Protein AF-0000000079022012 (afdb_homodimer)

Sequence (624 aa):
MDTISSLKLVSAQNIANILDYSSLIAAIEKSLANFSHRTDSGVNQPVRSVVIVPNSDGFLGCMPVYSREDDVLATKIVSFFPRNKDVPTHHAVVLVLCAQTGVPRALLDGDVITARRTAATSVVATKHLVNGEPKILAILGSGVQARSHYIALSEVFHFKQICIWNHRPEGAHKLADEIGNNCVACSKVSEAVEDADVIVTVTSAKDPILKAAWVKPGVHINAVGACRPDWSELEPELVNSAVVYVDSREGALKESGDIILAKAEIYAEIGEVINGTCEAKREQITIFKSLGMAIEDAVAAKLVLDKLTVNDMDTISSLKLVSAQNIANILDYSSLIAAIEKSLANFSHRTDSGVNQPVRSVVIVPNSDGFLGCMPVYSREDDVLATKIVSFFPRNKDVPTHHAVVLVLCAQTGVPRALLDGDVITARRTAATSVVATKHLVNGEPKILAILGSGVQARSHYIALSEVFHFKQICIWNHRPEGAHKLADEIGNNCVACSKVSEAVEDADVIVTVTSAKDPILKAAWVKPGVHINAVGACRPDWSELEPELVNSAVVYVDSREGALKESGDIILAKAEIYAEIGEVINGTCEAKREQITIFKSLGMAIEDAVAAKLVLDKLTVND

Structure (mmCIF, N/CA/C/O backbone):
data_AF-0000000079022012-model_v1
#
loop_
_entity.id
_entity.type
_entity.pdbx_description
1 polymer 'Ketimine reductase mu-crystallin'
#
loop_
_atom_site.group_PDB
_atom_site.id
_atom_site.type_symbol
_atom_site.label_atom_id
_atom_site.label_alt_id
_atom_site.label_comp_id
_atom_site.label_asym_id
_atom_site.label_entity_id
_atom_site.label_seq_id
_atom_site.pdbx_PDB_ins_code
_atom_site.Cartn_x
_atom_site.Cartn_y
_atom_site.Cartn_z
_atom_site.occupancy
_atom_site.B_iso_or_equiv
_atom_site.auth_seq_id
_atom_site.auth_comp_id
_atom_site.auth_asym_id
_atom_site.auth_atom_id
_atom_site.pdbx_PDB_model_num
ATOM 1 N N . MET A 1 1 ? -12.047 -3.543 -20.562 1 52.62 1 MET A N 1
ATOM 2 C CA . MET A 1 1 ? -11.383 -2.246 -20.656 1 52.62 1 MET A CA 1
ATOM 3 C C . MET A 1 1 ? -10.055 -2.268 -19.891 1 52.62 1 MET A C 1
ATOM 5 O O . MET A 1 1 ? -9.945 -2.91 -18.844 1 52.62 1 MET A O 1
ATOM 9 N N . ASP A 1 2 ? -8.875 -1.9 -20.453 1 79.56 2 ASP A N 1
ATOM 10 C CA . ASP A 1 2 ? -7.52 -1.812 -19.938 1 79.56 2 ASP A CA 1
ATOM 11 C C . ASP A 1 2 ? -7.445 -0.822 -18.766 1 79.56 2 ASP A C 1
ATOM 13 O O . ASP A 1 2 ? -7.781 0.353 -18.922 1 79.56 2 ASP A O 1
ATOM 17 N N . THR A 1 3 ? -7.195 -1.349 -17.562 1 83.31 3 THR A N 1
ATOM 18 C CA . THR A 1 3 ? -7.164 -0.56 -16.328 1 83.31 3 THR A CA 1
ATOM 19 C C . THR A 1 3 ? -6.316 0.695 -16.516 1 83.31 3 THR A C 1
ATOM 21 O O . THR A 1 3 ? -6.75 1.799 -16.172 1 83.31 3 THR A O 1
ATOM 24 N N . ILE A 1 4 ? -5.211 0.585 -17.203 1 88.94 4 ILE A N 1
ATOM 25 C CA . ILE A 1 4 ? -4.273 1.692 -17.375 1 88.94 4 ILE A CA 1
ATOM 26 C C . ILE A 1 4 ? -4.852 2.721 -18.344 1 88.94 4 ILE A C 1
ATOM 28 O O . ILE A 1 4 ? -4.766 3.926 -18.094 1 88.94 4 ILE A O 1
ATOM 32 N N . SER A 1 5 ? -5.5 2.232 -19.406 1 85.62 5 SER A N 1
ATOM 33 C CA . SER A 1 5 ? -6 3.135 -20.438 1 85.62 5 SER A CA 1
ATOM 34 C C . SER A 1 5 ? -7.203 3.93 -19.938 1 85.62 5 SER A C 1
ATOM 36 O O . SER A 1 5 ? -7.477 5.023 -20.438 1 85.62 5 SER A O 1
ATOM 38 N N . SER A 1 6 ? -7.906 3.449 -19.031 1 90.06 6 SER A N 1
ATOM 39 C CA . SER A 1 6 ? -9.125 4.105 -18.562 1 90.06 6 SER A CA 1
ATOM 40 C C . SER A 1 6 ? -8.852 4.949 -17.328 1 90.06 6 SER A C 1
ATOM 42 O O . SER A 1 6 ? -9.734 5.676 -16.859 1 90.06 6 SER A O 1
ATOM 44 N N . LEU A 1 7 ? -7.688 4.926 -16.828 1 94.44 7 LEU A N 1
ATOM 45 C CA . LEU A 1 7 ? -7.324 5.613 -15.594 1 94.44 7 LEU A CA 1
ATOM 46 C C . LEU A 1 7 ? -7.211 7.117 -15.82 1 94.44 7 LEU A C 1
ATOM 48 O O . LEU A 1 7 ? -6.461 7.562 -16.688 1 94.44 7 LEU A O 1
ATOM 52 N N . LYS A 1 8 ? -8.016 7.953 -15.156 1 95.81 8 LYS A N 1
ATOM 53 C CA . LYS A 1 8 ? -7.895 9.406 -15.219 1 95.81 8 LYS A CA 1
ATOM 54 C C . LYS A 1 8 ? -6.648 9.891 -14.484 1 95.81 8 LYS A C 1
ATOM 56 O O . LYS A 1 8 ? -6.473 9.609 -13.297 1 95.81 8 LYS A O 1
ATOM 61 N N . LEU A 1 9 ? -5.773 10.57 -15.133 1 96.56 9 LEU A N 1
ATOM 62 C CA . LEU A 1 9 ? -4.574 11.148 -14.531 1 96.56 9 LEU A CA 1
ATOM 63 C C . LEU A 1 9 ? -4.797 12.609 -14.164 1 96.56 9 LEU A C 1
ATOM 65 O O . LEU A 1 9 ? -5.254 13.398 -15 1 96.56 9 LEU A O 1
ATOM 69 N N . VAL A 1 10 ? -4.578 12.977 -12.961 1 97.19 10 VAL A N 1
ATOM 70 C CA . VAL A 1 10 ? -4.758 14.359 -12.516 1 97.19 10 VAL A CA 1
ATOM 71 C C . VAL A 1 10 ? -3.416 14.938 -12.078 1 97.19 10 VAL A C 1
ATOM 73 O O . VAL A 1 10 ? -2.834 14.5 -11.086 1 97.19 10 VAL A O 1
ATOM 76 N N . SER A 1 11 ? -2.963 15.93 -12.758 1 96.38 11 SER A N 1
ATOM 77 C CA . SER A 1 11 ? -1.633 16.5 -12.562 1 96.38 11 SER A CA 1
ATOM 78 C C . SER A 1 11 ? -1.594 17.406 -11.344 1 96.38 11 SER A C 1
ATOM 80 O O . SER A 1 11 ? -2.639 17.828 -10.836 1 96.38 11 SER A O 1
ATOM 82 N N . ALA A 1 12 ? -0.368 17.703 -10.93 1 96 12 ALA A N 1
ATOM 83 C CA . ALA A 1 12 ? -0.147 18.625 -9.82 1 96 12 ALA A CA 1
ATOM 84 C C . ALA A 1 12 ? -0.782 19.984 -10.102 1 96 12 ALA A C 1
ATOM 86 O O . ALA A 1 12 ? -1.411 20.578 -9.219 1 96 12 ALA A O 1
ATOM 87 N N . GLN A 1 13 ? -0.648 20.484 -11.273 1 95.31 13 GLN A N 1
ATOM 88 C CA . GLN A 1 13 ? -1.174 21.797 -11.648 1 95.31 13 GLN A CA 1
ATOM 89 C C . GLN A 1 13 ? -2.697 21.812 -11.578 1 95.31 13 GLN A C 1
ATOM 91 O O . GLN A 1 13 ? -3.289 22.781 -11.094 1 95.31 13 GLN A O 1
ATOM 96 N N . ASN A 1 14 ? -3.324 20.719 -12.141 1 95.06 14 ASN A N 1
ATOM 97 C CA . ASN A 1 14 ? -4.777 20.641 -12.07 1 95.06 14 ASN A CA 1
ATOM 98 C C . ASN A 1 14 ? -5.273 20.641 -10.625 1 95.06 14 ASN A C 1
ATOM 100 O O . ASN A 1 14 ? -6.25 21.312 -10.305 1 95.06 14 ASN A O 1
ATOM 104 N N . ILE A 1 15 ? -4.582 19.922 -9.781 1 96.88 15 ILE A N 1
ATOM 105 C CA . ILE A 1 15 ? -4.977 19.812 -8.383 1 96.88 15 ILE A CA 1
ATOM 106 C C . ILE A 1 15 ? -4.809 21.172 -7.703 1 96.88 15 ILE A C 1
ATOM 108 O O . ILE A 1 15 ? -5.691 21.609 -6.957 1 96.88 15 ILE A O 1
ATOM 112 N N . ALA A 1 16 ? -3.674 21.812 -7.949 1 95.12 16 ALA A N 1
ATOM 113 C CA . ALA A 1 16 ? -3.396 23.125 -7.344 1 95.12 16 ALA A CA 1
ATOM 114 C C . ALA A 1 16 ? -4.469 24.141 -7.719 1 95.12 16 ALA A C 1
ATOM 116 O O . ALA A 1 16 ? -4.824 25 -6.914 1 95.12 16 ALA A O 1
ATOM 117 N N . ASN A 1 17 ? -5.035 24.047 -8.875 1 95.19 17 ASN A N 1
ATOM 118 C CA . ASN A 1 17 ? -6.051 24.969 -9.367 1 95.19 17 ASN A CA 1
ATOM 119 C C . ASN A 1 17 ? -7.414 24.703 -8.734 1 95.19 17 ASN A C 1
ATOM 121 O O . ASN A 1 17 ? -8.25 25.594 -8.641 1 95.19 17 ASN A O 1
ATOM 125 N N . ILE A 1 18 ? -7.578 23.5 -8.305 1 95.69 18 ILE A N 1
ATOM 126 C CA . ILE A 1 18 ? -8.922 23.062 -7.934 1 95.69 18 ILE A CA 1
ATOM 127 C C . ILE A 1 18 ? -9.039 23 -6.41 1 95.69 18 ILE A C 1
ATOM 129 O O . ILE A 1 18 ? -10.07 23.375 -5.844 1 95.69 18 ILE A O 1
ATOM 133 N N . LEU A 1 19 ? -8.047 22.547 -5.738 1 97.06 19 LEU A N 1
ATOM 134 C CA . LEU A 1 19 ? -8.102 22.219 -4.316 1 97.06 19 LEU A CA 1
ATOM 135 C C . LEU A 1 19 ? -7.855 23.469 -3.463 1 97.06 19 LEU A C 1
ATOM 137 O O . LEU A 1 19 ? -6.707 23.828 -3.195 1 97.06 19 LEU A O 1
ATOM 141 N N . ASP A 1 20 ? -8.898 24.031 -3 1 96.31 20 ASP A N 1
ATOM 142 C CA . ASP A 1 20 ? -8.789 25.219 -2.158 1 96.31 20 ASP A CA 1
ATOM 143 C C . ASP A 1 20 ? -8.773 24.844 -0.677 1 96.31 20 ASP A C 1
ATOM 145 O O . ASP A 1 20 ? -9.352 23.828 -0.283 1 96.31 20 ASP A O 1
ATOM 149 N N . TYR A 1 21 ? -8.219 25.688 0.181 1 97.06 21 TYR A N 1
ATOM 150 C CA . TYR A 1 21 ? -8.023 25.375 1.589 1 97.06 21 TYR A CA 1
ATOM 151 C C . TYR A 1 21 ? -9.352 25.391 2.34 1 97.06 21 TYR A C 1
ATOM 153 O O . TYR A 1 21 ? -9.562 24.594 3.26 1 97.06 21 TYR A O 1
ATOM 161 N N . SER A 1 22 ? -10.219 26.281 1.973 1 97.19 22 SER A N 1
ATOM 162 C CA . SER A 1 22 ? -11.477 26.391 2.707 1 97.19 22 SER A CA 1
ATOM 163 C C . SER A 1 22 ? -12.234 25.062 2.689 1 97.19 22 SER A C 1
ATOM 165 O O . SER A 1 22 ? -12.562 24.516 3.742 1 97.19 22 SER A O 1
ATOM 167 N N . SER A 1 23 ? -12.477 24.516 1.477 1 97.69 23 SER A N 1
ATOM 168 C CA . SER A 1 23 ? -13.172 23.234 1.354 1 97.69 23 SER A CA 1
ATOM 169 C C . SER A 1 23 ? -12.344 22.094 1.939 1 97.69 23 SER A C 1
ATOM 171 O O . SER A 1 23 ? -12.898 21.172 2.537 1 97.69 23 SER A O 1
ATOM 173 N N . LEU A 1 24 ? -11.078 22.188 1.765 1 98.62 24 LEU A N 1
ATOM 174 C CA . LEU A 1 24 ? -10.188 21.125 2.248 1 98.62 24 LEU A CA 1
ATOM 175 C C . LEU A 1 24 ? -10.188 21.078 3.771 1 98.62 24 LEU A C 1
ATOM 177 O O . LEU A 1 24 ? -10.273 20 4.363 1 98.62 24 LEU A O 1
ATOM 181 N N . ILE A 1 25 ? -10.109 22.25 4.438 1 98.75 25 ILE A N 1
ATOM 182 C CA . ILE A 1 25 ? -10.086 22.328 5.895 1 98.75 25 ILE A CA 1
ATOM 183 C C . ILE A 1 25 ? -11.375 21.734 6.461 1 98.75 25 ILE A C 1
ATOM 185 O O . ILE A 1 25 ? -11.344 20.953 7.414 1 98.75 25 ILE A O 1
ATOM 189 N N . ALA A 1 26 ? -12.461 22.078 5.844 1 98.62 26 ALA A N 1
ATOM 190 C CA . ALA A 1 26 ? -13.75 21.562 6.289 1 98.62 26 ALA A CA 1
ATOM 191 C C . ALA A 1 26 ? -13.805 20.047 6.148 1 98.62 26 ALA A C 1
ATOM 193 O O . ALA A 1 26 ? -14.289 19.344 7.047 1 98.62 26 ALA A O 1
ATOM 194 N N . ALA A 1 27 ? -13.352 19.516 5.043 1 98.44 27 ALA A N 1
ATOM 195 C CA . ALA A 1 27 ? -13.359 18.078 4.785 1 98.44 27 ALA A CA 1
ATOM 196 C C . ALA A 1 27 ? -12.445 17.344 5.758 1 98.44 27 ALA A C 1
ATOM 198 O O . ALA A 1 27 ? -12.797 16.281 6.262 1 98.44 27 ALA A O 1
ATOM 199 N N . ILE A 1 28 ? -11.297 17.906 6 1 98.81 28 ILE A N 1
ATOM 200 C CA . ILE A 1 28 ? -10.328 17.312 6.91 1 98.81 28 ILE A CA 1
ATOM 201 C C . ILE A 1 28 ? -10.898 17.266 8.32 1 98.81 28 ILE A C 1
ATOM 203 O O . ILE A 1 28 ? -10.812 16.25 9.008 1 98.81 28 ILE A O 1
ATOM 207 N N . GLU A 1 29 ? -11.477 18.375 8.742 1 98.81 29 GLU A N 1
ATOM 208 C CA . GLU A 1 29 ? -12.062 18.453 10.078 1 98.81 29 GLU A CA 1
ATOM 209 C C . GLU A 1 29 ? -13.133 17.375 10.273 1 98.81 29 GLU A C 1
ATOM 211 O O . GLU A 1 29 ? -13.141 16.688 11.297 1 98.81 29 GLU A O 1
ATOM 216 N N . LYS A 1 30 ? -13.961 17.234 9.297 1 98.44 30 LYS A N 1
ATOM 217 C CA . LYS A 1 30 ? -15.016 16.234 9.352 1 98.44 30 LYS A CA 1
ATOM 218 C C . LYS A 1 30 ? -14.422 14.82 9.414 1 98.44 30 LYS A C 1
ATOM 220 O O . LYS A 1 30 ? -14.906 13.977 10.164 1 98.44 30 LYS A O 1
ATOM 225 N N . SER A 1 31 ? -13.438 14.578 8.641 1 98.06 31 SER A N 1
ATOM 226 C CA . SER A 1 31 ? -12.844 13.242 8.57 1 98.06 31 SER A CA 1
ATOM 227 C C . SER A 1 31 ? -12.141 12.891 9.875 1 98.06 31 SER A C 1
ATOM 229 O O . SER A 1 31 ? -12.188 11.742 10.32 1 98.06 31 SER A O 1
ATOM 231 N N . LEU A 1 32 ? -11.43 13.859 10.484 1 98.5 32 LEU A N 1
ATOM 232 C CA . LEU A 1 32 ? -10.773 13.633 11.766 1 98.5 32 LEU A CA 1
ATOM 233 C C . LEU A 1 32 ? -11.797 13.328 12.852 1 98.5 32 LEU A C 1
ATOM 235 O O . LEU A 1 32 ? -11.602 12.406 13.656 1 98.5 32 LEU A O 1
ATOM 239 N N . ALA A 1 33 ? -12.875 14.062 12.852 1 98.56 33 ALA A N 1
ATOM 240 C CA . ALA A 1 33 ? -13.961 13.82 13.797 1 98.56 33 ALA A CA 1
ATOM 241 C C . ALA A 1 33 ? -14.516 12.406 13.641 1 98.56 33 ALA A C 1
ATOM 243 O O . ALA A 1 33 ? -14.664 11.68 14.625 1 98.56 33 ALA A O 1
ATOM 244 N N . ASN A 1 34 ? -14.789 12.039 12.406 1 98.12 34 ASN A N 1
ATOM 245 C CA . ASN A 1 34 ? -15.367 10.727 12.117 1 98.12 34 ASN A CA 1
ATOM 246 C C . ASN A 1 34 ? -14.414 9.602 12.508 1 98.12 34 ASN A C 1
ATOM 248 O O . ASN A 1 34 ? -14.836 8.602 13.094 1 98.12 34 ASN A O 1
ATOM 252 N N . PHE A 1 35 ? -13.172 9.766 12.219 1 97.88 35 PHE A N 1
ATOM 253 C CA . PHE A 1 35 ? -12.172 8.742 12.5 1 97.88 35 PHE A CA 1
ATOM 254 C C . PHE A 1 35 ? -12.141 8.406 13.984 1 97.88 35 PHE A C 1
ATOM 256 O O . PHE A 1 35 ? -12.008 7.238 14.367 1 97.88 35 PHE A O 1
ATOM 263 N N . SER A 1 36 ? -12.266 9.375 14.781 1 97.94 36 SER A N 1
ATOM 264 C CA . SER A 1 36 ? -12.117 9.203 16.219 1 97.94 36 SER A CA 1
ATOM 265 C C . SER A 1 36 ? -13.352 8.562 16.844 1 97.94 36 SER A C 1
ATOM 267 O O . SER A 1 36 ? -13.375 8.258 18.031 1 97.94 36 SER A O 1
ATOM 269 N N . HIS A 1 37 ? -14.383 8.281 16 1 96.44 37 HIS A N 1
ATOM 270 C CA . HIS A 1 37 ? -15.492 7.453 16.453 1 96.44 37 HIS A CA 1
ATOM 271 C C . HIS A 1 37 ? -15.133 5.969 16.406 1 96.44 37 HIS A C 1
ATOM 273 O O . HIS A 1 37 ? -15.938 5.117 16.797 1 96.44 37 HIS A O 1
ATOM 279 N N . ARG A 1 38 ? -14.016 5.688 15.883 1 90.44 38 ARG A N 1
ATOM 280 C CA . ARG A 1 38 ? -13.414 4.359 15.906 1 90.44 38 ARG A CA 1
ATOM 281 C C . ARG A 1 38 ? -14.273 3.352 15.148 1 90.44 38 ARG A C 1
ATOM 283 O O . ARG A 1 38 ? -14.609 3.57 13.984 1 90.44 38 ARG A O 1
ATOM 290 N N . THR A 1 39 ? -14.711 2.271 15.797 1 85.38 39 THR A N 1
ATOM 291 C CA . THR A 1 39 ? -15.422 1.196 15.117 1 85.38 39 THR A CA 1
ATOM 292 C C . THR A 1 39 ? -16.688 1.725 14.445 1 85.38 39 THR A C 1
ATOM 294 O O . THR A 1 39 ? -17.109 1.2 13.414 1 85.38 39 THR A O 1
ATOM 297 N N . ASP A 1 40 ? -17.172 2.797 14.914 1 90.44 40 ASP A N 1
ATOM 298 C CA . ASP A 1 40 ? -18.422 3.338 14.391 1 90.44 40 ASP A CA 1
ATOM 299 C C . ASP A 1 40 ? -18.156 4.324 13.25 1 90.44 40 ASP A C 1
ATOM 301 O O . ASP A 1 40 ? -19.094 4.797 12.602 1 90.44 40 ASP A O 1
ATOM 305 N N . SER A 1 41 ? -16.906 4.559 12.992 1 93.06 41 SER A N 1
ATOM 306 C CA . SER A 1 41 ? -16.562 5.598 12.031 1 93.06 41 SER A CA 1
ATOM 307 C C . SER A 1 41 ? -16.812 5.137 10.602 1 93.06 41 SER A C 1
ATOM 309 O O . SER A 1 41 ? -16.984 5.957 9.695 1 93.06 41 SER A O 1
ATOM 311 N N . GLY A 1 42 ? -16.781 3.779 10.406 1 94.56 42 GLY A N 1
ATOM 312 C CA . GLY A 1 42 ? -16.844 3.246 9.055 1 94.56 42 GLY A CA 1
ATOM 313 C C . GLY A 1 42 ? -15.547 3.445 8.281 1 94.56 42 GLY A C 1
ATOM 314 O O . GLY A 1 42 ? -15.516 3.252 7.066 1 94.56 42 GLY A O 1
ATOM 315 N N . VAL A 1 43 ? -14.562 3.928 8.984 1 96.69 43 VAL A N 1
ATOM 316 C CA . VAL A 1 43 ? -13.25 4.113 8.367 1 96.69 43 VAL A CA 1
ATOM 317 C C . VAL A 1 43 ? -12.367 2.898 8.648 1 96.69 43 VAL A C 1
ATOM 319 O O . VAL A 1 43 ? -12.195 2.504 9.805 1 96.69 43 VAL A O 1
ATOM 322 N N . ASN A 1 44 ? -11.953 2.221 7.625 1 96.88 44 ASN A N 1
ATOM 323 C CA . ASN A 1 44 ? -10.945 1.17 7.695 1 96.88 44 ASN A CA 1
ATOM 324 C C . ASN A 1 44 ? -9.602 1.643 7.137 1 96.88 44 ASN A C 1
ATOM 326 O O . ASN A 1 44 ? -9.445 1.792 5.922 1 96.88 44 ASN A O 1
ATOM 330 N N . GLN A 1 45 ? -8.727 1.908 7.965 1 96.69 45 GLN A N 1
ATOM 331 C CA . GLN A 1 45 ? -7.406 2.418 7.625 1 96.69 45 GLN A CA 1
ATOM 332 C C . GLN A 1 45 ? -6.34 1.867 8.57 1 96.69 45 GLN A C 1
ATOM 334 O O . GLN A 1 45 ? -6.262 2.277 9.734 1 96.69 45 GLN A O 1
ATOM 339 N N . PRO A 1 46 ? -5.555 0.941 8.109 1 96.19 46 PRO A N 1
ATOM 340 C CA . PRO A 1 46 ? -4.449 0.484 8.961 1 96.19 46 PRO A CA 1
ATOM 341 C C . PRO A 1 46 ? -3.338 1.523 9.086 1 96.19 46 PRO A C 1
ATOM 343 O O . PRO A 1 46 ? -3.305 2.496 8.328 1 96.19 46 PRO A O 1
ATOM 346 N N . VAL A 1 47 ? -2.504 1.355 10.18 1 95.38 47 VAL A N 1
ATOM 347 C CA . VAL A 1 47 ? -1.244 2.092 10.172 1 95.38 47 VAL A CA 1
ATOM 348 C C . VAL A 1 47 ? -0.478 1.795 8.883 1 95.38 47 VAL A C 1
ATOM 350 O O . VAL A 1 47 ? -0.496 0.665 8.391 1 95.38 47 VAL A O 1
ATOM 353 N N . ARG A 1 48 ? 0.14 2.754 8.352 1 95.38 48 ARG A N 1
ATOM 354 C CA . ARG A 1 48 ? 0.798 2.625 7.055 1 95.38 48 ARG A CA 1
ATOM 355 C C . ARG A 1 48 ? 1.814 1.488 7.066 1 95.38 48 ARG A C 1
ATOM 357 O O . ARG A 1 48 ? 2.426 1.206 8.102 1 95.38 48 ARG A O 1
ATOM 364 N N . SER A 1 49 ? 1.924 0.767 5.934 1 96.12 49 SER A N 1
ATOM 365 C CA . SER A 1 49 ? 3.006 -0.183 5.691 1 96.12 49 SER A CA 1
ATOM 366 C C . SER A 1 49 ? 4.25 0.521 5.164 1 96.12 49 SER A C 1
ATOM 368 O O . SER A 1 49 ? 4.16 1.383 4.289 1 96.12 49 SER A O 1
ATOM 370 N N . VAL A 1 50 ? 5.418 0.16 5.73 1 95.88 50 VAL A N 1
ATOM 371 C CA . VAL A 1 50 ? 6.652 0.849 5.359 1 95.88 50 VAL A CA 1
ATOM 372 C C . VAL A 1 50 ? 7.703 -0.17 4.922 1 95.88 50 VAL A C 1
ATOM 374 O O . VAL A 1 50 ? 7.887 -1.199 5.578 1 95.88 50 VAL A O 1
ATOM 377 N N . VAL A 1 51 ? 8.25 0.088 3.844 1 97.31 51 VAL A N 1
ATOM 378 C CA . VAL A 1 51 ? 9.398 -0.664 3.348 1 97.31 51 VAL A CA 1
ATOM 379 C C . VAL A 1 51 ? 10.641 0.224 3.359 1 97.31 51 VAL A C 1
ATOM 381 O O . VAL A 1 51 ? 10.711 1.211 2.625 1 97.31 51 VAL A O 1
ATOM 384 N N . ILE A 1 52 ? 11.609 -0.148 4.145 1 95.44 52 ILE A N 1
ATOM 385 C CA . ILE A 1 52 ? 12.836 0.633 4.25 1 95.44 52 ILE A CA 1
ATOM 386 C C . ILE A 1 52 ? 13.766 0.306 3.08 1 95.44 52 ILE A C 1
ATOM 388 O O . ILE A 1 52 ? 13.812 -0.837 2.619 1 95.44 52 ILE A O 1
ATOM 392 N N . VAL A 1 53 ? 14.422 1.248 2.592 1 96.19 53 VAL A N 1
ATOM 393 C CA . VAL A 1 53 ? 15.469 1.143 1.584 1 96.19 53 VAL A CA 1
ATOM 394 C C . VAL A 1 53 ? 16.812 1.562 2.188 1 96.19 53 VAL A C 1
ATOM 396 O O . VAL A 1 53 ? 17.188 2.734 2.133 1 96.19 53 VAL A O 1
ATOM 399 N N . PRO A 1 54 ? 17.531 0.688 2.783 1 90.75 54 PRO A N 1
ATOM 400 C CA . PRO A 1 54 ? 18.641 0.988 3.688 1 90.75 54 PRO A CA 1
ATOM 401 C C . PRO A 1 54 ? 19.703 1.884 3.047 1 90.75 54 PRO A C 1
ATOM 403 O O . PRO A 1 54 ? 20.125 2.875 3.646 1 90.75 54 PRO A O 1
ATOM 406 N N . ASN A 1 55 ? 20.25 1.686 1.841 1 87.25 55 ASN A N 1
ATOM 407 C CA . ASN A 1 55 ? 21.375 2.416 1.256 1 87.25 55 ASN A CA 1
ATOM 408 C C . ASN A 1 55 ? 21.031 3.893 1.062 1 87.25 55 ASN A C 1
ATOM 410 O O . ASN A 1 55 ? 21.922 4.742 1.073 1 87.25 55 ASN A O 1
ATOM 414 N N . SER A 1 56 ? 19.844 4.238 1.006 1 88.56 56 SER A N 1
ATOM 415 C CA . SER A 1 56 ? 19.422 5.609 0.738 1 88.56 56 SER A CA 1
ATOM 416 C C . SER A 1 56 ? 18.781 6.238 1.968 1 88.56 56 SER A C 1
ATOM 418 O O . SER A 1 56 ? 18.375 7.402 1.936 1 88.56 56 SER A O 1
ATOM 420 N N . ASP A 1 57 ? 18.656 5.531 3.059 1 87.81 57 ASP A N 1
ATOM 421 C CA . ASP A 1 57 ? 17.859 5.949 4.215 1 87.81 57 ASP A CA 1
ATOM 422 C C . ASP A 1 57 ? 16.438 6.301 3.805 1 87.81 57 ASP A C 1
ATOM 424 O O . ASP A 1 57 ? 15.82 7.199 4.387 1 87.81 57 ASP A O 1
ATOM 428 N N . GLY A 1 58 ? 16.078 5.715 2.734 1 93.62 58 GLY A N 1
ATOM 429 C CA . GLY A 1 58 ? 14.758 5.988 2.199 1 93.62 58 GLY A CA 1
ATOM 430 C C . GLY A 1 58 ? 13.727 4.945 2.594 1 93.62 58 GLY A C 1
ATOM 431 O O . GLY A 1 58 ? 14.062 3.947 3.232 1 93.62 58 GLY A O 1
ATOM 432 N N . PHE A 1 59 ? 12.5 5.301 2.297 1 96.38 59 PHE A N 1
ATOM 433 C CA . PHE A 1 59 ? 11.461 4.297 2.508 1 96.38 59 PHE A CA 1
ATOM 434 C C . PHE A 1 59 ? 10.289 4.531 1.569 1 96.38 59 PHE A C 1
ATOM 436 O O . PHE A 1 59 ? 10.188 5.586 0.94 1 96.38 59 PHE A O 1
ATOM 443 N N . LEU A 1 60 ? 9.562 3.521 1.41 1 98.12 60 LE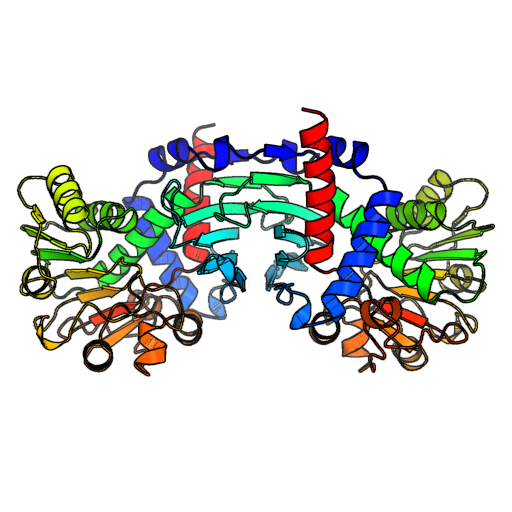U A N 1
ATOM 444 C CA . LEU A 1 60 ? 8.281 3.52 0.701 1 98.12 60 LEU A CA 1
ATOM 445 C C . LEU A 1 60 ? 7.129 3.236 1.656 1 98.12 60 LEU A C 1
ATOM 447 O O . LEU A 1 60 ? 7.184 2.285 2.438 1 98.12 60 LEU A O 1
ATOM 451 N N . GLY A 1 61 ? 6.16 4.125 1.639 1 97.81 61 GLY A N 1
ATOM 452 C CA . GLY A 1 61 ? 4.984 3.936 2.475 1 97.81 61 GLY A CA 1
ATOM 453 C C . GLY A 1 61 ? 3.715 3.717 1.675 1 97.81 61 GLY A C 1
ATOM 454 O O . GLY A 1 61 ? 3.525 4.328 0.62 1 97.81 61 GLY A O 1
ATOM 455 N N . CYS A 1 62 ? 2.861 2.797 2.105 1 98.5 62 CYS A N 1
ATOM 456 C CA . CYS A 1 62 ? 1.535 2.551 1.552 1 98.5 62 CYS A CA 1
ATOM 457 C C . CYS A 1 62 ? 0.451 2.848 2.58 1 98.5 62 CYS A C 1
ATOM 459 O O . CYS A 1 62 ? 0.488 2.328 3.697 1 98.5 62 CYS A O 1
ATOM 461 N N . MET A 1 63 ? -0.449 3.635 2.188 1 98.56 63 MET A N 1
ATOM 462 C CA . MET A 1 63 ? -1.492 4.109 3.092 1 98.56 63 MET A CA 1
ATOM 463 C C . MET A 1 63 ? -2.875 3.9 2.486 1 98.56 63 MET A C 1
ATOM 465 O O . MET A 1 63 ? -3.479 4.84 1.965 1 98.56 63 MET A O 1
ATOM 469 N N . PRO A 1 64 ? -3.449 2.707 2.588 1 98.81 64 PRO A N 1
ATOM 470 C CA . PRO A 1 64 ? -4.797 2.457 2.066 1 98.81 64 PRO A CA 1
ATOM 471 C C . PRO A 1 64 ? -5.895 2.871 3.043 1 98.81 64 PRO A C 1
ATOM 473 O O . PRO A 1 64 ? -5.66 2.924 4.254 1 98.81 64 PRO A O 1
ATOM 476 N N . VAL A 1 65 ? -7.109 3.137 2.479 1 98.75 65 VAL A N 1
ATOM 477 C CA . VAL A 1 65 ? -8.219 3.504 3.348 1 98.75 65 VAL A CA 1
ATOM 478 C C . VAL A 1 65 ? -9.539 3.275 2.621 1 98.75 65 VAL A C 1
ATOM 480 O O . VAL A 1 65 ? -9.633 3.461 1.404 1 98.75 65 VAL A O 1
ATOM 483 N N . TYR A 1 66 ? -10.516 2.816 3.324 1 98.56 66 TYR A N 1
ATOM 484 C CA . TYR A 1 66 ? -11.93 2.844 2.959 1 98.56 66 TYR A CA 1
ATOM 485 C C . TYR A 1 66 ? -12.742 3.652 3.965 1 98.56 66 TYR A C 1
ATOM 487 O O . TYR A 1 66 ? -12.555 3.51 5.176 1 98.56 66 TYR A O 1
ATOM 495 N N . SER A 1 67 ? -13.492 4.559 3.488 1 97.75 67 SER A N 1
ATOM 496 C CA . SER A 1 67 ? -14.43 5.297 4.324 1 97.75 67 SER A CA 1
ATOM 497 C C . SER A 1 67 ? -15.859 5.141 3.82 1 97.75 67 SER A C 1
ATOM 499 O O . SER A 1 67 ? -16.188 5.602 2.725 1 97.75 67 SER A O 1
ATOM 501 N N . ARG A 1 68 ? -16.672 4.551 4.609 1 96.06 68 ARG A N 1
ATOM 502 C CA . ARG A 1 68 ? -18.078 4.379 4.262 1 96.06 68 ARG A CA 1
ATOM 503 C C . ARG A 1 68 ? -18.781 5.723 4.152 1 96.06 68 ARG A C 1
ATOM 505 O O . ARG A 1 68 ? -19.484 5.984 3.176 1 96.06 68 ARG A O 1
ATOM 512 N N . GLU A 1 69 ? -18.562 6.574 5.129 1 94.62 69 GLU A N 1
ATOM 513 C CA . GLU A 1 69 ? -19.219 7.875 5.199 1 94.62 69 GLU A CA 1
ATOM 514 C C . GLU A 1 69 ? -18.875 8.734 3.99 1 94.62 69 GLU A C 1
ATOM 516 O O . GLU A 1 69 ? -19.734 9.438 3.451 1 94.62 69 GLU A O 1
ATOM 521 N N . ASP A 1 70 ? -17.656 8.656 3.588 1 95.5 70 ASP A N 1
ATOM 522 C CA . ASP A 1 70 ? -17.219 9.5 2.482 1 95.5 70 ASP A CA 1
ATOM 523 C C . ASP A 1 70 ? -17.344 8.773 1.147 1 95.5 70 ASP A C 1
ATOM 525 O O . ASP A 1 70 ? -17.234 9.383 0.085 1 95.5 70 ASP A O 1
ATOM 529 N N . ASP A 1 71 ? -17.594 7.492 1.189 1 95.25 71 ASP A N 1
ATOM 530 C CA . ASP A 1 71 ? -17.688 6.652 -0.002 1 95.25 71 ASP A CA 1
ATOM 531 C C . ASP A 1 71 ? -16.422 6.766 -0.849 1 95.25 71 ASP A C 1
ATOM 533 O O . ASP A 1 71 ? -16.484 7.098 -2.033 1 95.25 71 ASP A O 1
ATOM 537 N N . VAL A 1 72 ? -15.32 6.48 -0.209 1 97.5 72 VAL A N 1
ATOM 538 C CA . VAL A 1 72 ? -14.047 6.598 -0.913 1 97.5 72 VAL A CA 1
ATOM 539 C C . VAL A 1 72 ? -13.18 5.383 -0.605 1 97.5 72 VAL A C 1
ATOM 541 O O . VAL A 1 72 ? -13.164 4.891 0.526 1 97.5 72 VAL A O 1
ATOM 544 N N . LEU A 1 73 ? -12.633 4.777 -1.56 1 98.62 73 LEU A N 1
ATOM 545 C CA . LEU A 1 73 ? -11.586 3.76 -1.521 1 98.62 73 LEU A CA 1
ATOM 546 C C . LEU A 1 73 ? -10.32 4.25 -2.229 1 98.62 73 LEU A C 1
ATOM 548 O O . LEU A 1 73 ? -10.359 4.57 -3.418 1 98.62 73 LEU A O 1
ATOM 552 N N . ALA A 1 74 ? -9.227 4.402 -1.429 1 98.88 74 ALA A N 1
ATOM 553 C CA . ALA A 1 74 ? -8.023 4.988 -2.008 1 98.88 74 ALA A CA 1
ATOM 554 C C . ALA A 1 74 ? -6.77 4.508 -1.277 1 98.88 74 ALA A C 1
ATOM 556 O O . ALA A 1 74 ? -6.863 3.914 -0.202 1 98.88 74 ALA A O 1
ATOM 557 N N . THR A 1 75 ? -5.668 4.699 -1.87 1 98.88 75 THR A N 1
ATOM 558 C CA . THR A 1 75 ? -4.387 4.496 -1.202 1 98.88 75 THR A CA 1
ATOM 559 C C . THR A 1 75 ? -3.367 5.535 -1.666 1 98.88 75 THR A C 1
ATOM 561 O O . THR A 1 75 ? -3.311 5.867 -2.852 1 98.88 75 THR A O 1
ATOM 564 N N . LYS A 1 76 ? -2.695 6.055 -0.764 1 98.81 76 LYS A N 1
ATOM 565 C CA . LYS A 1 76 ? -1.522 6.859 -1.092 1 98.81 76 LYS A CA 1
ATOM 566 C C . LYS A 1 76 ? -0.252 6.016 -1.064 1 98.81 76 LYS A C 1
ATOM 568 O O . LYS A 1 76 ? -0.073 5.184 -0.172 1 98.81 76 LYS A O 1
ATOM 573 N N . ILE A 1 77 ? 0.52 6.164 -2.082 1 98.75 77 ILE A N 1
ATOM 574 C CA . ILE A 1 77 ? 1.886 5.656 -2.113 1 98.75 77 ILE A CA 1
ATOM 575 C C . ILE A 1 77 ? 2.873 6.816 -2 1 98.75 77 ILE A C 1
ATOM 577 O O . ILE A 1 77 ? 2.826 7.758 -2.795 1 98.75 77 ILE A O 1
ATOM 581 N N . VAL A 1 78 ? 3.75 6.711 -0.99 1 97.94 78 VAL A N 1
ATOM 582 C CA . VAL A 1 78 ? 4.66 7.828 -0.757 1 97.94 78 VAL A CA 1
ATOM 583 C C . VAL A 1 78 ? 6.074 7.305 -0.526 1 97.94 78 VAL A C 1
ATOM 585 O O . VAL A 1 78 ? 6.262 6.277 0.125 1 97.94 78 VAL A O 1
ATOM 588 N N . SER A 1 79 ? 6.996 7.902 -1.161 1 97.19 79 SER A N 1
ATOM 589 C CA . SER A 1 79 ? 8.406 7.637 -0.885 1 97.19 79 SER A CA 1
ATOM 590 C C . SER A 1 79 ? 9.07 8.836 -0.216 1 97.19 79 SER A C 1
ATOM 592 O O . SER A 1 79 ? 8.695 9.977 -0.46 1 97.19 79 SER A O 1
ATOM 594 N N . PHE A 1 80 ? 9.969 8.594 0.64 1 94.88 80 PHE A N 1
ATOM 595 C CA . PHE A 1 80 ? 10.758 9.617 1.316 1 94.88 80 PHE A CA 1
ATOM 596 C C . PHE A 1 80 ? 12.234 9.266 1.281 1 94.88 80 PHE A C 1
ATOM 598 O O . PHE A 1 80 ? 12.648 8.242 1.827 1 94.88 80 PHE A O 1
ATOM 605 N N . PHE A 1 81 ? 12.984 10.055 0.629 1 94.38 81 PHE A N 1
ATOM 606 C CA . PHE A 1 81 ? 14.43 9.906 0.473 1 94.38 81 PHE A CA 1
ATOM 607 C C . PHE A 1 81 ? 15.156 11.18 0.898 1 94.38 81 PHE A C 1
ATOM 609 O O . PHE A 1 81 ? 15.453 12.031 0.065 1 94.38 81 PHE A O 1
ATOM 616 N N . PRO A 1 82 ? 15.555 11.227 2.182 1 88.88 82 PRO A N 1
ATOM 617 C CA . PRO A 1 82 ? 16.062 12.469 2.77 1 88.88 82 PRO A CA 1
ATOM 618 C C . PRO A 1 82 ? 17.391 12.906 2.18 1 88.88 82 PRO A C 1
ATOM 620 O O . PRO A 1 82 ? 17.781 14.07 2.314 1 88.88 82 PRO A O 1
ATOM 623 N N . ARG A 1 83 ? 18.125 12.062 1.449 1 90.38 83 ARG A N 1
ATOM 624 C CA . ARG A 1 83 ? 19.453 12.375 0.938 1 90.38 83 ARG A CA 1
ATOM 625 C C . ARG A 1 83 ? 19.391 12.883 -0.498 1 90.38 83 ARG A C 1
ATOM 627 O O . ARG A 1 83 ? 20.406 13.281 -1.073 1 90.38 83 ARG A O 1
ATOM 634 N N . ASN A 1 84 ? 18.141 12.859 -0.966 1 92.81 84 ASN A N 1
ATOM 635 C CA . ASN A 1 84 ? 18 13.398 -2.312 1 92.81 84 ASN A CA 1
ATOM 636 C C . ASN A 1 84 ? 18.484 14.844 -2.387 1 92.81 84 ASN A C 1
ATOM 638 O O . ASN A 1 84 ? 18.234 15.633 -1.474 1 92.81 84 ASN A O 1
ATOM 642 N N . LYS A 1 85 ? 19.234 15.273 -3.453 1 86.81 85 LYS A N 1
ATOM 643 C CA . LYS A 1 85 ? 19.703 16.641 -3.639 1 86.81 85 LYS A CA 1
ATOM 644 C C . LYS A 1 85 ? 19.172 17.234 -4.934 1 86.81 85 LYS A C 1
ATOM 646 O O . LYS A 1 85 ? 18.797 18.422 -4.969 1 86.81 85 LYS A O 1
ATOM 651 N N . ASP A 1 86 ? 18.969 16.469 -5.969 1 91.12 86 ASP A N 1
ATOM 652 C CA . ASP A 1 86 ? 18.641 16.969 -7.301 1 91.12 86 ASP A CA 1
ATOM 653 C C . ASP A 1 86 ? 17.141 16.797 -7.582 1 91.12 86 ASP A C 1
ATOM 655 O O . ASP A 1 86 ? 16.625 17.359 -8.555 1 91.12 86 ASP A O 1
ATOM 659 N N . VAL A 1 87 ? 16.516 15.961 -6.801 1 91.81 87 VAL A N 1
ATOM 660 C CA . VAL A 1 87 ? 15.078 15.758 -6.883 1 91.81 87 VAL A CA 1
ATOM 661 C C . VAL A 1 87 ? 14.453 15.906 -5.5 1 91.81 87 VAL A C 1
ATOM 663 O O . VAL A 1 87 ? 15.148 15.828 -4.484 1 91.81 87 VAL A O 1
ATOM 666 N N . PRO A 1 88 ? 13.188 16.172 -5.441 1 89.88 88 PRO A N 1
ATOM 667 C CA . PRO A 1 88 ? 12.539 16.297 -4.129 1 89.88 88 PRO A CA 1
ATOM 668 C C . PRO A 1 88 ? 12.734 15.055 -3.262 1 89.88 88 PRO A C 1
ATOM 670 O O . PRO A 1 88 ? 12.93 13.961 -3.785 1 89.88 88 PRO A O 1
ATOM 673 N N . THR A 1 89 ? 12.641 15.242 -1.982 1 91.31 89 THR A N 1
ATOM 674 C CA . THR A 1 89 ? 12.836 14.148 -1.036 1 91.31 89 THR A CA 1
ATOM 675 C C . THR A 1 89 ? 11.562 13.312 -0.907 1 91.31 89 THR A C 1
ATOM 677 O O . THR A 1 89 ? 11.609 12.172 -0.441 1 91.31 89 THR A O 1
ATOM 680 N N . HIS A 1 90 ? 10.43 13.938 -1.234 1 93.19 90 HIS A N 1
ATOM 681 C CA . HIS A 1 90 ? 9.148 13.258 -1.116 1 93.19 90 HIS A CA 1
ATOM 682 C C . HIS A 1 90 ? 8.469 13.125 -2.475 1 93.19 90 HIS A C 1
ATOM 684 O O . HIS A 1 90 ? 8.477 14.062 -3.273 1 93.19 90 HIS A O 1
ATOM 690 N N . HIS A 1 91 ? 8.008 12 -2.777 1 95.81 91 HIS A N 1
ATOM 691 C CA . HIS A 1 91 ? 7.133 11.75 -3.918 1 95.81 91 HIS A CA 1
ATOM 692 C C . HIS A 1 91 ? 5.898 10.961 -3.504 1 95.81 91 HIS A C 1
ATOM 694 O O . HIS A 1 91 ? 5.984 10.07 -2.656 1 95.81 91 HIS A O 1
ATOM 700 N N . ALA A 1 92 ? 4.797 11.344 -4.062 1 97.44 92 ALA A N 1
ATOM 701 C CA . ALA A 1 92 ? 3.58 10.625 -3.691 1 97.44 92 ALA A CA 1
ATOM 702 C C . ALA A 1 92 ? 2.594 10.578 -4.855 1 97.44 92 ALA A C 1
ATOM 704 O O . ALA A 1 92 ? 2.574 11.477 -5.695 1 97.44 92 ALA A O 1
ATOM 705 N N . VAL A 1 93 ? 1.822 9.531 -4.91 1 98.44 93 VAL A N 1
ATOM 706 C CA . VAL A 1 93 ? 0.633 9.43 -5.75 1 98.44 93 VAL A CA 1
ATOM 707 C C . VAL A 1 93 ? -0.542 8.906 -4.922 1 98.44 93 VAL A C 1
ATOM 709 O O . VAL A 1 93 ? -0.345 8.25 -3.896 1 98.44 93 VAL A O 1
ATOM 712 N N . VAL A 1 94 ? -1.709 9.266 -5.324 1 98.75 94 VAL A N 1
ATOM 713 C CA . VAL A 1 94 ? -2.926 8.75 -4.707 1 98.75 94 VAL A CA 1
ATOM 714 C C . VAL A 1 94 ? -3.77 8.023 -5.75 1 98.75 94 VAL A C 1
ATOM 716 O O . VAL A 1 94 ? -4.195 8.625 -6.742 1 98.75 94 VAL A O 1
ATOM 719 N N . LEU A 1 95 ? -3.959 6.781 -5.551 1 98.81 95 LEU A N 1
ATOM 720 C CA . LEU A 1 95 ? -4.84 5.992 -6.402 1 98.81 95 LEU A CA 1
ATOM 721 C C . LEU A 1 9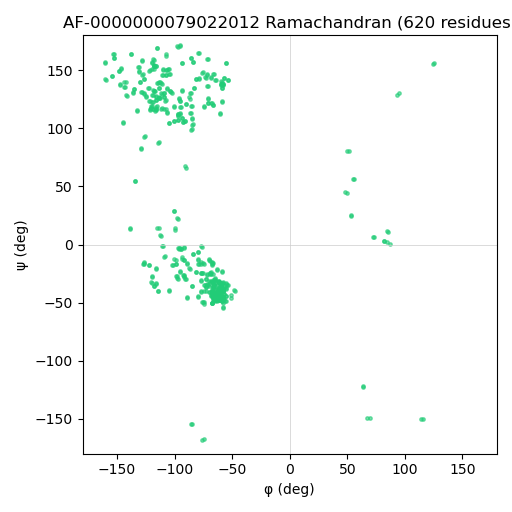5 ? -6.238 5.895 -5.801 1 98.81 95 LEU A C 1
ATOM 723 O O . LEU A 1 95 ? -6.391 5.488 -4.645 1 98.81 95 LEU A O 1
ATOM 727 N N . VAL A 1 96 ? -7.199 6.324 -6.582 1 98.81 96 VAL A N 1
ATOM 728 C CA . VAL A 1 96 ? -8.594 6.246 -6.156 1 98.81 96 VAL A CA 1
ATOM 729 C C . VAL A 1 96 ? -9.305 5.133 -6.926 1 98.81 96 VAL A C 1
ATOM 731 O O . VAL A 1 96 ? -9.156 5.023 -8.148 1 98.81 96 VAL A O 1
ATOM 734 N N . LEU A 1 97 ? -10.062 4.32 -6.215 1 98.56 97 LEU A N 1
ATOM 735 C CA . LEU A 1 97 ? -10.82 3.223 -6.797 1 98.56 97 LEU A CA 1
ATOM 736 C C . LEU A 1 97 ? -12.312 3.4 -6.535 1 98.56 97 LEU A C 1
ATOM 738 O O . LEU A 1 97 ? -12.711 4.102 -5.602 1 98.56 97 LEU A O 1
ATOM 742 N N . CYS A 1 98 ? -13.102 2.781 -7.379 1 96.94 98 CYS A N 1
ATOM 743 C CA . CYS A 1 98 ? -14.531 2.697 -7.105 1 96.94 98 CYS A CA 1
ATOM 744 C C . CYS A 1 98 ? -14.805 1.833 -5.883 1 96.94 98 CYS A C 1
ATOM 746 O O . CYS A 1 98 ? -14.461 0.648 -5.867 1 96.94 98 CYS A O 1
ATOM 748 N N . ALA A 1 99 ? -15.422 2.375 -4.852 1 96 99 ALA A N 1
ATOM 749 C CA . ALA A 1 99 ? -15.648 1.665 -3.594 1 96 99 ALA A CA 1
ATOM 750 C C . ALA A 1 99 ? -16.625 0.512 -3.779 1 96 99 ALA A C 1
ATOM 752 O O . ALA A 1 99 ? -16.672 -0.414 -2.965 1 96 99 ALA A O 1
ATOM 753 N N . GLN A 1 100 ? -17.375 0.509 -4.848 1 95.31 100 GLN A N 1
ATOM 754 C CA . GLN A 1 100 ? -18.391 -0.513 -5.078 1 95.31 100 GLN A CA 1
ATOM 755 C C . GLN A 1 100 ? -17.812 -1.698 -5.848 1 95.31 100 GLN A C 1
ATOM 757 O O . GLN A 1 100 ? -18.266 -2.834 -5.672 1 95.31 100 GLN A O 1
ATOM 762 N N . THR A 1 101 ? -16.797 -1.42 -6.691 1 96.06 101 THR A N 1
ATOM 763 C CA . THR A 1 101 ? -16.375 -2.477 -7.605 1 96.06 101 THR A CA 1
ATOM 764 C C . THR A 1 101 ? -14.883 -2.725 -7.492 1 96.06 101 THR A C 1
ATOM 766 O O . THR A 1 101 ? -14.375 -3.732 -7.992 1 96.06 101 THR A O 1
ATOM 769 N N . GLY A 1 102 ? -14.172 -1.778 -6.898 1 97.06 102 GLY A N 1
ATOM 770 C CA . GLY A 1 102 ? -12.734 -1.915 -6.773 1 97.06 102 GLY A CA 1
ATOM 771 C C . GLY A 1 102 ? -11.984 -1.502 -8.031 1 97.06 102 GLY A C 1
ATOM 772 O O . GLY A 1 102 ? -10.758 -1.59 -8.078 1 97.06 102 GLY A O 1
ATOM 773 N N . VAL A 1 103 ? -12.695 -0.994 -9.086 1 97.12 103 VAL A N 1
ATOM 774 C CA . VAL A 1 103 ? -12.07 -0.577 -10.336 1 97.12 103 VAL A CA 1
ATOM 775 C C . VAL A 1 103 ? -11.266 0.702 -10.102 1 97.12 103 VAL A C 1
ATOM 777 O O . VAL A 1 103 ? -11.781 1.68 -9.562 1 97.12 103 VAL A O 1
ATOM 780 N N . PRO A 1 104 ? -9.961 0.72 -10.453 1 97.94 104 PRO A N 1
ATOM 781 C CA . PRO A 1 104 ? -9.219 1.979 -10.375 1 97.94 104 PRO A CA 1
ATOM 782 C C . PRO A 1 104 ? -9.82 3.078 -11.242 1 97.94 104 PRO A C 1
ATOM 784 O O . PRO A 1 104 ? -10.133 2.846 -12.414 1 97.94 104 PRO A O 1
ATOM 787 N N . ARG A 1 105 ? -9.93 4.27 -10.688 1 97.25 105 ARG A N 1
ATOM 788 C CA . ARG A 1 105 ? -10.633 5.34 -11.383 1 97.25 105 ARG A CA 1
ATOM 789 C C . ARG A 1 105 ? -9.68 6.477 -11.75 1 97.25 105 ARG A C 1
ATOM 791 O O . ARG A 1 105 ? -9.805 7.082 -12.812 1 97.25 105 ARG A O 1
ATOM 798 N N . ALA A 1 106 ? -8.812 6.77 -10.859 1 98.06 106 ALA A N 1
ATOM 799 C CA . ALA A 1 106 ? -7.98 7.953 -11.062 1 98.06 106 ALA A CA 1
ATOM 800 C C . ALA A 1 106 ? -6.656 7.832 -10.312 1 98.06 106 ALA A C 1
ATOM 802 O O . ALA A 1 106 ? -6.586 7.184 -9.266 1 98.06 106 ALA A O 1
ATOM 803 N N . LEU A 1 107 ? -5.664 8.344 -10.898 1 98.25 107 LEU A N 1
ATOM 804 C CA . LEU A 1 107 ? -4.363 8.547 -10.266 1 98.25 107 LEU A CA 1
ATOM 805 C C . LEU A 1 107 ? -4.031 10.031 -10.164 1 98.25 107 LEU A C 1
ATOM 807 O O . LEU A 1 107 ? -3.953 10.727 -11.188 1 98.25 107 LEU A O 1
ATOM 811 N N . LEU A 1 108 ? -3.867 10.492 -8.922 1 98.19 108 LEU A N 1
ATOM 812 C CA . LEU A 1 108 ? -3.633 11.906 -8.688 1 98.19 108 LEU A CA 1
ATOM 813 C C . LEU A 1 108 ? -2.203 12.148 -8.219 1 98.19 108 LEU A C 1
ATOM 815 O O . LEU A 1 108 ? -1.618 11.305 -7.531 1 98.19 108 LEU A O 1
ATOM 819 N N . ASP A 1 109 ? -1.708 13.344 -8.562 1 97.31 109 ASP A N 1
ATOM 820 C CA . ASP A 1 109 ? -0.469 13.789 -7.934 1 97.31 109 ASP A CA 1
ATOM 821 C C . ASP A 1 109 ? -0.619 13.859 -6.414 1 97.31 109 ASP A C 1
ATOM 823 O O . ASP A 1 109 ? -1.508 14.547 -5.906 1 97.31 109 ASP A O 1
ATOM 827 N N . GLY A 1 110 ? 0.241 13.141 -5.734 1 97.38 110 GLY A N 1
ATOM 828 C CA . GLY A 1 110 ? 0.114 13.07 -4.289 1 97.38 110 GLY A CA 1
ATOM 829 C C . GLY A 1 110 ? 0.928 14.125 -3.564 1 97.38 110 GLY A C 1
ATOM 830 O O . GLY A 1 110 ? 0.729 14.359 -2.369 1 97.38 110 GLY A O 1
ATOM 831 N N . ASP A 1 111 ? 1.849 14.766 -4.312 1 96.19 111 ASP A N 1
ATOM 832 C CA . ASP A 1 111 ? 2.709 15.75 -3.658 1 96.19 111 ASP A CA 1
ATOM 833 C C . ASP A 1 111 ? 1.91 16.969 -3.207 1 96.19 111 ASP A C 1
ATOM 835 O O . ASP A 1 111 ? 2.01 17.391 -2.053 1 96.19 111 ASP A O 1
ATOM 839 N N . VAL A 1 112 ? 1.139 17.5 -4.121 1 96.19 112 VAL A N 1
ATOM 840 C CA . VAL A 1 112 ? 0.323 18.672 -3.812 1 96.19 112 VAL A CA 1
ATOM 841 C C . VAL A 1 112 ? -0.738 18.297 -2.777 1 96.19 112 VAL A C 1
ATOM 843 O O . VAL A 1 112 ? -0.986 19.062 -1.838 1 96.19 112 VAL A O 1
ATOM 846 N N . ILE A 1 113 ? -1.316 17.156 -2.918 1 97.81 113 ILE A N 1
ATOM 847 C CA . ILE A 1 113 ? -2.326 16.688 -1.976 1 97.81 113 ILE A CA 1
ATOM 848 C C . ILE A 1 113 ? -1.717 16.578 -0.58 1 97.81 113 ILE A C 1
ATOM 850 O O . ILE A 1 113 ? -2.295 17.062 0.397 1 97.81 113 ILE A O 1
ATOM 854 N N . THR A 1 114 ? -0.548 15.969 -0.508 1 97.31 114 THR A N 1
ATOM 855 C CA . THR A 1 114 ? 0.113 15.781 0.779 1 97.31 114 THR A CA 1
ATOM 856 C C . THR A 1 114 ? 0.413 17.141 1.427 1 97.31 114 THR A C 1
ATOM 858 O O . THR A 1 114 ? 0.126 17.344 2.609 1 97.31 114 THR A O 1
ATOM 861 N N . ALA A 1 115 ? 0.97 18 0.637 1 96.88 115 ALA A N 1
ATOM 862 C CA . ALA A 1 115 ? 1.347 19.312 1.158 1 96.88 115 ALA A CA 1
ATOM 863 C C . ALA A 1 115 ? 0.131 20.047 1.71 1 96.88 115 ALA A C 1
ATOM 865 O O . ALA A 1 115 ? 0.164 20.562 2.834 1 96.88 115 ALA A O 1
ATOM 866 N N . ARG A 1 116 ? -0.927 20.031 1.001 1 98.38 116 ARG A N 1
ATOM 867 C CA . ARG A 1 116 ? -2.078 20.859 1.361 1 98.38 116 ARG A CA 1
ATOM 868 C C . ARG A 1 116 ? -2.887 20.203 2.479 1 98.38 116 ARG A C 1
ATOM 870 O O . ARG A 1 116 ? -3.305 20.875 3.422 1 98.38 116 ARG A O 1
ATOM 877 N N . ARG A 1 117 ? -3.129 18.891 2.357 1 98.75 117 ARG A N 1
ATOM 878 C CA . ARG A 1 117 ? -3.951 18.266 3.393 1 98.75 117 ARG A CA 1
ATOM 879 C C . ARG A 1 117 ? -3.219 18.234 4.73 1 98.75 117 ARG A C 1
ATOM 881 O O . ARG A 1 117 ? -3.844 18.328 5.789 1 98.75 117 ARG A O 1
ATOM 888 N N . THR A 1 118 ? -1.858 18.125 4.719 1 98.56 118 THR A N 1
ATOM 889 C CA . THR A 1 118 ? -1.075 18.172 5.945 1 98.56 118 THR A CA 1
ATOM 890 C C . THR A 1 118 ? -1.218 19.531 6.625 1 98.56 118 THR A C 1
ATOM 892 O O . THR A 1 118 ? -1.458 19.609 7.832 1 98.56 118 THR A O 1
ATOM 895 N N . ALA A 1 119 ? -1.086 20.562 5.844 1 98.81 119 ALA A N 1
ATOM 896 C CA . ALA A 1 119 ? -1.241 21.922 6.367 1 98.81 119 ALA A CA 1
ATOM 897 C C . ALA A 1 119 ? -2.668 22.156 6.859 1 98.81 119 ALA A C 1
ATOM 899 O O . ALA A 1 119 ? -2.875 22.75 7.914 1 98.81 119 ALA A O 1
ATOM 900 N N . ALA A 1 120 ? -3.629 21.703 6.078 1 98.88 120 ALA A N 1
ATOM 901 C CA . ALA A 1 120 ? -5.031 21.828 6.469 1 98.88 120 ALA A CA 1
ATOM 902 C C . ALA A 1 120 ? -5.293 21.141 7.805 1 98.88 120 ALA A C 1
ATOM 904 O O . ALA A 1 120 ? -6.07 21.641 8.625 1 98.88 120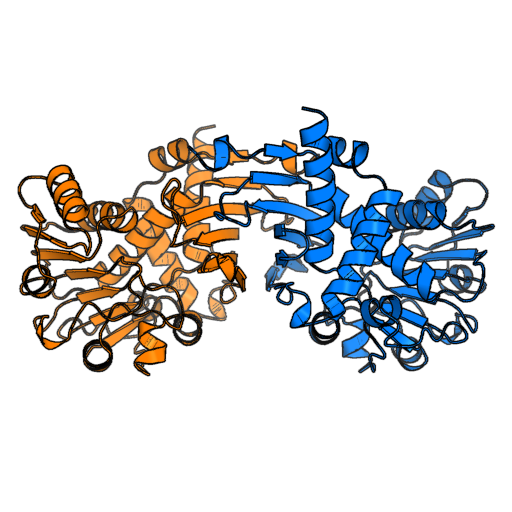 ALA A O 1
ATOM 905 N N . THR A 1 121 ? -4.68 20.016 8.016 1 98.88 121 THR A N 1
ATOM 906 C CA . THR A 1 121 ? -4.824 19.297 9.273 1 98.88 121 THR A CA 1
ATOM 907 C C . THR A 1 121 ? -4.293 20.125 10.438 1 98.88 121 THR A C 1
ATOM 909 O O . THR A 1 121 ? -4.918 20.172 11.5 1 98.88 121 THR A O 1
ATOM 912 N N . SER A 1 122 ? -3.164 20.719 10.242 1 98.94 122 SER A N 1
ATOM 913 C CA . SER A 1 122 ? -2.605 21.609 11.266 1 98.94 122 SER A CA 1
ATOM 914 C C . SER A 1 122 ? -3.529 22.781 11.539 1 98.94 122 SER A C 1
ATOM 916 O O . SER A 1 122 ? -3.629 23.25 12.68 1 98.94 122 SER A O 1
ATOM 918 N N . VAL A 1 123 ? -4.176 23.312 10.492 1 98.94 123 VAL A N 1
ATOM 919 C CA . VAL A 1 123 ? -5.129 24.391 10.672 1 98.94 123 VAL A CA 1
ATOM 920 C C . VAL A 1 123 ? -6.281 23.938 11.555 1 98.94 123 VAL A C 1
ATOM 922 O O . VAL A 1 123 ? -6.684 24.641 12.484 1 98.94 123 VAL A O 1
ATOM 925 N N . VAL A 1 124 ? -6.82 22.75 11.273 1 98.94 124 VAL A N 1
ATOM 926 C CA . VAL A 1 124 ? -7.91 22.203 12.078 1 98.94 124 VAL A CA 1
ATOM 927 C C . VAL A 1 124 ? -7.477 22.094 13.539 1 98.94 124 VAL A C 1
ATOM 929 O O . VAL A 1 124 ? -8.203 22.531 14.438 1 98.94 124 VAL A O 1
ATOM 932 N N . ALA A 1 125 ? -6.293 21.531 13.75 1 98.94 125 ALA A N 1
ATOM 933 C CA . ALA A 1 125 ? -5.789 21.406 15.117 1 98.94 125 ALA A CA 1
ATOM 934 C C . ALA A 1 125 ? -5.66 22.781 15.781 1 98.94 125 ALA A C 1
ATOM 936 O O . ALA A 1 125 ? -6.062 22.953 16.938 1 98.94 125 ALA A O 1
ATOM 937 N N . THR A 1 126 ? -5.125 23.734 15.086 1 98.94 126 THR A N 1
ATOM 938 C CA . THR A 1 126 ? -4.91 25.078 15.617 1 98.94 126 THR A CA 1
ATOM 939 C C . THR A 1 126 ? -6.238 25.734 15.977 1 98.94 126 THR A C 1
ATOM 941 O O . THR A 1 126 ? -6.359 26.375 17.031 1 98.94 126 THR A O 1
ATOM 944 N N . LYS A 1 127 ? -7.246 25.609 15.125 1 98.75 127 LYS A N 1
ATOM 945 C CA . LYS A 1 127 ? -8.578 26.156 15.383 1 98.75 127 LYS A CA 1
ATOM 946 C C . LYS A 1 127 ? -9.117 25.688 16.719 1 98.75 127 LYS A C 1
ATOM 948 O O . LYS A 1 127 ? -9.789 26.438 17.422 1 98.75 127 LYS A O 1
ATOM 953 N N . HIS A 1 128 ? -8.812 24.5 17.094 1 98.81 128 HIS A N 1
ATOM 954 C CA . HIS A 1 128 ? -9.438 23.891 18.266 1 98.81 128 HIS A CA 1
ATOM 955 C C . HIS A 1 128 ? -8.523 24 19.484 1 98.81 128 HIS A C 1
ATOM 957 O O . HIS A 1 128 ? -8.984 23.875 20.625 1 98.81 128 HIS A O 1
ATOM 963 N N . LEU A 1 129 ? -7.211 24.281 19.234 1 98.88 129 LEU A N 1
ATOM 964 C CA . LEU A 1 129 ? -6.305 24.078 20.359 1 98.88 129 LEU A CA 1
ATOM 965 C C . LEU A 1 129 ? -5.566 25.375 20.688 1 98.88 129 LEU A C 1
ATOM 967 O O . LEU A 1 129 ? -4.957 25.484 21.766 1 98.88 129 LEU A O 1
ATOM 971 N N . VAL A 1 130 ? -5.547 26.312 19.781 1 98.75 130 VAL A N 1
ATOM 972 C CA . VAL A 1 130 ? -4.777 27.531 20.016 1 98.75 130 VAL A CA 1
ATOM 973 C C . VAL A 1 130 ? -5.398 28.312 21.172 1 98.75 130 VAL A C 1
ATOM 975 O O . VAL A 1 130 ? -6.617 28.297 21.359 1 98.75 130 VAL A O 1
ATOM 978 N N . ASN A 1 131 ? -4.562 28.984 21.922 1 98.12 131 ASN A N 1
ATOM 979 C CA . ASN A 1 131 ? -4.984 29.844 23.031 1 98.12 131 ASN A CA 1
ATOM 980 C C . ASN A 1 131 ? -5.359 31.234 22.547 1 98.12 131 ASN A C 1
ATOM 982 O O . ASN A 1 131 ? -4.484 32.031 22.219 1 98.12 131 ASN A O 1
ATOM 986 N N . GLY A 1 132 ? -6.656 31.562 22.438 1 97.12 132 GLY A N 1
ATOM 987 C CA . GLY A 1 132 ? -7.094 32.875 22 1 97.12 132 GLY A CA 1
ATOM 988 C C . GLY A 1 132 ? -6.809 33.156 20.531 1 97.12 132 GLY A C 1
ATOM 989 O O . GLY A 1 132 ? -6.922 32.25 19.703 1 97.12 132 GLY A O 1
ATOM 990 N N . GLU A 1 133 ? -6.582 34.406 20.188 1 97.69 133 GLU A N 1
ATOM 991 C CA . GLU A 1 133 ? -6.254 34.812 18.812 1 97.69 133 GLU A CA 1
ATOM 992 C C . GLU A 1 133 ? -4.746 34.906 18.609 1 97.69 133 GLU A C 1
ATOM 994 O O . GLU A 1 133 ? -4.094 35.812 19.109 1 97.69 133 GLU A O 1
ATOM 999 N N . PRO A 1 134 ? -4.277 34.031 17.828 1 98.5 134 PRO A N 1
ATOM 1000 C CA . PRO A 1 134 ? -2.82 34.031 17.672 1 98.5 134 PRO A CA 1
ATOM 1001 C C . PRO A 1 134 ? -2.332 35.219 16.828 1 98.5 134 PRO A C 1
ATOM 1003 O O . PRO A 1 134 ? -2.977 35.594 15.836 1 98.5 134 PRO A O 1
ATOM 1006 N N . LYS A 1 135 ? -1.158 35.781 17.188 1 98.38 135 LYS A N 1
ATOM 1007 C CA . LYS A 1 135 ? -0.606 36.938 16.5 1 98.38 135 LYS A CA 1
ATOM 1008 C C . LYS A 1 135 ? 0.764 36.625 15.898 1 98.38 135 LYS A C 1
ATOM 1010 O O . LYS A 1 135 ? 1.188 37.25 14.93 1 98.38 135 LYS A O 1
ATOM 1015 N N . ILE A 1 136 ? 1.45 35.719 16.5 1 98.81 136 ILE A N 1
ATOM 1016 C CA . ILE A 1 136 ? 2.812 35.406 16.062 1 98.81 136 ILE A CA 1
ATOM 1017 C C . ILE A 1 136 ? 2.932 33.938 15.695 1 98.81 136 ILE A C 1
ATOM 1019 O O . ILE A 1 136 ? 2.613 33.062 16.5 1 98.81 136 ILE A O 1
ATOM 1023 N N . LEU A 1 137 ? 3.357 33.688 14.484 1 98.88 137 LEU A N 1
ATOM 1024 C CA . LEU A 1 137 ? 3.58 32.344 13.953 1 98.88 137 LEU A CA 1
ATOM 1025 C C . LEU A 1 137 ? 5.07 32.062 13.781 1 98.88 137 LEU A C 1
ATOM 1027 O O . LEU A 1 137 ? 5.789 32.875 13.188 1 98.88 137 LEU A O 1
ATOM 1031 N N . ALA A 1 138 ? 5.531 30.984 14.328 1 98.94 138 ALA A N 1
ATOM 1032 C CA . ALA A 1 138 ? 6.883 30.5 14.055 1 98.94 138 ALA A CA 1
ATOM 1033 C C . ALA A 1 138 ? 6.855 29.203 13.25 1 98.94 138 ALA A C 1
ATOM 1035 O O . ALA A 1 138 ? 6.105 28.281 13.578 1 98.94 138 ALA A O 1
ATOM 1036 N N . ILE A 1 139 ? 7.598 29.141 12.18 1 98.88 139 ILE A N 1
ATOM 1037 C CA . ILE A 1 139 ? 7.746 27.922 11.383 1 98.88 139 ILE A CA 1
ATOM 1038 C C . ILE A 1 139 ? 9.211 27.484 11.375 1 98.88 139 ILE A C 1
ATOM 1040 O O . ILE A 1 139 ? 10.094 28.25 10.953 1 98.88 139 ILE A O 1
ATOM 1044 N N . LEU A 1 140 ? 9.438 26.359 11.922 1 98.81 140 LEU A N 1
ATOM 1045 C CA . LEU A 1 140 ? 10.758 25.734 11.859 1 98.81 140 LEU A CA 1
ATOM 1046 C C . LEU A 1 140 ? 10.852 24.797 10.664 1 98.81 140 LEU A C 1
ATOM 1048 O O . LEU A 1 140 ? 10.367 23.656 10.727 1 98.81 140 LEU A O 1
ATOM 1052 N N . GLY A 1 141 ? 11.531 25.172 9.656 1 97.75 141 GLY A N 1
ATOM 1053 C CA . GLY A 1 141 ? 11.578 24.578 8.328 1 97.75 141 GLY A CA 1
ATOM 1054 C C . GLY A 1 141 ? 11.266 25.578 7.227 1 97.75 141 GLY A C 1
ATOM 1055 O O . GLY A 1 141 ? 10.609 26.594 7.469 1 97.75 141 GLY A O 1
ATOM 1056 N N . SER A 1 142 ? 11.742 25.297 6.055 1 96.94 142 SER A N 1
ATOM 1057 C CA . SER A 1 142 ? 11.508 26.234 4.965 1 96.94 142 SER A CA 1
ATOM 1058 C C . SER A 1 142 ? 11.172 25.516 3.666 1 96.94 142 SER A C 1
ATOM 1060 O O . SER A 1 142 ? 11.242 26.094 2.584 1 96.94 142 SER A O 1
ATOM 1062 N N . GLY A 1 143 ? 10.859 24.203 3.719 1 93.69 143 GLY A N 1
ATOM 1063 C CA . GLY A 1 143 ? 10.539 23.406 2.539 1 93.69 143 GLY A CA 1
ATOM 1064 C C . GLY A 1 143 ? 9.086 23.516 2.131 1 93.69 143 GLY A C 1
ATOM 1065 O O . GLY A 1 143 ? 8.43 24.516 2.406 1 93.69 143 GLY A O 1
ATOM 1066 N N . VAL A 1 144 ? 8.609 22.516 1.467 1 93.56 144 VAL A N 1
ATOM 1067 C CA . VAL A 1 144 ? 7.27 22.484 0.884 1 93.56 144 VAL A CA 1
ATOM 1068 C C . VAL A 1 144 ? 6.223 22.609 1.986 1 93.56 144 VAL A C 1
ATOM 1070 O O . VAL A 1 144 ? 5.281 23.406 1.862 1 93.56 144 VAL A O 1
ATOM 1073 N N . GLN A 1 145 ? 6.402 21.922 3.053 1 96.56 145 GLN A N 1
ATOM 1074 C CA . GLN A 1 145 ? 5.422 21.953 4.133 1 96.56 145 GLN A CA 1
ATOM 1075 C C . GLN A 1 145 ? 5.43 23.297 4.852 1 96.56 145 GLN A C 1
ATOM 1077 O O . GLN A 1 145 ? 4.383 23.781 5.301 1 96.56 145 GLN A O 1
ATOM 1082 N N . ALA A 1 146 ? 6.578 23.906 4.984 1 98.06 146 ALA A N 1
ATOM 1083 C CA . ALA A 1 146 ? 6.633 25.234 5.582 1 98.06 146 ALA A CA 1
ATOM 1084 C C . ALA A 1 146 ? 5.77 26.219 4.797 1 98.06 146 ALA A C 1
ATOM 1086 O O . ALA A 1 146 ? 4.984 26.969 5.383 1 98.06 146 ALA A O 1
ATOM 1087 N N . ARG A 1 147 ? 5.891 26.234 3.492 1 97.25 147 ARG A N 1
ATOM 1088 C CA . ARG A 1 147 ? 5.133 27.109 2.615 1 97.25 147 ARG A CA 1
ATOM 1089 C C . ARG A 1 147 ? 3.639 26.828 2.697 1 97.25 147 ARG A C 1
ATOM 1091 O O . ARG A 1 147 ? 2.832 27.75 2.854 1 97.25 147 ARG A O 1
ATOM 1098 N N . SER A 1 148 ? 3.285 25.531 2.609 1 97.62 148 SER A N 1
ATOM 1099 C CA . SER A 1 148 ? 1.876 25.156 2.65 1 97.62 148 SER A CA 1
ATOM 1100 C C . SER A 1 148 ? 1.246 25.516 3.992 1 97.62 148 SER A C 1
ATOM 1102 O O . SER A 1 148 ? 0.091 25.938 4.051 1 97.62 148 SER A O 1
ATOM 1104 N N . HIS A 1 149 ? 1.996 25.328 5.039 1 98.69 149 HIS A N 1
ATOM 1105 C CA . HIS A 1 149 ? 1.476 25.656 6.363 1 98.69 149 HIS A CA 1
ATOM 1106 C C . HIS A 1 149 ? 1.275 27.156 6.527 1 98.69 149 HIS A C 1
ATOM 1108 O O . HIS A 1 149 ? 0.269 27.594 7.086 1 98.69 149 HIS A O 1
ATOM 1114 N N . TYR A 1 150 ? 2.219 27.953 5.996 1 98.44 150 TYR A N 1
ATOM 1115 C CA . TYR A 1 150 ? 2.033 29.391 6.043 1 98.44 150 TYR A CA 1
ATOM 1116 C C . TYR A 1 150 ? 0.749 29.812 5.328 1 98.44 150 TYR A C 1
ATOM 1118 O O . TYR A 1 150 ? -0.075 30.531 5.891 1 98.44 150 TYR A O 1
ATOM 1126 N N . ILE A 1 151 ? 0.58 29.281 4.176 1 98 151 ILE A N 1
ATOM 1127 C CA . ILE A 1 151 ? -0.565 29.672 3.354 1 98 151 ILE A CA 1
ATOM 1128 C C . ILE A 1 151 ? -1.857 29.219 4.031 1 98 151 ILE A C 1
ATOM 1130 O O . ILE A 1 151 ? -2.791 30.016 4.188 1 98 151 ILE A O 1
ATOM 1134 N N . ALA A 1 152 ? -1.925 28.016 4.492 1 98.62 152 ALA A N 1
ATOM 1135 C CA . ALA A 1 152 ? -3.141 27.438 5.07 1 98.62 152 ALA A CA 1
ATOM 1136 C C . ALA A 1 152 ? -3.527 28.156 6.355 1 98.62 152 ALA A C 1
ATOM 1138 O O . ALA A 1 152 ? -4.691 28.516 6.551 1 98.62 152 ALA A O 1
ATOM 1139 N N . LEU A 1 153 ? -2.551 28.375 7.246 1 98.75 153 LEU A N 1
ATOM 1140 C CA . LEU A 1 153 ? -2.832 29.047 8.516 1 98.75 153 LEU A CA 1
ATOM 1141 C C . LEU A 1 153 ? -3.252 30.484 8.281 1 98.75 153 LEU A C 1
ATOM 1143 O O . LEU A 1 153 ? -4.133 31 8.977 1 98.75 153 LEU A O 1
ATOM 1147 N N . SER A 1 154 ? -2.686 31.109 7.281 1 97.56 154 SER A N 1
ATOM 1148 C CA . SER A 1 154 ? -2.969 32.531 7 1 97.56 154 SER A CA 1
ATOM 1149 C C . SER A 1 154 ? -4.348 32.688 6.363 1 97.56 154 SER A C 1
ATOM 1151 O O . SER A 1 154 ? -4.879 33.781 6.309 1 97.56 154 SER A O 1
ATOM 1153 N N . GLU A 1 155 ? -4.887 31.594 5.875 1 96.25 155 GLU A N 1
ATOM 1154 C CA . GLU A 1 155 ? -6.25 31.625 5.363 1 96.25 155 GLU A CA 1
ATOM 1155 C C . GLU A 1 155 ? -7.258 31.812 6.496 1 96.25 155 GLU A C 1
ATOM 1157 O O . GLU A 1 155 ? -8.367 32.312 6.277 1 96.25 155 GLU A O 1
ATOM 1162 N N . VAL A 1 156 ? -6.898 31.438 7.629 1 97.88 156 VAL A N 1
ATOM 1163 C CA . VAL A 1 156 ? -7.859 31.359 8.727 1 97.88 156 VAL A CA 1
ATOM 1164 C C . VAL A 1 156 ? -7.48 32.344 9.82 1 97.88 156 VAL A C 1
ATOM 1166 O O . VAL A 1 156 ? -8.352 32.906 10.492 1 97.88 156 VAL A O 1
ATOM 1169 N N . PHE A 1 157 ? -6.184 32.562 10 1 98.25 157 PHE A N 1
ATOM 1170 C CA . PHE A 1 157 ? -5.695 33.438 11.07 1 98.25 157 PHE A CA 1
ATOM 1171 C C . PHE A 1 157 ? -4.941 34.625 10.5 1 98.25 157 PHE A C 1
ATOM 1173 O O . PHE A 1 157 ? -4.379 34.531 9.406 1 98.25 157 PHE A O 1
ATOM 1180 N N . HIS A 1 158 ? -4.949 35.688 11.273 1 97.31 158 HIS A N 1
ATOM 1181 C CA . HIS A 1 158 ? -4.172 36.875 10.93 1 97.31 158 HIS A CA 1
ATOM 1182 C C . HIS A 1 158 ? -2.957 37 11.836 1 97.31 158 HIS A C 1
ATOM 1184 O O . HIS A 1 158 ? -3.098 37.312 13.023 1 97.31 158 HIS A O 1
ATOM 1190 N N . PHE A 1 159 ? -1.824 36.875 11.242 1 98.06 159 PHE A N 1
ATOM 1191 C C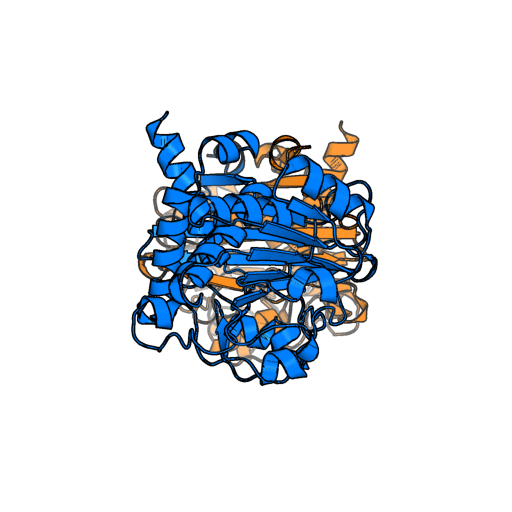A . PHE A 1 159 ? -0.59 36.969 12.016 1 98.06 159 PHE A CA 1
ATOM 1192 C C . PHE A 1 159 ? 0.075 38.312 11.805 1 98.06 159 PHE A C 1
ATOM 1194 O O . PHE A 1 159 ? 0.265 38.75 10.672 1 98.06 159 PHE A O 1
ATOM 1201 N N . LYS A 1 160 ? 0.437 38.938 12.852 1 97.88 160 LYS A N 1
ATOM 1202 C CA . LYS A 1 160 ? 1.167 40.188 12.797 1 97.88 160 LYS A CA 1
ATOM 1203 C C . LYS A 1 160 ? 2.639 39.969 12.469 1 97.88 160 LYS A C 1
ATOM 1205 O O . LYS A 1 160 ? 3.293 40.844 11.883 1 97.88 160 LYS A O 1
ATOM 1210 N N . GLN A 1 161 ? 3.102 38.844 12.891 1 98.38 161 GLN A N 1
ATOM 1211 C CA . GLN A 1 161 ? 4.504 38.5 12.688 1 98.38 161 GLN A CA 1
ATOM 1212 C C . GLN A 1 161 ? 4.672 37 12.406 1 98.38 161 GLN A C 1
ATOM 1214 O O . GLN A 1 161 ? 4.012 36.156 13.031 1 98.38 161 GLN A O 1
ATOM 1219 N N . ILE A 1 162 ? 5.555 36.75 11.477 1 98.75 162 ILE A N 1
ATOM 1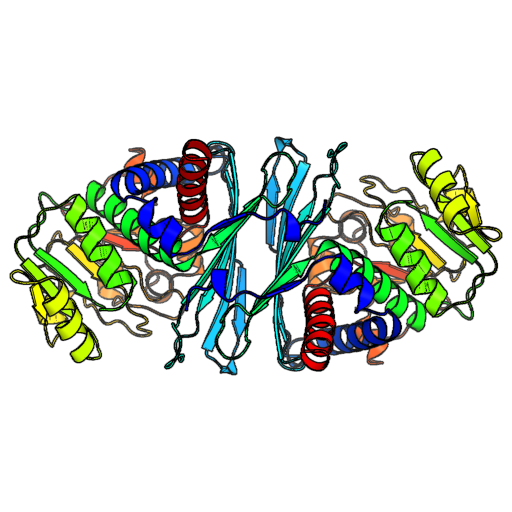220 C CA . ILE A 1 162 ? 5.926 35.375 11.125 1 98.75 162 ILE A CA 1
ATOM 1221 C C . ILE A 1 162 ? 7.438 35.219 11.242 1 98.75 162 ILE A C 1
ATOM 1223 O O . ILE A 1 162 ? 8.203 36 10.695 1 98.75 162 ILE A O 1
ATOM 1227 N N . CYS A 1 163 ? 7.883 34.219 11.969 1 98.88 163 CYS A N 1
ATOM 1228 C CA . CYS A 1 163 ? 9.297 33.906 12.148 1 98.88 163 CYS A CA 1
ATOM 1229 C C . CYS A 1 163 ? 9.656 32.562 11.508 1 98.88 163 CYS A C 1
ATOM 1231 O O . CYS A 1 163 ? 9.016 31.562 11.789 1 98.88 163 CYS A O 1
ATOM 1233 N N . ILE A 1 164 ? 10.672 32.594 10.633 1 98.81 164 ILE A N 1
ATOM 1234 C CA . ILE A 1 164 ? 11.102 31.359 9.953 1 98.81 164 ILE A CA 1
ATOM 1235 C C . ILE A 1 164 ? 12.508 30.984 10.406 1 98.81 164 ILE A C 1
ATOM 1237 O O . ILE A 1 164 ? 13.391 31.844 10.516 1 98.81 164 ILE A O 1
ATOM 1241 N N . TRP A 1 165 ? 12.68 29.75 10.695 1 98.75 165 TRP A N 1
ATOM 1242 C CA . TRP A 1 165 ? 14.008 29.203 10.938 1 98.75 165 TRP A CA 1
ATOM 1243 C C . TRP A 1 165 ? 14.25 27.969 10.07 1 98.75 165 TRP A C 1
ATOM 1245 O O . TRP A 1 165 ? 13.328 27.203 9.797 1 98.75 165 TRP A O 1
ATOM 1255 N N . ASN A 1 166 ? 15.414 27.781 9.68 1 97.75 166 ASN A N 1
ATOM 1256 C CA . ASN A 1 166 ? 15.898 26.578 9.008 1 97.75 166 ASN A CA 1
ATOM 1257 C C . ASN A 1 166 ? 17.344 26.281 9.367 1 97.75 166 ASN A C 1
ATOM 1259 O O . ASN A 1 166 ? 18.125 27.203 9.664 1 97.75 166 ASN A O 1
ATOM 1263 N N . HIS A 1 167 ? 17.75 24.984 9.336 1 95.19 167 HIS A N 1
ATOM 1264 C CA . HIS A 1 167 ? 19.125 24.625 9.641 1 95.19 167 HIS A CA 1
ATOM 1265 C C . HIS A 1 167 ? 20.078 25.188 8.586 1 95.19 167 HIS A C 1
ATOM 1267 O O . HIS A 1 167 ? 21.25 25.438 8.883 1 95.19 167 HIS A O 1
ATOM 1273 N N . ARG A 1 168 ? 19.609 25.312 7.352 1 92.75 168 ARG A N 1
ATOM 1274 C CA . ARG A 1 168 ? 20.312 26.078 6.336 1 92.75 168 ARG A CA 1
ATOM 1275 C C . ARG A 1 168 ? 19.75 27.484 6.219 1 92.75 168 ARG A C 1
ATOM 1277 O O . ARG A 1 168 ? 18.688 27.688 5.613 1 92.75 168 ARG A O 1
ATOM 1284 N N . PRO A 1 169 ? 20.391 28.453 6.656 1 96.25 169 PRO A N 1
ATOM 1285 C CA . PRO A 1 169 ? 19.844 29.797 6.758 1 96.25 169 PRO A CA 1
ATOM 1286 C C . PRO A 1 169 ? 19.297 30.312 5.43 1 96.25 169 PRO A C 1
ATOM 1288 O O . PRO A 1 169 ? 18.344 31.094 5.414 1 96.25 169 PRO A O 1
ATOM 1291 N N . GLU A 1 170 ? 19.875 29.953 4.363 1 97 170 GLU A N 1
ATOM 1292 C CA . GLU A 1 170 ? 19.453 30.406 3.045 1 97 170 GLU A CA 1
ATOM 1293 C C . GLU A 1 170 ? 17.984 30.047 2.793 1 97 170 GLU A C 1
ATOM 1295 O O . GLU A 1 170 ? 17.25 30.812 2.158 1 97 170 GLU A O 1
ATOM 1300 N N . GLY A 1 171 ? 17.609 28.922 3.275 1 96.56 171 GLY A N 1
ATOM 1301 C CA . GLY A 1 171 ? 16.219 28.516 3.127 1 96.56 171 GLY A CA 1
ATOM 1302 C C . GLY A 1 171 ? 15.25 29.406 3.883 1 96.56 171 GLY A C 1
ATOM 1303 O O . GLY A 1 171 ? 14.195 29.766 3.361 1 96.56 171 GLY A O 1
ATOM 1304 N N . ALA A 1 172 ? 15.633 29.734 5.066 1 98.06 172 ALA A N 1
ATOM 1305 C CA . ALA A 1 172 ? 14.797 30.609 5.883 1 98.06 172 ALA A CA 1
ATOM 1306 C C . ALA A 1 172 ? 14.656 31.984 5.242 1 98.06 172 ALA A C 1
ATOM 1308 O O . ALA A 1 172 ? 13.562 32.531 5.191 1 98.06 172 ALA A O 1
ATOM 1309 N N . HIS A 1 173 ? 15.758 32.5 4.73 1 98.19 173 HIS A N 1
ATOM 1310 C CA . HIS A 1 173 ? 15.75 33.812 4.098 1 98.19 173 HIS A CA 1
ATOM 1311 C C . HIS A 1 173 ? 14.898 33.812 2.832 1 98.19 173 HIS A C 1
ATOM 1313 O O . HIS A 1 173 ? 14.125 34.75 2.594 1 98.19 173 HIS A O 1
ATOM 1319 N N . LYS A 1 174 ? 15.062 32.781 2.057 1 97.94 174 LYS A N 1
ATOM 1320 C CA . LYS A 1 174 ? 14.289 32.688 0.825 1 97.94 174 LYS A CA 1
ATOM 1321 C C . LYS A 1 174 ? 12.789 32.656 1.118 1 97.94 174 LYS A C 1
ATOM 1323 O O . LYS A 1 174 ? 12.023 33.375 0.475 1 97.94 174 LYS A O 1
ATOM 1328 N N . LEU A 1 175 ? 12.383 31.844 2.049 1 98 175 LEU A N 1
ATOM 1329 C CA . LEU A 1 175 ? 10.961 31.75 2.389 1 98 175 LEU A CA 1
ATOM 1330 C C . LEU A 1 175 ? 10.461 33.062 2.988 1 98 175 LEU A C 1
ATOM 1332 O O . LEU A 1 175 ? 9.352 33.5 2.682 1 98 175 LEU A O 1
ATOM 1336 N N . ALA A 1 176 ? 11.242 33.656 3.84 1 98.44 176 ALA A N 1
ATOM 1337 C CA . ALA A 1 176 ? 10.852 34.938 4.426 1 98.44 176 ALA A CA 1
ATOM 1338 C C . ALA A 1 176 ? 10.633 36 3.342 1 98.44 176 ALA A C 1
ATOM 1340 O O . ALA A 1 176 ? 9.672 36.75 3.404 1 98.44 176 ALA A O 1
ATOM 1341 N N . ASP A 1 177 ? 11.461 36 2.346 1 97.81 177 ASP A N 1
ATOM 1342 C CA . ASP A 1 177 ? 11.344 36.938 1.227 1 97.81 177 ASP A CA 1
ATOM 1343 C C . ASP A 1 177 ? 10.07 36.656 0.424 1 97.81 177 ASP A C 1
ATOM 1345 O O . ASP A 1 177 ? 9.414 37.594 -0.034 1 97.81 177 ASP A O 1
ATOM 1349 N N . GLU A 1 178 ? 9.797 35.375 0.224 1 97.56 178 GLU A N 1
ATOM 1350 C CA . GLU A 1 178 ? 8.594 35 -0.499 1 97.56 178 GLU A CA 1
ATOM 1351 C C . GLU A 1 178 ? 7.332 35.469 0.228 1 97.56 178 GLU A C 1
ATOM 1353 O O . GLU A 1 178 ? 6.359 35.875 -0.407 1 97.56 178 GLU A O 1
ATOM 1358 N N . ILE A 1 179 ? 7.344 35.375 1.524 1 97.06 179 ILE A N 1
ATOM 1359 C CA . ILE A 1 179 ? 6.18 35.719 2.338 1 97.06 179 ILE A CA 1
ATOM 1360 C C . ILE A 1 179 ? 6.02 37.219 2.396 1 97.06 179 ILE A C 1
ATOM 1362 O O . ILE A 1 179 ? 4.922 37.75 2.199 1 97.06 179 ILE A O 1
ATOM 1366 N N . GLY A 1 180 ? 7.18 37.969 2.738 1 94.69 180 GLY A N 1
ATOM 1367 C CA . GLY A 1 180 ? 7.133 39.406 2.643 1 94.69 180 GLY A CA 1
ATOM 1368 C C . GLY A 1 180 ? 7.246 40.094 3.988 1 94.69 180 GLY A C 1
ATOM 1369 O O . GLY A 1 180 ? 7.922 39.625 4.891 1 94.69 180 GLY A O 1
ATOM 1370 N N . ASN A 1 181 ? 6.648 41.312 4.211 1 88.62 181 ASN A N 1
ATOM 1371 C CA . ASN A 1 181 ? 7.008 42.344 5.176 1 88.62 181 ASN A CA 1
ATOM 1372 C C . ASN A 1 181 ? 6.828 41.844 6.609 1 88.62 181 ASN A C 1
ATOM 1374 O O . ASN A 1 181 ? 7.555 42.281 7.512 1 88.62 181 ASN A O 1
ATOM 1378 N N . ASN A 1 182 ? 5.918 41.031 6.906 1 95.19 182 ASN A N 1
ATOM 1379 C CA . ASN A 1 182 ? 5.742 40.656 8.305 1 95.19 182 ASN A CA 1
ATOM 1380 C C . ASN A 1 182 ? 6.422 39.344 8.625 1 95.19 182 ASN A C 1
ATOM 1382 O O . ASN A 1 182 ? 6.074 38.688 9.609 1 95.19 182 ASN A O 1
ATOM 1386 N N . CYS A 1 183 ? 7.387 39.031 7.805 1 98.12 183 CYS A N 1
ATOM 1387 C CA . CYS A 1 183 ? 8.086 37.75 8.016 1 98.12 183 CYS A CA 1
ATOM 1388 C C . CYS A 1 183 ? 9.586 38 8.188 1 98.12 183 CYS A C 1
ATOM 1390 O O . CYS A 1 183 ? 10.18 38.781 7.469 1 98.12 183 CYS A O 1
ATOM 1392 N N . VAL A 1 184 ? 10.195 37.375 9.148 1 97.94 184 VAL A N 1
ATOM 1393 C CA . VAL A 1 184 ? 11.625 37.5 9.398 1 97.94 184 VAL A CA 1
ATOM 1394 C C . VAL A 1 184 ? 12.273 36.125 9.453 1 97.94 184 VAL A C 1
ATOM 1396 O O . VAL A 1 184 ? 11.688 35.188 9.969 1 97.94 184 VAL A O 1
ATOM 1399 N N . ALA A 1 185 ? 13.453 36.031 8.93 1 98.44 185 ALA A N 1
ATOM 1400 C CA . ALA A 1 185 ? 14.297 34.875 9.086 1 98.44 185 ALA A CA 1
ATOM 1401 C C . ALA A 1 185 ? 15.133 34.938 10.359 1 98.44 185 ALA A C 1
ATOM 1403 O O . ALA A 1 185 ? 15.766 35.969 10.625 1 98.44 185 ALA A O 1
ATOM 1404 N N . CYS A 1 186 ? 15.031 33.938 11.148 1 98.31 186 CYS A N 1
ATOM 1405 C CA . CYS A 1 186 ? 15.773 33.906 12.406 1 98.31 186 CYS A CA 1
ATOM 1406 C C . CYS A 1 186 ? 16.953 32.938 12.312 1 98.31 186 CYS A C 1
ATOM 1408 O O . CYS A 1 186 ? 16.875 31.906 11.656 1 98.31 186 CYS A O 1
ATOM 1410 N N . SER A 1 187 ? 17.984 33.156 13.016 1 97 187 SER A N 1
ATOM 1411 C CA . SER A 1 187 ? 19.203 32.344 12.977 1 97 187 SER A CA 1
ATOM 1412 C C . SER A 1 187 ? 19.156 31.25 14.016 1 97 187 SER A C 1
ATOM 1414 O O . SER A 1 187 ? 19.859 30.234 13.875 1 97 187 SER A O 1
ATOM 1416 N N . LYS A 1 188 ? 18.453 31.516 14.984 1 97.94 188 LYS A N 1
ATOM 1417 C CA . LYS A 1 188 ? 18.344 30.516 16.047 1 97.94 188 LYS A CA 1
ATOM 1418 C C . LYS A 1 188 ? 16.875 30.125 16.266 1 97.94 188 LYS A C 1
ATOM 1420 O O . LYS A 1 188 ? 15.977 30.953 16.125 1 97.94 188 LYS A O 1
ATOM 1425 N N . VAL A 1 189 ? 16.719 28.844 16.688 1 98.75 189 VAL A N 1
ATOM 1426 C CA . VAL A 1 189 ? 15.383 28.344 16.984 1 98.75 189 VAL A CA 1
ATOM 1427 C C . VAL A 1 189 ? 14.781 29.141 18.141 1 98.75 189 VAL A C 1
ATOM 1429 O O . VAL A 1 189 ? 13.617 29.547 18.094 1 98.75 189 VAL A O 1
ATOM 1432 N N . SER A 1 190 ? 15.594 29.391 19.188 1 98.69 190 SER A N 1
ATOM 1433 C CA . SER A 1 190 ? 15.125 30.078 20.391 1 98.69 190 SER A CA 1
ATOM 1434 C C . SER A 1 190 ? 14.586 31.469 20.047 1 98.69 190 SER A C 1
ATOM 1436 O O . SER A 1 190 ? 13.594 31.906 20.625 1 98.69 190 SER A O 1
ATOM 1438 N N . GLU A 1 191 ? 15.18 32.156 19.125 1 98.25 191 GLU A N 1
ATOM 1439 C CA . GLU A 1 191 ? 14.75 33.469 18.688 1 98.25 191 GLU A CA 1
ATOM 1440 C C . GLU A 1 191 ? 13.43 33.375 17.906 1 98.25 191 GLU A C 1
ATOM 1442 O O . GLU A 1 191 ? 12.562 34.25 18.062 1 98.25 191 GLU A O 1
ATOM 1447 N N . ALA A 1 192 ? 13.289 32.406 17.078 1 98.75 192 ALA A N 1
ATOM 1448 C CA . ALA A 1 192 ? 12.109 32.25 16.234 1 98.75 192 ALA A CA 1
ATOM 1449 C C . ALA A 1 192 ? 10.859 31.953 17.062 1 98.75 192 ALA A C 1
ATOM 1451 O O . ALA A 1 192 ? 9.766 32.406 16.734 1 98.75 192 ALA A O 1
ATOM 1452 N N . VAL A 1 193 ? 11.062 31.266 18.234 1 98.81 193 VAL A N 1
ATOM 1453 C CA . VAL A 1 193 ? 9.875 30.703 18.875 1 98.81 193 VAL A CA 1
ATOM 1454 C C . VAL A 1 193 ? 9.562 31.469 20.156 1 98.81 193 VAL A C 1
ATOM 1456 O O . VAL A 1 193 ? 8.523 31.25 20.781 1 98.81 193 VAL A O 1
ATOM 1459 N N . GLU A 1 194 ? 10.398 32.312 20.641 1 97.31 194 GLU A N 1
ATOM 1460 C CA . GLU A 1 194 ? 10.352 32.938 21.953 1 97.31 194 GLU A CA 1
ATOM 1461 C C . GLU A 1 194 ? 8.977 33.562 22.234 1 97.31 194 GLU A C 1
ATOM 1463 O O . GLU A 1 194 ? 8.414 33.344 23.312 1 97.31 194 GLU A O 1
ATOM 1468 N N . ASP A 1 195 ? 8.305 34.281 21.312 1 97.56 195 ASP A N 1
ATOM 1469 C CA . ASP A 1 195 ? 7.035 34.969 21.531 1 97.56 195 ASP A CA 1
ATOM 1470 C C . ASP A 1 195 ? 5.93 34.344 20.672 1 97.56 195 ASP A C 1
ATOM 1472 O O . ASP A 1 195 ? 4.852 34.938 20.531 1 97.56 195 ASP A O 1
ATOM 1476 N N . ALA A 1 196 ? 6.176 33.188 20.141 1 98.88 196 ALA A N 1
ATOM 1477 C CA . ALA A 1 196 ? 5.25 32.594 19.188 1 98.88 196 ALA A CA 1
ATOM 1478 C C . ALA A 1 196 ? 3.979 32.125 19.891 1 98.88 196 ALA A C 1
ATOM 1480 O O . ALA A 1 196 ? 4.039 31.562 21 1 98.88 196 ALA A O 1
ATOM 1481 N N . ASP A 1 197 ? 2.822 32.406 19.281 1 98.88 197 ASP A N 1
ATOM 1482 C CA . ASP A 1 197 ? 1.545 31.844 19.734 1 98.88 197 ASP A CA 1
ATOM 1483 C C . ASP A 1 197 ? 1.307 30.453 19.141 1 98.88 197 ASP A C 1
ATOM 1485 O O . ASP A 1 197 ? 0.654 29.625 19.766 1 98.88 197 ASP A O 1
ATOM 1489 N N . VAL A 1 198 ? 1.745 30.297 17.922 1 98.94 198 VAL A N 1
ATOM 1490 C CA . VAL A 1 198 ? 1.677 29.031 17.203 1 98.94 198 VAL A CA 1
ATOM 1491 C C . VAL A 1 198 ? 3.051 28.688 16.641 1 98.94 198 VAL A C 1
ATOM 1493 O O . VAL A 1 198 ? 3.721 29.547 16.047 1 98.94 198 VAL A O 1
ATOM 1496 N N . ILE A 1 199 ? 3.494 27.469 16.859 1 98.94 199 ILE A N 1
ATOM 1497 C CA . ILE A 1 199 ? 4.75 26.953 16.312 1 98.94 199 ILE A CA 1
ATOM 1498 C C . ILE A 1 199 ? 4.469 25.766 15.398 1 98.94 199 ILE A C 1
ATOM 1500 O O . ILE A 1 199 ? 3.676 24.891 15.742 1 98.94 199 ILE A O 1
ATOM 1504 N N . VAL A 1 200 ? 5.062 25.781 14.234 1 98.94 200 VAL A N 1
ATOM 1505 C CA . VAL A 1 200 ? 5.016 24.641 13.312 1 98.94 200 VAL A CA 1
ATOM 1506 C C . VAL A 1 200 ? 6.422 24.078 13.109 1 98.94 200 VAL A C 1
ATOM 1508 O O . VAL A 1 200 ? 7.34 24.812 12.742 1 98.94 200 VAL A O 1
ATOM 1511 N N . THR A 1 201 ? 6.578 22.812 13.367 1 98.75 201 THR A N 1
ATOM 1512 C CA . THR A 1 201 ? 7.848 22.156 13.07 1 98.75 201 THR A CA 1
ATOM 1513 C C . THR A 1 201 ? 7.699 21.203 11.883 1 98.75 201 THR A C 1
ATOM 1515 O O . THR A 1 201 ? 6.969 20.219 11.953 1 98.75 201 THR A O 1
ATOM 1518 N N . VAL A 1 202 ? 8.383 21.484 10.828 1 97.25 202 VAL A N 1
ATOM 1519 C CA . VAL A 1 202 ? 8.281 20.719 9.586 1 97.25 202 VAL A CA 1
ATOM 1520 C C . VAL A 1 202 ? 9.672 20.422 9.039 1 97.25 202 VAL A C 1
ATOM 1522 O O . VAL A 1 202 ? 9.961 20.688 7.871 1 97.25 202 VAL A O 1
ATOM 1525 N N . THR A 1 203 ? 10.469 19.844 9.836 1 94.56 203 THR A N 1
ATOM 1526 C CA . THR A 1 203 ? 11.844 19.5 9.477 1 94.56 203 THR A CA 1
ATOM 1527 C C . THR A 1 203 ? 12.039 18 9.469 1 94.56 203 THR A C 1
ATOM 1529 O O . THR A 1 203 ? 11.172 17.25 9.922 1 94.56 203 THR A O 1
ATOM 1532 N N . SER A 1 204 ? 13.172 17.531 8.938 1 89.44 204 SER A N 1
ATOM 1533 C CA . SER A 1 204 ? 13.547 16.125 8.969 1 89.44 204 SER A CA 1
ATOM 1534 C C . SER A 1 204 ? 14.562 15.852 10.078 1 89.44 204 SER A C 1
ATOM 1536 O O . SER A 1 204 ? 15.422 14.984 9.938 1 89.44 204 SER A O 1
ATOM 1538 N N . ALA A 1 205 ? 14.438 16.703 11.117 1 92.69 205 ALA A N 1
ATOM 1539 C CA . ALA A 1 205 ? 15.391 16.547 12.211 1 92.69 205 ALA A CA 1
ATOM 1540 C C . ALA A 1 205 ? 15.305 15.148 12.828 1 92.69 205 ALA A C 1
ATOM 1542 O O . ALA A 1 205 ? 14.203 14.617 13.023 1 92.69 205 ALA A O 1
ATOM 1543 N N . LYS A 1 206 ? 16.469 14.531 13.125 1 92.12 206 LYS A N 1
ATOM 1544 C CA . LYS A 1 206 ? 16.547 13.242 13.812 1 92.12 206 LYS A CA 1
ATOM 1545 C C . LYS A 1 206 ? 16.656 13.43 15.32 1 92.12 206 LYS A C 1
ATOM 1547 O O . LYS A 1 206 ? 16.25 12.555 16.094 1 92.12 206 LYS A O 1
ATOM 1552 N N . ASP A 1 207 ? 17.234 14.656 15.57 1 96.31 207 ASP A N 1
ATOM 1553 C CA . ASP A 1 207 ? 17.375 15.055 16.969 1 96.31 207 ASP A CA 1
ATOM 1554 C C . ASP A 1 207 ? 16.578 16.328 17.25 1 96.31 207 ASP A C 1
ATOM 1556 O O . ASP A 1 207 ? 16.422 17.188 16.391 1 96.31 207 ASP A O 1
ATOM 1560 N N . PRO A 1 208 ? 16.203 16.453 18.5 1 98 208 PRO A N 1
ATOM 1561 C CA . PRO A 1 208 ? 15.312 17.562 18.859 1 98 208 PRO A CA 1
ATOM 1562 C C . PRO A 1 208 ? 15.906 18.922 18.516 1 98 208 PRO A C 1
ATOM 1564 O O . PRO A 1 208 ? 17.094 19.172 18.781 1 98 208 PRO A O 1
ATOM 1567 N N . ILE A 1 209 ? 15.055 19.75 18 1 98.38 209 ILE A N 1
ATOM 1568 C CA . ILE A 1 209 ? 15.5 21.109 17.688 1 98.38 209 ILE A CA 1
ATOM 1569 C C . ILE A 1 209 ? 14.734 22.109 18.547 1 98.38 209 ILE A C 1
ATOM 1571 O O . ILE A 1 209 ? 15.148 23.266 18.688 1 98.38 209 ILE A O 1
ATOM 1575 N N . LEU A 1 210 ? 13.586 21.75 19.078 1 98.81 210 LEU A N 1
ATOM 1576 C CA . LEU A 1 210 ? 12.758 22.641 19.891 1 98.81 210 LEU A CA 1
ATOM 1577 C C . LEU A 1 210 ? 12.781 22.219 21.359 1 98.81 210 LEU A C 1
ATOM 1579 O O . LEU A 1 210 ? 12.516 21.062 21.672 1 98.81 210 LEU A O 1
ATOM 1583 N N . LYS A 1 211 ? 13.031 23.188 22.203 1 98.5 211 LYS A N 1
ATOM 1584 C CA . LYS A 1 211 ? 13.219 22.891 23.625 1 98.5 211 LYS A CA 1
ATOM 1585 C C . LYS A 1 211 ? 12.125 23.547 24.469 1 98.5 211 LYS A C 1
ATOM 1587 O O . LYS A 1 211 ? 11.633 24.625 24.109 1 98.5 211 LYS A O 1
ATOM 1592 N N . ALA A 1 212 ? 11.898 22.938 25.578 1 98.19 212 ALA A N 1
ATOM 1593 C CA . ALA A 1 212 ? 10.867 23.406 26.484 1 98.19 212 ALA A CA 1
ATOM 1594 C C . ALA A 1 212 ? 11.172 24.812 26.984 1 98.19 212 ALA A C 1
ATOM 1596 O O . ALA A 1 212 ? 10.273 25.641 27.125 1 98.19 212 ALA A O 1
ATOM 1597 N N . ALA A 1 213 ? 12.414 25.094 27.172 1 98 213 ALA A N 1
ATOM 1598 C CA . ALA A 1 213 ? 12.844 26.344 27.797 1 98 213 ALA A CA 1
ATOM 1599 C C . ALA A 1 213 ? 12.594 27.531 26.859 1 98 213 ALA A C 1
ATOM 1601 O O . ALA A 1 213 ? 12.625 28.688 27.281 1 98 213 ALA A O 1
ATOM 1602 N N . TRP A 1 214 ? 12.305 27.219 25.641 1 98.69 214 TRP A N 1
ATOM 1603 C CA . TRP A 1 214 ? 12.273 28.297 24.656 1 98.69 214 TRP A CA 1
ATOM 1604 C C . TRP A 1 214 ? 10.836 28.734 24.375 1 98.69 214 TRP A C 1
ATOM 1606 O O . TRP A 1 214 ? 10.609 29.781 23.766 1 98.69 214 TRP A O 1
ATOM 1616 N N . VAL A 1 215 ? 9.852 27.969 24.812 1 98.44 215 VAL A N 1
ATOM 1617 C CA . VAL A 1 215 ? 8.484 28.25 24.406 1 98.44 215 VAL A CA 1
ATOM 1618 C C . VAL A 1 215 ? 7.723 28.922 25.547 1 98.44 215 VAL A C 1
ATOM 1620 O O . VAL A 1 215 ? 7.984 28.625 26.719 1 98.44 215 VAL A O 1
ATOM 1623 N N . LYS A 1 216 ? 6.812 29.797 25.297 1 97.88 216 LYS A N 1
ATOM 1624 C CA . LYS A 1 216 ? 6.051 30.484 26.328 1 97.88 216 LYS A CA 1
ATOM 1625 C C . LYS A 1 216 ? 4.836 29.672 26.75 1 97.88 216 LYS A C 1
ATOM 1627 O O . LYS A 1 216 ? 4.383 28.797 26.016 1 97.88 216 LYS A O 1
ATOM 1632 N N . PRO A 1 217 ? 4.293 29.953 27.906 1 97.5 217 PRO A N 1
ATOM 1633 C CA . PRO A 1 217 ? 3.061 29.281 28.328 1 97.5 217 PRO A CA 1
ATOM 1634 C C . PRO A 1 217 ? 1.901 29.516 27.359 1 97.5 217 PRO A C 1
ATOM 1636 O O . PRO A 1 217 ? 1.753 30.609 26.812 1 97.5 217 PRO A O 1
ATOM 1639 N N . GLY A 1 218 ? 1.144 28.516 27.141 1 98.12 218 GLY A N 1
ATOM 1640 C CA . GLY A 1 218 ? -0.067 28.641 26.344 1 98.12 218 GLY A CA 1
ATOM 1641 C C . GLY A 1 218 ? 0.18 28.516 24.844 1 98.12 218 GLY A C 1
ATOM 1642 O O . GLY A 1 218 ? -0.76 28.562 24.047 1 98.12 218 GLY A O 1
ATOM 1643 N N . VAL A 1 219 ? 1.421 28.266 24.453 1 98.81 219 VAL A N 1
ATOM 1644 C CA . VAL A 1 219 ? 1.748 28.125 23.031 1 98.81 219 VAL A CA 1
ATOM 1645 C C . VAL A 1 219 ? 1.124 26.844 22.484 1 98.81 219 VAL A C 1
ATOM 1647 O O . VAL A 1 219 ? 1 25.844 23.188 1 98.81 219 VAL A O 1
ATOM 1650 N N . HIS A 1 220 ? 0.67 26.891 21.234 1 98.94 220 HIS A N 1
ATOM 1651 C CA . HIS A 1 220 ? 0.258 25.688 20.5 1 98.94 220 HIS A CA 1
ATOM 1652 C C . HIS A 1 220 ? 1.31 25.281 19.484 1 98.94 220 HIS A C 1
ATOM 1654 O O . HIS A 1 220 ? 1.774 26.109 18.688 1 98.94 220 HIS A O 1
ATOM 1660 N N . ILE A 1 221 ? 1.644 23.984 19.484 1 98.94 221 ILE A N 1
ATOM 1661 C CA . ILE A 1 221 ? 2.691 23.484 18.609 1 98.94 221 ILE A CA 1
ATOM 1662 C C . ILE A 1 221 ? 2.113 22.422 17.656 1 98.94 221 ILE A C 1
ATOM 1664 O O . ILE A 1 221 ? 1.541 21.438 18.109 1 98.94 221 ILE A O 1
ATOM 1668 N N . ASN A 1 222 ? 2.189 22.672 16.391 1 98.94 222 ASN A N 1
ATOM 1669 C CA . ASN A 1 222 ? 1.983 21.641 15.383 1 98.94 222 ASN A CA 1
ATOM 1670 C C . ASN A 1 222 ? 3.293 20.953 15.008 1 98.94 222 ASN A C 1
ATOM 1672 O O . ASN A 1 222 ? 4.105 21.516 14.273 1 98.94 222 ASN A O 1
ATOM 1676 N N . ALA A 1 223 ? 3.451 19.766 15.461 1 98.75 223 ALA A N 1
ATOM 1677 C CA . ALA A 1 223 ? 4.637 18.969 15.141 1 98.75 223 ALA A CA 1
ATOM 1678 C C . ALA A 1 223 ? 4.371 18.016 13.984 1 98.75 223 ALA A C 1
ATOM 1680 O O . ALA A 1 223 ? 3.643 17.031 14.133 1 98.75 223 ALA A O 1
ATOM 1681 N N . VAL A 1 224 ? 4.984 18.266 12.875 1 97.75 224 VAL A N 1
ATOM 1682 C CA . VAL A 1 224 ? 4.633 17.578 11.641 1 97.75 224 VAL A CA 1
ATOM 1683 C C . VAL A 1 224 ? 5.832 16.781 11.133 1 97.75 224 VAL A C 1
ATOM 1685 O O . VAL A 1 224 ? 5.672 15.68 10.602 1 97.75 224 VAL A O 1
ATOM 1688 N N . GLY A 1 225 ? 6.938 17.344 11.344 1 93.62 225 GLY A N 1
ATOM 1689 C CA . GLY A 1 225 ? 8.133 16.703 10.812 1 93.62 225 GLY A CA 1
ATOM 1690 C C . GLY A 1 225 ? 8.555 15.469 11.586 1 93.62 225 GLY A C 1
ATOM 1691 O O . GLY A 1 225 ? 7.727 14.836 12.242 1 93.62 225 GLY A O 1
ATOM 1692 N N . ALA A 1 226 ? 9.797 14.93 11.367 1 84.88 226 ALA A N 1
ATOM 1693 C CA . ALA A 1 226 ? 10.32 13.719 11.992 1 84.88 226 ALA A CA 1
ATOM 1694 C C . ALA A 1 226 ? 9.32 12.57 11.875 1 84.88 226 ALA A C 1
ATOM 1696 O O . ALA A 1 226 ? 8.805 12.086 12.891 1 84.88 226 ALA A O 1
ATOM 1697 N N . CYS A 1 227 ? 9.219 11.906 10.805 1 81.94 227 CYS A N 1
ATOM 1698 C CA . CYS A 1 227 ? 8.117 11.008 10.477 1 81.94 227 CYS A CA 1
ATOM 1699 C C . CYS A 1 227 ? 8.508 9.562 10.734 1 81.94 227 CYS A C 1
ATOM 1701 O O . CYS A 1 227 ? 7.887 8.641 10.188 1 81.94 227 CYS A O 1
ATOM 1703 N N . ARG A 1 228 ? 9.555 9.336 11.43 1 90.81 228 ARG A N 1
ATOM 1704 C CA . ARG A 1 228 ? 9.984 7.984 11.75 1 90.81 228 ARG A CA 1
ATOM 1705 C C . ARG A 1 228 ? 10 7.762 13.266 1 90.81 228 ARG A C 1
ATOM 1707 O O . ARG A 1 228 ? 10.117 8.719 14.031 1 90.81 228 ARG A O 1
ATOM 1714 N N . PRO A 1 229 ? 9.961 6.551 13.648 1 94.19 229 PRO A N 1
ATOM 1715 C CA . PRO A 1 229 ? 9.883 6.254 15.086 1 94.19 229 PRO A CA 1
ATOM 1716 C C . PRO A 1 229 ? 11.156 6.648 15.836 1 94.19 229 PRO A C 1
ATOM 1718 O O . PRO A 1 229 ? 11.133 6.785 17.062 1 94.19 229 PRO A O 1
ATOM 1721 N N . ASP A 1 230 ? 12.258 6.879 15.07 1 94.31 230 ASP A N 1
ATOM 1722 C CA . ASP A 1 230 ? 13.531 7.18 15.719 1 94.31 230 ASP A CA 1
ATOM 1723 C C . ASP A 1 230 ? 13.953 8.625 15.453 1 94.31 230 ASP A C 1
ATOM 1725 O O . ASP A 1 230 ? 15.102 9 15.719 1 94.31 230 ASP A O 1
ATOM 1729 N N . TRP A 1 231 ? 13.07 9.367 14.852 1 94.5 231 TRP A N 1
ATOM 1730 C CA . TRP A 1 231 ? 13.32 10.789 14.602 1 94.5 231 TRP A CA 1
ATOM 1731 C C . TRP A 1 231 ? 12.477 11.656 15.531 1 94.5 231 TRP A C 1
ATOM 1733 O O . TRP A 1 231 ? 11.359 11.281 15.898 1 94.5 231 TRP A O 1
ATOM 1743 N N . SER A 1 232 ? 13.023 12.789 15.945 1 97 232 SER A N 1
ATOM 1744 C CA . SER A 1 232 ? 12.25 13.695 16.797 1 97 232 SER A CA 1
ATOM 1745 C C . SER A 1 232 ? 12.617 15.148 16.531 1 97 232 SER A C 1
ATOM 1747 O O . SER A 1 232 ? 13.797 15.477 16.359 1 97 232 SER A O 1
ATOM 1749 N N . GLU A 1 233 ? 11.633 15.953 16.469 1 98.06 233 GLU A N 1
ATOM 1750 C CA . GLU A 1 233 ? 11.836 17.391 16.375 1 98.06 233 GLU A CA 1
ATOM 1751 C C . GLU A 1 233 ? 11.781 18.062 17.75 1 98.06 233 GLU A C 1
ATOM 1753 O O . GLU A 1 233 ? 12.375 19.109 17.953 1 98.06 233 GLU A O 1
ATOM 1758 N N . LEU A 1 234 ? 11.133 17.438 18.703 1 98.69 234 LEU A N 1
ATOM 1759 C CA . LEU A 1 234 ? 10.844 18.031 20 1 98.69 234 LEU A CA 1
ATOM 1760 C C . LEU A 1 234 ? 11.648 17.359 21.109 1 98.69 234 LEU A C 1
ATOM 1762 O O . LEU A 1 234 ? 11.742 16.125 21.141 1 98.69 234 LEU A O 1
ATOM 1766 N N . GLU A 1 235 ? 12.164 18.125 22 1 98.25 235 GLU A N 1
ATOM 1767 C CA . GLU A 1 235 ? 12.812 17.578 23.188 1 98.25 235 GLU A CA 1
ATOM 1768 C C . GLU A 1 235 ? 11.812 16.828 24.062 1 98.25 235 GLU A C 1
ATOM 1770 O O . GLU A 1 235 ? 10.688 17.281 24.266 1 98.25 235 GLU A O 1
ATOM 1775 N N . PRO A 1 236 ? 12.273 15.711 24.641 1 98.38 236 PRO A N 1
ATOM 1776 C CA . PRO A 1 236 ? 11.367 14.938 25.5 1 98.38 236 PRO A CA 1
ATOM 1777 C C . PRO A 1 236 ? 10.75 15.766 26.625 1 98.38 236 PRO A C 1
ATOM 1779 O O . PRO A 1 236 ? 9.578 15.602 26.938 1 98.38 236 PRO A O 1
ATOM 1782 N N . GLU A 1 237 ? 11.484 16.641 27.203 1 98.44 237 GLU A N 1
ATOM 1783 C CA . GLU A 1 237 ? 10.984 17.484 28.266 1 98.44 237 GLU A CA 1
ATOM 1784 C C . GLU A 1 237 ? 9.812 18.344 27.797 1 98.44 237 GLU A C 1
ATOM 1786 O O . GLU A 1 237 ? 8.844 18.547 28.547 1 98.44 237 GLU A O 1
ATOM 1791 N N . LEU A 1 238 ? 9.906 18.828 26.625 1 98.75 238 LEU A N 1
ATOM 1792 C CA . LEU A 1 238 ? 8.828 19.625 26.047 1 98.75 238 LEU A CA 1
ATOM 1793 C C . LEU A 1 238 ? 7.57 18.781 25.844 1 98.75 238 LEU A C 1
ATOM 1795 O O . LEU A 1 238 ? 6.477 19.188 26.234 1 98.75 238 LEU A O 1
ATOM 1799 N N . VAL A 1 239 ? 7.723 17.641 25.266 1 98.81 239 VAL A N 1
ATOM 1800 C CA . VAL A 1 239 ? 6.602 16.75 24.969 1 98.81 239 VAL A CA 1
ATOM 1801 C C . VAL A 1 239 ? 5.914 16.344 26.281 1 98.81 239 VAL A C 1
ATOM 1803 O O . VAL A 1 239 ? 4.684 16.359 26.359 1 98.81 239 VAL A O 1
ATOM 1806 N N . ASN A 1 240 ? 6.703 16.062 27.266 1 98.5 240 ASN A N 1
ATOM 1807 C CA . ASN A 1 240 ? 6.16 15.555 28.516 1 98.5 240 ASN A CA 1
ATOM 1808 C C . ASN A 1 240 ? 5.562 16.672 29.375 1 98.5 240 ASN A C 1
ATOM 1810 O O . ASN A 1 240 ? 4.793 16.406 30.297 1 98.5 240 ASN A O 1
ATOM 1814 N N . SER A 1 241 ? 5.91 17.922 29.078 1 98.31 241 SER A N 1
ATOM 1815 C CA . SER A 1 241 ? 5.359 19.031 29.828 1 98.31 241 SER A CA 1
ATOM 1816 C C . SER A 1 241 ? 4.129 19.609 29.141 1 98.31 241 SER A C 1
ATOM 1818 O O . SER A 1 241 ? 3.475 20.516 29.688 1 98.31 241 SER A O 1
ATOM 1820 N N . ALA A 1 242 ? 3.752 19.125 27.969 1 98.75 242 ALA A N 1
ATOM 1821 C CA . ALA A 1 242 ? 2.635 19.625 27.172 1 98.75 242 ALA A CA 1
ATOM 1822 C C . ALA A 1 242 ? 1.467 18.641 27.203 1 98.75 242 ALA A C 1
ATOM 1824 O O . ALA A 1 242 ? 1.604 17.516 27.672 1 98.75 242 ALA A O 1
ATOM 1825 N N . VAL A 1 243 ? 0.283 19.109 26.812 1 98.88 243 VAL A N 1
ATOM 1826 C CA . VAL A 1 243 ? -0.833 18.219 26.5 1 98.88 243 VAL A CA 1
ATOM 1827 C C . VAL A 1 243 ? -0.743 17.766 25.047 1 98.88 243 VAL A C 1
ATOM 1829 O O . VAL A 1 243 ? -0.808 18.594 24.125 1 98.88 243 VAL A O 1
ATOM 1832 N N . VAL A 1 244 ? -0.626 16.469 24.828 1 98.94 244 VAL A N 1
ATOM 1833 C CA . VAL A 1 244 ? -0.311 15.945 23.516 1 98.94 244 VAL A CA 1
ATOM 1834 C C . VAL A 1 244 ? -1.582 15.43 22.844 1 98.94 244 VAL A C 1
ATOM 1836 O O . VAL A 1 244 ? -2.258 14.547 23.375 1 98.94 244 VAL A O 1
ATOM 1839 N N . TYR A 1 245 ? -1.898 16.016 21.766 1 98.94 245 TYR A N 1
ATOM 1840 C CA . TYR A 1 245 ? -2.953 15.562 20.859 1 98.94 245 TYR A CA 1
ATOM 1841 C C . TYR A 1 245 ? -2.367 14.953 19.594 1 98.94 245 TYR A C 1
ATOM 1843 O O . TYR A 1 245 ? -1.294 15.359 19.141 1 98.94 245 TYR A O 1
ATOM 1851 N N . VAL A 1 246 ? -3.102 13.992 19 1 98.75 246 VAL A N 1
ATOM 1852 C CA . VAL A 1 246 ? -2.609 13.32 17.812 1 98.75 246 VAL A CA 1
ATOM 1853 C C . VAL A 1 246 ? -3.748 13.148 16.797 1 98.75 246 VAL A C 1
ATOM 1855 O O . VAL A 1 246 ? -4.914 13.367 17.141 1 98.75 246 VAL A O 1
ATOM 1858 N N . ASP A 1 247 ? -3.348 12.852 15.562 1 98.12 247 ASP A N 1
ATOM 1859 C CA . ASP A 1 247 ? -4.379 12.516 14.586 1 98.12 247 ASP A CA 1
ATOM 1860 C C . ASP A 1 247 ? -4.883 11.094 14.789 1 98.12 247 ASP A C 1
ATOM 1862 O O . ASP A 1 247 ? -6.074 10.82 14.625 1 98.12 247 ASP A O 1
ATOM 1866 N N . SER A 1 248 ? -3.988 10.203 15.078 1 97.44 248 SER A N 1
ATOM 1867 C CA . SER A 1 248 ? -4.316 8.812 15.367 1 97.44 248 SER A CA 1
ATOM 1868 C C . SER A 1 248 ? -3.434 8.258 16.484 1 97.44 248 SER A C 1
ATOM 1870 O O . SER A 1 248 ? -2.205 8.32 16.391 1 97.44 248 SER A O 1
ATOM 1872 N N . ARG A 1 249 ? -4.051 7.664 17.516 1 97.31 249 ARG A N 1
ATOM 1873 C CA . ARG A 1 249 ? -3.311 7.105 18.641 1 97.31 249 ARG A CA 1
ATOM 1874 C C . ARG A 1 249 ? -2.42 5.953 18.188 1 97.31 249 ARG A C 1
ATOM 1876 O O . ARG A 1 249 ? -1.239 5.902 18.547 1 97.31 249 ARG A O 1
ATOM 1883 N N . GLU A 1 250 ? -2.959 5.051 17.406 1 96.25 250 GLU A N 1
ATOM 1884 C CA . GLU A 1 250 ? -2.199 3.9 16.922 1 96.25 250 GLU A CA 1
ATOM 1885 C C . GLU A 1 250 ? -1.007 4.336 16.078 1 96.25 250 GLU A C 1
ATOM 1887 O O . GLU A 1 250 ? 0.097 3.811 16.234 1 96.25 250 GLU A O 1
ATOM 1892 N N . GLY A 1 251 ? -1.285 5.289 15.211 1 96.38 251 GLY A N 1
ATOM 1893 C CA . GLY A 1 251 ? -0.203 5.809 14.391 1 96.38 251 GLY A CA 1
ATOM 1894 C C . GLY A 1 251 ? 0.91 6.445 15.195 1 96.38 251 GLY A C 1
ATOM 1895 O O . GLY A 1 251 ? 2.09 6.191 14.953 1 96.38 251 GLY A O 1
ATOM 1896 N N . ALA A 1 252 ? 0.529 7.246 16.109 1 97.31 252 ALA A N 1
ATOM 1897 C CA . ALA A 1 252 ? 1.507 7.961 16.938 1 97.31 252 ALA A CA 1
ATOM 1898 C C . ALA A 1 252 ? 2.369 6.992 17.734 1 97.31 252 ALA A C 1
ATOM 1900 O O . ALA A 1 252 ? 3.588 7.156 17.812 1 97.31 252 ALA A O 1
ATOM 1901 N N . LEU A 1 253 ? 1.773 5.988 18.328 1 97.19 253 LEU A N 1
ATOM 1902 C CA . LEU A 1 253 ? 2.475 5.043 19.172 1 97.19 253 LEU A CA 1
ATOM 1903 C C . LEU A 1 253 ? 3.424 4.168 18.359 1 97.19 253 LEU A C 1
ATOM 1905 O O . LEU A 1 253 ? 4.449 3.717 18.875 1 97.19 253 LEU A O 1
ATOM 1909 N N . LYS A 1 254 ? 3.127 4.055 17.156 1 95.81 254 LYS A N 1
ATOM 1910 C CA . LYS A 1 254 ? 3.918 3.154 16.312 1 95.81 254 LYS A CA 1
ATOM 1911 C C . LYS A 1 254 ? 4.984 3.922 15.539 1 95.81 254 LYS A C 1
ATOM 1913 O O . LYS A 1 254 ? 6.07 3.396 15.281 1 95.81 254 LYS A O 1
ATOM 1918 N N . GLU A 1 255 ? 4.684 5.211 15.234 1 95.25 255 GLU A N 1
ATOM 1919 C CA . GLU A 1 255 ? 5.484 5.797 14.164 1 95.25 255 GLU A CA 1
ATOM 1920 C C . GLU A 1 255 ? 6.121 7.109 14.602 1 95.25 255 GLU A C 1
ATOM 1922 O O . GLU A 1 255 ? 7.027 7.621 13.945 1 95.25 255 GLU A O 1
ATOM 1927 N N . SER A 1 256 ? 5.695 7.699 15.648 1 96.44 256 SER A N 1
ATOM 1928 C CA . SER A 1 256 ? 6.164 9.039 15.992 1 96.44 256 SER A CA 1
ATOM 1929 C C . SER A 1 256 ? 7.348 8.984 16.953 1 96.44 256 SER A C 1
ATOM 1931 O O . SER A 1 256 ? 7.172 8.742 18.141 1 96.44 256 SER A O 1
ATOM 1933 N N . GLY A 1 257 ? 8.484 9.312 16.453 1 97.12 257 GLY A N 1
ATOM 1934 C CA . GLY A 1 257 ? 9.648 9.383 17.328 1 97.12 257 GLY A CA 1
ATOM 1935 C C . GLY A 1 257 ? 9.477 10.383 18.469 1 97.12 257 GLY A C 1
ATOM 1936 O O . GLY A 1 257 ? 9.961 10.148 19.578 1 97.12 257 GLY A O 1
ATOM 1937 N N . ASP A 1 258 ? 8.766 11.484 18.25 1 98 258 ASP A N 1
ATOM 1938 C CA . ASP A 1 258 ? 8.516 12.484 19.281 1 98 258 ASP A CA 1
ATOM 1939 C C . ASP A 1 258 ? 7.746 11.875 20.469 1 98 258 ASP A C 1
ATOM 1941 O O . ASP A 1 258 ? 7.945 12.281 21.609 1 98 258 ASP A O 1
ATOM 1945 N N . ILE A 1 259 ? 6.891 10.93 20.172 1 98.12 259 ILE A N 1
ATOM 1946 C CA . ILE A 1 259 ? 6.051 10.312 21.188 1 98.12 259 ILE A CA 1
ATOM 1947 C C . ILE A 1 259 ? 6.777 9.117 21.797 1 98.12 259 ILE A C 1
ATOM 1949 O O . ILE A 1 259 ? 6.84 8.977 23.031 1 98.12 259 ILE A O 1
ATOM 1953 N N . ILE A 1 260 ? 7.375 8.281 20.953 1 98.06 260 ILE A N 1
ATOM 1954 C CA . ILE A 1 260 ? 7.984 7.027 21.375 1 98.06 260 ILE A CA 1
ATOM 1955 C C . ILE A 1 260 ? 9.211 7.309 22.234 1 98.06 260 ILE A C 1
ATOM 1957 O O . ILE A 1 260 ? 9.328 6.785 23.344 1 98.06 260 ILE A O 1
ATOM 1961 N N . LEU A 1 261 ? 10.086 8.156 21.75 1 97.44 261 LEU A N 1
ATOM 1962 C CA . LEU A 1 261 ? 11.352 8.414 22.422 1 97.44 261 LEU A CA 1
ATOM 1963 C C . LEU A 1 261 ? 11.117 9.18 23.734 1 97.44 261 LEU A C 1
ATOM 1965 O O . LEU A 1 261 ? 11.859 9 24.703 1 97.44 261 LEU A O 1
ATOM 1969 N N . ALA A 1 262 ? 10.109 9.992 23.734 1 97.94 262 ALA A N 1
ATOM 1970 C CA . ALA A 1 262 ? 9.789 10.75 24.953 1 97.94 262 ALA A CA 1
ATOM 1971 C C . ALA A 1 262 ? 8.945 9.922 25.906 1 97.94 262 ALA A C 1
ATOM 1973 O O . ALA A 1 262 ? 8.719 10.32 27.047 1 97.94 262 ALA A O 1
ATOM 1974 N N . LYS A 1 263 ? 8.469 8.703 25.453 1 97.75 263 LYS A N 1
ATOM 1975 C CA . LYS A 1 263 ? 7.504 7.922 26.219 1 97.75 263 LYS A CA 1
ATOM 1976 C C . LYS A 1 263 ? 6.328 8.789 26.656 1 97.75 263 LYS A C 1
ATOM 1978 O O . LYS A 1 263 ? 5.945 8.766 27.828 1 97.75 263 LYS A O 1
ATOM 1983 N N . ALA A 1 264 ? 5.902 9.531 25.766 1 98 264 ALA A N 1
ATOM 1984 C CA . ALA A 1 264 ? 4.898 10.547 26.062 1 98 264 ALA A CA 1
ATOM 1985 C C . ALA A 1 264 ? 3.521 9.914 26.25 1 98 264 ALA A C 1
ATOM 1987 O O . ALA A 1 264 ? 3.193 8.914 25.609 1 98 264 ALA A O 1
ATOM 1988 N N . GLU A 1 265 ? 2.742 10.547 27.109 1 98.25 265 GLU A N 1
ATOM 1989 C CA . GLU A 1 265 ? 1.324 10.211 27.219 1 98.25 265 GLU A CA 1
ATOM 1990 C C . GLU A 1 265 ? 0.496 11 26.203 1 98.25 265 GLU A C 1
ATOM 1992 O O . GLU A 1 265 ? 0.642 12.219 26.094 1 98.25 265 GLU A O 1
ATOM 1997 N N . ILE A 1 266 ? -0.324 10.305 25.5 1 98.69 266 ILE A N 1
ATOM 1998 C CA . ILE A 1 266 ? -1.237 10.945 24.547 1 98.69 266 ILE A CA 1
ATOM 1999 C C . ILE A 1 266 ? -2.551 11.281 25.25 1 98.69 266 ILE A C 1
ATOM 2001 O O . ILE A 1 266 ? -3.234 10.391 25.766 1 98.69 266 ILE A O 1
ATOM 2005 N N . TYR A 1 267 ? -2.857 12.539 25.234 1 98.81 267 TYR A N 1
ATOM 2006 C CA . TYR A 1 267 ? -4.078 12.977 25.906 1 98.81 267 TYR A CA 1
ATOM 2007 C C . TYR A 1 267 ? -5.309 12.617 25.094 1 98.81 267 TYR A C 1
ATOM 2009 O O . TYR A 1 267 ? -6.254 12.008 25.609 1 98.81 267 TYR A O 1
ATOM 2017 N N . ALA A 1 268 ? -5.266 12.969 23.781 1 98.75 268 ALA A N 1
ATOM 2018 C CA . ALA A 1 268 ? -6.441 12.727 22.953 1 98.75 268 ALA A CA 1
ATOM 2019 C C . ALA A 1 268 ? -6.074 12.727 21.469 1 98.75 268 ALA A C 1
ATOM 2021 O O . ALA A 1 268 ? -5.039 13.273 21.078 1 98.75 268 ALA A O 1
ATOM 2022 N N . GLU A 1 269 ? -6.895 12.062 20.672 1 98.69 269 GLU A N 1
ATOM 2023 C CA . GLU A 1 269 ? -6.945 12.383 19.25 1 98.69 269 GLU A CA 1
ATOM 2024 C C . GLU A 1 269 ? -7.637 13.727 19 1 98.69 269 GLU A C 1
ATOM 2026 O O . GLU A 1 269 ? -8.586 14.07 19.703 1 98.69 269 GLU A O 1
ATOM 2031 N N . ILE A 1 270 ? -7.207 14.422 18.031 1 98.88 270 ILE A N 1
ATOM 2032 C CA . ILE A 1 270 ? -7.793 15.719 17.734 1 98.88 270 ILE A CA 1
ATOM 2033 C C . ILE A 1 270 ? -9.273 15.555 17.391 1 98.88 270 ILE A C 1
ATOM 2035 O O . ILE A 1 270 ? -10.094 16.422 17.688 1 98.88 270 ILE A O 1
ATOM 2039 N N . GLY A 1 271 ? -9.617 14.375 16.781 1 98.81 271 GLY A N 1
ATOM 2040 C CA . GLY A 1 271 ? -11.008 14.102 16.469 1 98.81 271 GLY A CA 1
ATOM 2041 C C . GLY A 1 271 ? -11.891 14.055 17.703 1 98.81 271 GLY A C 1
ATOM 2042 O O . GLY A 1 271 ? -13.07 14.406 17.641 1 98.81 271 GLY A O 1
ATOM 2043 N N . GLU A 1 272 ? -11.344 13.617 18.812 1 98.75 272 GLU A N 1
ATOM 2044 C CA . GLU A 1 272 ? -12.094 13.609 20.062 1 98.75 272 GLU A CA 1
ATOM 2045 C C . GLU A 1 272 ? -12.391 15.023 20.547 1 98.75 272 GLU A C 1
ATOM 2047 O O . GLU A 1 272 ? -13.445 15.281 21.125 1 98.75 272 GLU A O 1
ATOM 2052 N N . VAL A 1 273 ? -11.5 15.945 20.328 1 98.88 273 VAL A N 1
ATOM 2053 C CA . VAL A 1 273 ? -11.703 17.344 20.672 1 98.88 273 VAL A CA 1
ATOM 2054 C C . VAL A 1 273 ? -12.781 17.953 19.766 1 98.88 273 VAL A C 1
ATOM 2056 O O . VAL A 1 273 ? -13.672 18.656 20.25 1 98.88 273 VAL A O 1
ATOM 2059 N N . ILE A 1 274 ? -12.695 17.656 18.484 1 98.81 274 ILE A N 1
ATOM 2060 C CA . ILE A 1 274 ? -13.672 18.141 17.5 1 98.81 274 ILE A CA 1
ATOM 2061 C C . ILE A 1 274 ? -15.07 17.656 17.891 1 98.81 274 ILE A C 1
ATOM 2063 O O . ILE A 1 274 ? -16.047 18.406 17.797 1 98.81 274 ILE A O 1
ATOM 2067 N N . ASN A 1 275 ? -15.125 16.406 18.359 1 98.31 275 ASN A N 1
ATOM 2068 C CA . ASN A 1 275 ? -16.391 15.781 18.703 1 98.31 275 ASN A CA 1
ATOM 2069 C C . ASN A 1 275 ? -16.891 16.234 20.078 1 98.31 275 ASN A C 1
ATOM 2071 O O . ASN A 1 275 ? -18.016 15.922 20.469 1 98.31 275 ASN A O 1
ATOM 2075 N N . GLY A 1 276 ? -16.109 16.859 20.859 1 98.31 276 GLY A N 1
ATOM 2076 C CA . GLY A 1 276 ? -16.484 17.344 22.188 1 98.31 276 GLY A CA 1
ATOM 2077 C C . GLY A 1 276 ? -16.344 16.281 23.266 1 98.31 276 GLY A C 1
ATOM 2078 O O . GLY A 1 276 ? -16.844 16.469 24.375 1 98.31 276 GLY A O 1
ATOM 2079 N N . THR A 1 277 ? -15.695 15.188 22.938 1 97.88 277 THR A N 1
ATOM 2080 C CA . THR A 1 277 ? -15.562 14.109 23.906 1 97.88 277 THR A CA 1
ATOM 2081 C C . THR A 1 277 ? -14.312 14.281 24.75 1 97.88 277 THR A C 1
ATOM 2083 O O . THR A 1 277 ? -14.164 13.648 25.797 1 97.88 277 THR A O 1
ATOM 2086 N N . CYS A 1 278 ? -13.375 15.109 24.344 1 98.25 278 CYS A N 1
ATOM 2087 C CA . CYS A 1 278 ? -12.195 15.492 25.125 1 98.25 278 CYS A CA 1
ATOM 2088 C C . CYS A 1 278 ? -12.016 17 25.125 1 98.25 278 CYS A C 1
ATOM 2090 O O . CYS A 1 278 ? -12.359 17.688 24.156 1 98.25 278 CYS A O 1
ATOM 2092 N N . GLU A 1 279 ? -11.5 17.469 26.156 1 98.44 279 GLU A N 1
ATOM 2093 C CA . GLU A 1 279 ? -11.312 18.906 26.328 1 98.44 279 GLU A CA 1
ATOM 2094 C C . GLU A 1 279 ? -10.086 19.406 25.562 1 98.44 279 GLU A C 1
ATOM 2096 O O . GLU A 1 279 ? -9.094 18.688 25.438 1 98.44 279 GLU A O 1
ATOM 2101 N N . ALA A 1 280 ? -10.219 20.562 25.031 1 98.69 280 ALA A N 1
ATOM 2102 C CA . ALA A 1 280 ? -9.055 21.297 24.547 1 98.69 280 ALA A CA 1
ATOM 2103 C C . ALA A 1 280 ? -8.406 22.109 25.672 1 98.69 280 ALA A C 1
ATOM 2105 O O . ALA A 1 280 ? -8.969 23.109 26.125 1 98.69 280 ALA A O 1
ATOM 2106 N N . LYS A 1 281 ? -7.246 21.75 26.047 1 98.69 281 LYS A N 1
ATOM 2107 C CA . LYS A 1 281 ? -6.586 22.438 27.156 1 98.69 281 LYS A CA 1
ATOM 2108 C C . LYS A 1 281 ? -5.742 23.609 26.641 1 98.69 281 LYS A C 1
ATOM 2110 O O . LYS A 1 281 ? -4.535 23.656 26.891 1 98.69 281 LYS A O 1
ATOM 2115 N N . ARG A 1 282 ? -6.398 24.562 26.156 1 98.31 282 ARG A N 1
ATOM 2116 C CA . ARG A 1 282 ? -5.812 25.641 25.359 1 98.31 282 ARG A CA 1
ATOM 2117 C C . ARG A 1 282 ? -4.914 26.516 26.234 1 98.31 282 ARG A C 1
ATOM 2119 O O . ARG A 1 282 ? -4.051 27.234 25.703 1 98.31 282 ARG A O 1
ATOM 2126 N N . GLU A 1 283 ? -5.137 26.578 27.5 1 98.19 283 GLU A N 1
ATOM 2127 C CA . GLU A 1 283 ? -4.367 27.438 28.375 1 98.19 283 GLU A CA 1
ATOM 2128 C C . GLU A 1 283 ? -2.992 26.844 28.672 1 98.19 283 GLU A C 1
ATOM 2130 O O . GLU A 1 283 ? -2.107 27.547 29.188 1 98.19 283 GLU A O 1
ATOM 2135 N N . GLN A 1 284 ? -2.807 25.578 28.391 1 98.62 284 GLN A N 1
ATOM 2136 C CA . GLN A 1 284 ? -1.523 24.906 28.547 1 98.62 284 GLN A CA 1
ATOM 2137 C C . GLN A 1 284 ? -0.753 24.875 27.234 1 98.62 284 GLN A C 1
ATOM 2139 O O . GLN A 1 284 ? -1.274 25.266 26.188 1 98.62 284 GLN A O 1
ATOM 2144 N N . ILE A 1 285 ? 0.499 24.422 27.375 1 98.75 285 ILE A N 1
ATOM 2145 C CA . ILE A 1 285 ? 1.212 24.109 26.141 1 98.75 285 ILE A CA 1
ATOM 2146 C C . ILE A 1 285 ? 0.579 22.891 25.469 1 98.75 285 ILE A C 1
ATOM 2148 O O . ILE A 1 285 ? 0.42 21.844 26.094 1 98.75 285 ILE A O 1
ATOM 2152 N N . THR A 1 286 ? 0.142 23.078 24.266 1 98.94 286 THR A N 1
ATOM 2153 C CA . THR A 1 286 ? -0.452 21.969 23.531 1 98.94 286 THR A CA 1
ATOM 2154 C C . THR A 1 286 ? 0.423 21.578 22.344 1 98.94 286 THR A C 1
ATOM 2156 O O . THR A 1 286 ? 1.019 22.438 21.688 1 98.94 286 THR A O 1
ATOM 2159 N N . ILE A 1 287 ? 0.536 20.281 22.125 1 98.94 287 ILE A N 1
ATOM 2160 C CA . ILE A 1 287 ? 1.206 19.734 20.953 1 98.94 287 ILE A CA 1
ATOM 2161 C C . ILE A 1 287 ? 0.219 18.891 20.141 1 98.94 287 ILE A C 1
ATOM 2163 O O . ILE A 1 287 ? -0.464 18.016 20.688 1 98.94 287 ILE A O 1
ATOM 2167 N N . PHE A 1 288 ? 0.067 19.234 18.953 1 98.88 288 PHE A N 1
ATOM 2168 C CA . PHE A 1 288 ? -0.571 18.344 18 1 98.88 288 PHE A CA 1
ATOM 2169 C C . PHE A 1 288 ? 0.472 17.641 17.141 1 98.88 288 PHE A C 1
ATOM 2171 O O . PHE A 1 288 ? 1.104 18.266 16.281 1 98.88 288 PHE A O 1
ATOM 2178 N N . LYS A 1 289 ? 0.678 16.375 17.406 1 98.69 289 LYS A N 1
ATOM 2179 C CA . LYS A 1 289 ? 1.575 15.57 16.578 1 98.69 289 LYS A CA 1
ATOM 2180 C C . LYS A 1 289 ? 0.847 15.008 15.359 1 98.69 289 LYS A C 1
ATOM 2182 O O . LYS A 1 289 ? 0.013 14.109 15.484 1 98.69 289 LYS A O 1
ATOM 2187 N N . SER A 1 290 ? 1.216 15.578 14.273 1 97.81 290 SER A N 1
ATOM 2188 C CA . SER A 1 290 ? 0.605 15.211 13 1 97.81 290 SER A CA 1
ATOM 2189 C C . SER A 1 290 ? 1.459 14.195 12.25 1 97.81 290 SER A C 1
ATOM 2191 O O . SER A 1 290 ? 2.576 14.5 11.828 1 97.81 290 SER A O 1
ATOM 2193 N N . LEU A 1 291 ? 0.988 13.008 12.117 1 95.44 291 LEU A N 1
ATOM 2194 C CA . LEU A 1 291 ? 1.711 11.992 11.359 1 95.44 291 LEU A CA 1
ATOM 2195 C C . LEU A 1 291 ? 1.164 11.875 9.938 1 95.44 291 LEU A C 1
ATOM 2197 O O . LEU A 1 291 ? 1.894 11.508 9.016 1 95.44 291 LEU A O 1
ATOM 2201 N N . GLY A 1 292 ? -0.062 12.219 9.82 1 96.75 292 GLY A N 1
ATOM 2202 C CA . GLY A 1 292 ? -0.737 12.039 8.547 1 96.75 292 GLY A CA 1
ATOM 2203 C C . GLY A 1 292 ? -1.477 10.719 8.445 1 96.75 292 GLY A C 1
ATOM 2204 O O . GLY A 1 292 ? -0.925 9.664 8.781 1 96.75 292 GLY A O 1
ATOM 2205 N N . MET A 1 293 ? -2.727 10.797 8.062 1 97.56 293 MET A N 1
ATOM 2206 C CA . MET A 1 293 ? -3.586 9.625 7.926 1 97.56 293 MET A CA 1
ATOM 2207 C C . MET A 1 293 ? -4.055 9.461 6.484 1 97.56 293 MET A C 1
ATOM 2209 O O . MET A 1 293 ? -4.293 10.445 5.785 1 97.56 293 MET A O 1
ATOM 2213 N N . ALA A 1 294 ? -4.293 8.234 6.113 1 98.5 294 ALA A N 1
ATOM 2214 C CA . ALA A 1 294 ? -4.73 7.922 4.758 1 98.5 294 ALA A CA 1
ATOM 2215 C C . ALA A 1 294 ? -6.047 8.617 4.43 1 98.5 294 ALA A C 1
ATOM 2217 O O . ALA A 1 294 ? -6.266 9.047 3.295 1 98.5 294 ALA A O 1
ATOM 2218 N N . ILE A 1 295 ? -6.918 8.75 5.395 1 98.62 295 ILE A N 1
ATOM 2219 C CA . ILE A 1 295 ? -8.242 9.32 5.172 1 98.62 295 ILE A CA 1
ATOM 2220 C C . ILE A 1 295 ? -8.117 10.789 4.762 1 98.62 295 ILE A C 1
ATOM 2222 O O . ILE A 1 295 ? -8.938 11.297 3.994 1 98.62 295 ILE A O 1
ATOM 2226 N N . GLU A 1 296 ? -7.074 11.469 5.223 1 98.75 296 GLU A N 1
ATOM 2227 C CA . GLU A 1 296 ? -6.84 12.859 4.84 1 98.75 296 GLU A CA 1
ATOM 2228 C C . GLU A 1 296 ? -6.539 12.977 3.35 1 98.75 296 GLU A C 1
ATOM 2230 O O . GLU A 1 296 ? -7.047 13.875 2.68 1 98.75 296 GLU A O 1
ATOM 2235 N N . ASP A 1 297 ? -5.758 12.094 2.832 1 98.81 297 ASP A N 1
ATOM 2236 C CA . ASP A 1 297 ? -5.449 12.062 1.406 1 98.81 297 ASP A CA 1
ATOM 2237 C C . ASP A 1 297 ? -6.684 11.695 0.586 1 98.81 297 ASP A C 1
ATOM 2239 O O . ASP A 1 297 ? -6.93 12.281 -0.471 1 98.81 297 ASP A O 1
ATOM 2243 N N . ALA A 1 298 ? -7.418 10.75 1.082 1 98.75 298 ALA A N 1
ATOM 2244 C CA . ALA A 1 298 ? -8.578 10.234 0.351 1 98.75 298 ALA A CA 1
ATOM 2245 C C . ALA A 1 298 ? -9.641 11.32 0.182 1 98.75 298 ALA A C 1
ATOM 2247 O O . ALA A 1 298 ? -10.188 11.492 -0.909 1 98.75 298 ALA A O 1
ATOM 2248 N N . VAL A 1 299 ? -9.914 12.047 1.246 1 98.56 299 VAL A N 1
ATOM 2249 C CA . VAL A 1 299 ? -10.969 13.055 1.15 1 98.56 299 VAL A CA 1
ATOM 2250 C C . VAL A 1 299 ? -10.484 14.227 0.296 1 98.56 299 VAL A C 1
ATOM 2252 O O . VAL A 1 299 ? -11.273 14.852 -0.418 1 98.56 299 VAL A O 1
ATOM 2255 N N . ALA A 1 300 ? -9.195 14.555 0.374 1 98.81 300 ALA A N 1
ATOM 2256 C CA . ALA A 1 300 ? -8.641 15.57 -0.516 1 98.81 300 ALA A CA 1
ATOM 2257 C C . ALA A 1 300 ? -8.773 15.148 -1.978 1 98.81 300 ALA A C 1
ATOM 2259 O O . ALA A 1 300 ? -9.203 15.945 -2.82 1 98.81 300 ALA A O 1
ATOM 2260 N N . ALA A 1 301 ? -8.438 13.914 -2.273 1 98.69 301 ALA A N 1
ATOM 2261 C CA . ALA A 1 301 ? -8.555 13.391 -3.633 1 98.69 301 ALA A CA 1
ATOM 2262 C C . ALA A 1 301 ? -10 13.422 -4.109 1 98.69 301 ALA A C 1
ATOM 2264 O O . ALA A 1 301 ? -10.281 13.781 -5.254 1 98.69 301 ALA A O 1
ATOM 2265 N N . LYS A 1 302 ? -10.875 13.039 -3.254 1 98.12 302 LYS A N 1
ATOM 2266 C CA . LYS A 1 302 ? -12.297 13.047 -3.59 1 98.12 302 LYS A CA 1
ATOM 2267 C C . LYS A 1 302 ? -12.766 14.453 -3.941 1 98.12 302 LYS A C 1
ATOM 2269 O O . LYS A 1 302 ? -13.516 14.641 -4.906 1 98.12 302 LYS A O 1
ATOM 2274 N N . LEU A 1 303 ? -12.391 15.445 -3.129 1 98 303 LEU A N 1
ATOM 2275 C CA . LEU A 1 303 ? -12.758 16.828 -3.391 1 98 303 LEU A CA 1
ATOM 2276 C C . LEU A 1 303 ? -12.312 17.266 -4.785 1 98 303 LEU A C 1
ATOM 2278 O O . LEU A 1 303 ? -13.07 17.906 -5.512 1 98 303 LEU A O 1
ATOM 2282 N N . VAL A 1 304 ? -11.102 16.906 -5.137 1 98.12 304 VAL A N 1
ATOM 2283 C CA . VAL A 1 304 ? -10.555 17.266 -6.445 1 98.12 304 VAL A CA 1
ATOM 2284 C C . VAL A 1 304 ? -11.383 16.594 -7.543 1 98.12 304 VAL A C 1
ATOM 2286 O O . VAL A 1 304 ? -11.797 17.25 -8.5 1 98.12 304 VAL A O 1
ATOM 2289 N N . LEU A 1 305 ? -11.664 15.297 -7.426 1 97.75 305 LEU A N 1
ATOM 2290 C CA . LEU A 1 305 ? -12.367 14.539 -8.453 1 97.75 305 LEU A CA 1
ATOM 2291 C C . LEU A 1 305 ? -13.812 15.008 -8.586 1 97.75 305 LEU A C 1
ATOM 2293 O O . LEU A 1 305 ? -14.352 15.07 -9.695 1 97.75 305 LEU A O 1
ATOM 2297 N N . ASP A 1 306 ? -14.422 15.328 -7.449 1 96.56 306 ASP A N 1
ATOM 2298 C CA . ASP A 1 306 ? -15.789 15.844 -7.48 1 96.56 306 ASP A CA 1
ATOM 2299 C C . ASP A 1 306 ? -15.859 17.156 -8.25 1 96.56 306 ASP A C 1
ATOM 2301 O O . ASP A 1 306 ? -16.812 17.391 -9.008 1 96.56 306 ASP A O 1
ATOM 2305 N N . LYS A 1 307 ? -14.922 18 -8.078 1 95 307 LYS A N 1
ATOM 2306 C CA . LYS A 1 307 ? -14.906 19.312 -8.734 1 95 307 LYS A CA 1
ATOM 2307 C C . LYS A 1 307 ? -14.562 19.172 -10.219 1 95 307 LYS A C 1
ATOM 2309 O O . LYS A 1 307 ? -15.023 19.953 -11.047 1 95 307 LYS A O 1
ATOM 2314 N N . LEU A 1 308 ? -13.711 18.25 -10.586 1 92.81 308 LEU A N 1
ATOM 2315 C CA . LEU A 1 308 ? -13.383 18.016 -11.984 1 92.81 308 LEU A CA 1
ATOM 2316 C C . LEU A 1 308 ? -14.594 17.469 -12.742 1 92.81 308 LEU A C 1
ATOM 2318 O O . LEU A 1 308 ? -14.797 17.812 -13.914 1 92.81 308 LEU A O 1
ATOM 2322 N N . THR A 1 309 ? -15.328 16.547 -12.18 1 82.44 309 THR A N 1
ATOM 2323 C CA . THR A 1 309 ? -16.5 15.977 -12.82 1 82.44 309 THR A CA 1
ATOM 2324 C C . THR A 1 309 ? -17.562 17.047 -13.07 1 82.44 309 THR A C 1
ATOM 2326 O O . THR A 1 309 ? -18.266 17.016 -14.086 1 82.44 309 THR A O 1
ATOM 2329 N N . VAL A 1 310 ? -17.609 17.969 -12.227 1 68.94 310 VAL A N 1
ATOM 2330 C CA . VAL A 1 310 ? -18.578 19.047 -12.383 1 68.94 310 VAL A CA 1
ATOM 2331 C C . VAL A 1 310 ? -18.141 19.969 -13.531 1 68.94 310 VAL A C 1
ATOM 2333 O O . VAL A 1 310 ? -18.984 20.484 -14.266 1 68.94 310 VAL A O 1
ATOM 2336 N N . ASN A 1 311 ? -16.891 20 -13.68 1 63.47 311 ASN A N 1
ATOM 2337 C CA . ASN A 1 311 ? -16.391 20.891 -14.727 1 63.47 311 ASN A CA 1
ATOM 2338 C C . ASN A 1 311 ? -16.344 20.188 -16.078 1 63.47 311 ASN A C 1
ATOM 2340 O O . ASN A 1 311 ? -16.125 20.828 -17.109 1 63.47 311 ASN A O 1
ATOM 2344 N N . ASP A 1 312 ? -16.328 18.859 -16.156 1 60.53 312 ASP A N 1
ATOM 2345 C CA . ASP A 1 312 ? -16.406 18.125 -17.422 1 60.53 312 ASP A CA 1
ATOM 2346 C C . ASP A 1 312 ? -17.859 18.062 -17.906 1 60.53 312 ASP A C 1
ATOM 2348 O O . ASP A 1 312 ? -18.781 17.812 -17.125 1 60.53 312 ASP A O 1
ATOM 2352 N N . MET B 1 1 ? 9.648 18.578 -12.109 1 53.19 1 MET B N 1
ATOM 2353 C CA . MET B 1 1 ? 8.891 17.75 -13.047 1 53.19 1 MET B CA 1
ATOM 2354 C C . MET B 1 1 ? 7.691 17.109 -12.352 1 53.19 1 MET B C 1
ATOM 2356 O O . MET B 1 1 ? 7.773 16.734 -11.18 1 53.19 1 MET B O 1
ATOM 2360 N N . ASP B 1 2 ? 6.426 17.219 -12.828 1 79.62 2 ASP B N 1
ATOM 2361 C CA . ASP B 1 2 ? 5.156 16.672 -12.367 1 79.62 2 ASP B CA 1
ATOM 2362 C C . ASP B 1 2 ? 5.188 15.141 -12.375 1 79.62 2 ASP B C 1
ATOM 2364 O O . ASP B 1 2 ? 5.422 14.523 -13.414 1 79.62 2 ASP B O 1
ATOM 2368 N N . THR B 1 3 ? 5.133 14.539 -11.172 1 83.44 3 THR B N 1
ATOM 2369 C CA . THR B 1 3 ? 5.227 13.094 -10.992 1 83.44 3 THR B CA 1
ATOM 2370 C C . THR B 1 3 ? 4.281 12.367 -11.953 1 83.44 3 THR B C 1
ATOM 2372 O O . THR B 1 3 ? 4.684 11.43 -12.633 1 83.44 3 THR B O 1
ATOM 2375 N N . ILE B 1 4 ? 3.104 12.898 -12.164 1 89 4 ILE B N 1
ATOM 2376 C CA . ILE B 1 4 ? 2.084 12.25 -12.977 1 89 4 ILE B CA 1
ATOM 2377 C C . ILE B 1 4 ? 2.451 12.367 -14.453 1 89 4 ILE B C 1
ATOM 2379 O O . ILE B 1 4 ? 2.324 11.398 -15.211 1 89 4 ILE B O 1
ATOM 2383 N N . SER B 1 5 ? 2.977 13.539 -14.844 1 85.56 5 SER B N 1
ATOM 2384 C CA . SER B 1 5 ? 3.266 13.773 -16.25 1 85.56 5 SER B CA 1
ATOM 2385 C C . SER B 1 5 ? 4.473 12.969 -16.719 1 85.56 5 SER B C 1
ATOM 2387 O O . SER B 1 5 ? 4.605 12.664 -17.906 1 85.56 5 SER B O 1
ATOM 2389 N N . SER B 1 6 ? 5.328 12.625 -15.867 1 90.06 6 SER B N 1
ATOM 2390 C CA . SER B 1 6 ? 6.555 11.93 -16.25 1 90.06 6 SER B CA 1
ATOM 2391 C C . SER B 1 6 ? 6.406 10.422 -16.062 1 90.06 6 SER B C 1
ATOM 2393 O O . SER B 1 6 ? 7.297 9.656 -16.453 1 90.06 6 SER B O 1
ATOM 2395 N N . LEU B 1 7 ? 5.328 9.984 -15.57 1 94.44 7 LEU B N 1
ATOM 2396 C CA . LEU B 1 7 ? 5.098 8.578 -15.266 1 94.44 7 LEU B CA 1
ATOM 2397 C C . LEU B 1 7 ? 4.859 7.777 -16.547 1 94.44 7 LEU B C 1
ATOM 2399 O O . LEU B 1 7 ? 3.965 8.109 -17.328 1 94.44 7 LEU B O 1
ATOM 2403 N N . LYS B 1 8 ? 5.684 6.797 -16.859 1 95.69 8 LYS B N 1
ATOM 2404 C CA . LYS B 1 8 ? 5.465 5.898 -18 1 95.69 8 LYS B CA 1
ATOM 2405 C C . LYS B 1 8 ? 4.305 4.945 -17.734 1 95.69 8 LYS B C 1
ATOM 2407 O O . LYS B 1 8 ? 4.316 4.211 -16.734 1 95.69 8 LYS B O 1
ATOM 2412 N N . LEU B 1 9 ? 3.301 4.938 -18.531 1 96.62 9 LEU B N 1
ATOM 2413 C CA . LEU B 1 9 ? 2.164 4.031 -18.422 1 96.62 9 LEU B CA 1
ATOM 2414 C C . LEU B 1 9 ? 2.34 2.828 -19.344 1 96.62 9 LEU B C 1
ATOM 2416 O O . LEU B 1 9 ? 2.629 2.986 -20.531 1 96.62 9 LEU B O 1
ATOM 2420 N N . VAL B 1 10 ? 2.26 1.656 -18.844 1 97.25 10 VAL B N 1
ATOM 2421 C CA . VAL B 1 10 ? 2.412 0.441 -19.625 1 97.25 10 VAL B CA 1
ATOM 2422 C C . VAL B 1 10 ? 1.109 -0.354 -19.609 1 97.25 10 VAL B C 1
ATOM 2424 O O . VAL B 1 10 ? 0.702 -0.869 -18.578 1 97.25 10 VAL B O 1
ATOM 2427 N N . SER B 1 11 ? 0.506 -0.513 -20.734 1 96.5 11 SER B N 1
ATOM 2428 C CA . SER B 1 11 ? -0.819 -1.111 -20.859 1 96.5 11 SER B CA 1
ATOM 2429 C C . SER B 1 11 ? -0.749 -2.633 -20.781 1 96.5 11 SER B C 1
ATOM 2431 O O . SER B 1 11 ? 0.327 -3.217 -20.906 1 96.5 11 SER B O 1
ATOM 2433 N N . ALA B 1 12 ? -1.917 -3.225 -20.562 1 96.12 12 ALA B N 1
ATOM 2434 C CA . ALA B 1 12 ? -2.043 -4.68 -20.531 1 96.12 12 ALA B CA 1
ATOM 2435 C C . ALA B 1 12 ? -1.542 -5.301 -21.828 1 96.12 12 ALA B C 1
ATOM 2437 O O . ALA B 1 12 ? -0.838 -6.312 -21.812 1 96.12 12 ALA B O 1
ATOM 2438 N N . GLN B 1 13 ? -1.869 -4.738 -22.938 1 95.5 13 GLN B N 1
ATOM 2439 C CA . GLN B 1 13 ? -1.488 -5.262 -24.234 1 95.5 13 GLN B CA 1
ATOM 2440 C C . GLN B 1 13 ? 0.026 -5.23 -24.422 1 95.5 13 GLN B C 1
ATOM 2442 O O . GLN B 1 13 ? 0.616 -6.184 -24.938 1 95.5 13 GLN B O 1
ATOM 2447 N N . ASN B 1 14 ? 0.642 -4.059 -24.047 1 95.19 14 ASN B N 1
ATOM 2448 C CA . ASN B 1 14 ? 2.094 -3.957 -24.141 1 95.19 14 ASN B CA 1
ATOM 2449 C C . ASN B 1 14 ? 2.785 -5.023 -23.281 1 95.19 14 ASN B C 1
ATOM 2451 O O . ASN B 1 14 ? 3.752 -5.645 -23.734 1 95.19 14 ASN B O 1
ATOM 2455 N N . ILE B 1 15 ? 2.262 -5.242 -22.109 1 97 15 ILE B N 1
ATOM 2456 C CA . ILE B 1 15 ? 2.852 -6.215 -21.188 1 97 15 ILE B CA 1
ATOM 2457 C C . ILE B 1 15 ? 2.695 -7.621 -21.766 1 97 15 ILE B C 1
ATOM 2459 O O . ILE B 1 15 ? 3.639 -8.414 -21.75 1 97 15 ILE B O 1
ATOM 2463 N N . ALA B 1 16 ? 1.498 -7.926 -22.25 1 95.31 16 ALA B N 1
ATOM 2464 C CA . ALA B 1 16 ? 1.226 -9.242 -22.828 1 95.31 16 ALA B CA 1
ATOM 2465 C C . ALA B 1 16 ? 2.166 -9.547 -23.984 1 95.31 16 ALA B C 1
ATOM 2467 O O . ALA B 1 16 ? 2.572 -10.695 -24.172 1 95.31 16 ALA B O 1
ATOM 2468 N N . ASN B 1 17 ? 2.566 -8.57 -24.734 1 95.38 17 ASN B N 1
ATOM 2469 C CA . ASN B 1 17 ? 3.441 -8.734 -25.891 1 95.38 17 ASN B CA 1
ATOM 2470 C C . ASN B 1 17 ? 4.895 -8.945 -25.469 1 95.38 17 ASN B C 1
ATOM 2472 O O . ASN B 1 17 ? 5.676 -9.555 -26.203 1 95.38 17 ASN B O 1
ATOM 2476 N N . ILE B 1 18 ? 5.195 -8.477 -24.312 1 95.81 18 ILE B N 1
ATOM 2477 C CA . ILE B 1 18 ? 6.602 -8.398 -23.938 1 95.81 18 ILE B CA 1
ATOM 2478 C C . ILE B 1 18 ? 6.934 -9.5 -22.938 1 95.81 18 ILE B C 1
ATOM 2480 O O . ILE B 1 18 ? 8.008 -10.109 -23 1 95.81 18 ILE B O 1
ATOM 2484 N N . LEU B 1 19 ? 6.074 -9.797 -22.031 1 97.19 19 LEU B N 1
ATOM 2485 C CA . LEU B 1 19 ? 6.344 -10.656 -20.891 1 97.19 19 LEU B CA 1
ATOM 2486 C C . LEU B 1 19 ? 6.145 -12.125 -21.25 1 97.19 19 LEU B C 1
ATOM 2488 O O . LEU B 1 19 ? 5.027 -12.641 -21.203 1 97.19 19 LEU B O 1
ATOM 2492 N N . ASP B 1 20 ? 7.203 -12.766 -21.531 1 96.44 20 ASP B N 1
ATOM 2493 C CA . ASP B 1 20 ? 7.141 -14.18 -21.891 1 96.44 20 ASP B CA 1
ATOM 2494 C C . ASP B 1 20 ? 7.352 -15.07 -20.672 1 96.44 20 ASP B C 1
ATOM 2496 O O . ASP B 1 20 ? 8.047 -14.68 -19.734 1 96.44 20 ASP B O 1
ATOM 2500 N N . TYR B 1 21 ? 6.867 -16.312 -20.703 1 97.25 21 TYR B N 1
ATOM 2501 C CA . TYR B 1 21 ? 6.891 -17.188 -19.547 1 97.25 21 TYR B CA 1
ATOM 2502 C C . TYR B 1 21 ? 8.305 -17.688 -19.266 1 97.25 21 TYR B C 1
ATOM 2504 O O . TYR B 1 21 ? 8.688 -17.875 -18.109 1 97.25 21 TYR B O 1
ATOM 2512 N N . SER B 1 22 ? 9.055 -17.938 -20.297 1 97.25 22 SER B N 1
ATOM 2513 C CA . SER B 1 22 ? 10.391 -18.484 -20.078 1 97.25 22 SER B CA 1
ATOM 2514 C C . SER B 1 22 ? 11.219 -17.562 -19.188 1 97.25 22 SER B C 1
ATOM 2516 O O . SER B 1 22 ? 11.734 -18 -18.156 1 97.25 22 SER B O 1
ATOM 2518 N N . SER B 1 23 ? 11.328 -16.266 -19.562 1 97.69 23 SER B N 1
ATOM 2519 C CA . SER B 1 23 ? 12.086 -15.305 -18.766 1 97.69 23 SER B CA 1
ATOM 2520 C C . SER B 1 23 ? 11.422 -15.07 -17.422 1 97.69 23 SER B C 1
ATOM 2522 O O . SER B 1 23 ? 12.109 -14.891 -16.406 1 97.69 23 SER B O 1
ATOM 2524 N N . LEU B 1 24 ? 10.141 -15.07 -17.422 1 98.62 24 LEU B N 1
ATOM 2525 C CA . LEU B 1 24 ? 9.398 -14.82 -16.188 1 98.62 24 LEU B CA 1
ATOM 2526 C C . LEU B 1 24 ? 9.609 -15.945 -15.188 1 98.62 24 LEU B C 1
ATOM 2528 O O . LEU B 1 24 ? 9.852 -15.695 -14 1 98.62 24 LEU B O 1
ATOM 2532 N N . ILE B 1 25 ? 9.547 -17.219 -15.648 1 98.75 25 ILE B N 1
ATOM 2533 C CA . ILE B 1 25 ? 9.719 -18.375 -14.781 1 98.75 25 ILE B CA 1
ATOM 2534 C C . ILE B 1 25 ? 11.109 -18.344 -14.148 1 98.75 25 ILE B C 1
ATOM 2536 O O . ILE B 1 25 ? 11.258 -18.562 -12.945 1 98.75 25 ILE B O 1
ATOM 2540 N N . ALA B 1 26 ? 12.078 -18.031 -14.953 1 98.62 26 ALA B N 1
ATOM 2541 C CA . ALA B 1 26 ? 13.445 -17.953 -14.445 1 98.62 26 ALA B CA 1
ATOM 2542 C C . ALA B 1 26 ? 13.578 -16.859 -13.391 1 98.62 26 ALA B C 1
ATOM 2544 O O . ALA B 1 26 ? 14.227 -17.062 -12.359 1 98.62 26 ALA B O 1
ATOM 2545 N N . ALA B 1 27 ? 13.016 -15.711 -13.633 1 98.44 27 ALA B N 1
ATOM 2546 C CA . ALA B 1 27 ? 13.078 -14.586 -12.703 1 98.44 27 ALA B CA 1
ATOM 2547 C C . ALA B 1 27 ? 12.359 -14.914 -11.398 1 98.44 27 ALA B C 1
ATOM 2549 O O . ALA B 1 27 ? 12.844 -14.586 -10.312 1 98.44 27 ALA B O 1
ATOM 2550 N N . ILE B 1 28 ? 11.211 -15.539 -11.516 1 98.75 28 ILE B N 1
ATOM 2551 C CA . ILE B 1 28 ? 10.422 -15.906 -10.344 1 98.75 28 ILE B CA 1
ATOM 2552 C C . ILE B 1 28 ? 11.188 -16.922 -9.5 1 98.75 28 ILE B C 1
ATOM 2554 O O . ILE B 1 28 ? 11.258 -16.797 -8.281 1 98.75 28 ILE B O 1
ATOM 2558 N N . GLU B 1 29 ? 11.742 -17.922 -10.164 1 98.81 29 GLU B N 1
ATOM 2559 C CA . GLU B 1 29 ? 12.5 -18.953 -9.453 1 98.81 29 GLU B CA 1
ATOM 2560 C C . GLU B 1 29 ? 13.648 -18.344 -8.664 1 98.81 29 GLU B C 1
ATOM 2562 O O . GLU B 1 29 ? 13.852 -18.672 -7.492 1 98.81 29 GLU B O 1
ATOM 2567 N N . LYS B 1 30 ? 14.352 -17.453 -9.289 1 98.44 30 LYS B N 1
ATOM 2568 C CA . LYS B 1 30 ? 15.461 -16.766 -8.633 1 98.44 30 LYS B CA 1
ATOM 2569 C C . LYS B 1 30 ? 14.984 -15.953 -7.434 1 98.44 30 LYS B C 1
ATOM 2571 O O . LYS B 1 30 ? 15.617 -15.953 -6.379 1 98.44 30 LYS B O 1
ATOM 2576 N N . SER B 1 31 ? 13.922 -15.266 -7.598 1 98 31 SER B N 1
ATOM 2577 C CA . SER B 1 31 ? 13.406 -14.398 -6.539 1 98 31 SER B CA 1
ATOM 2578 C C . SER B 1 31 ? 12.914 -15.211 -5.348 1 98 31 SER B C 1
ATOM 2580 O O . SER B 1 31 ? 13.094 -14.805 -4.199 1 98 31 SER B O 1
ATOM 2582 N N . LEU B 1 32 ? 12.234 -16.344 -5.605 1 98.5 32 LEU B N 1
ATOM 2583 C CA . LEU B 1 32 ? 11.773 -17.219 -4.531 1 98.5 32 LEU B CA 1
ATOM 2584 C C . LEU B 1 32 ? 12.961 -17.781 -3.75 1 98.5 32 LEU B C 1
ATOM 2586 O O . LEU B 1 32 ? 12.938 -17.812 -2.518 1 98.5 32 LEU B O 1
ATOM 2590 N N . ALA B 1 33 ? 13.977 -18.188 -4.465 1 98.56 33 ALA B N 1
ATOM 2591 C CA . ALA B 1 33 ? 15.195 -18.672 -3.832 1 98.56 33 ALA B CA 1
ATOM 2592 C C . ALA B 1 33 ? 15.812 -17.609 -2.928 1 98.56 33 ALA B C 1
ATOM 2594 O O . ALA B 1 33 ? 16.141 -17.891 -1.77 1 98.56 33 ALA B O 1
ATOM 2595 N N . ASN B 1 34 ? 15.938 -16.422 -3.471 1 98.06 34 ASN B N 1
ATOM 2596 C CA . ASN B 1 34 ? 16.547 -15.312 -2.734 1 98.06 34 ASN B CA 1
ATOM 2597 C C . ASN B 1 34 ? 15.734 -14.945 -1.496 1 98.06 34 ASN B C 1
ATOM 2599 O O . ASN B 1 34 ? 16.297 -14.727 -0.422 1 98.06 34 ASN B O 1
ATOM 2603 N N . PHE B 1 35 ? 14.461 -14.906 -1.637 1 97.75 35 PHE B N 1
ATOM 2604 C CA . PHE B 1 35 ? 13.578 -14.523 -0.54 1 97.75 35 PHE B CA 1
ATOM 2605 C C . PHE B 1 35 ? 13.781 -15.445 0.658 1 97.75 35 PHE B C 1
ATOM 2607 O O . PHE B 1 35 ? 13.773 -14.992 1.805 1 97.75 35 PHE B O 1
ATOM 2614 N N . SER B 1 36 ? 13.945 -16.672 0.422 1 97.88 36 SER B N 1
ATOM 2615 C CA . SER B 1 36 ? 14 -17.672 1.486 1 97.88 36 SER B CA 1
ATOM 2616 C C . SER B 1 36 ? 15.352 -17.641 2.197 1 97.88 36 SER B C 1
ATOM 2618 O O . SER B 1 36 ? 15.555 -18.359 3.178 1 97.88 36 SER B O 1
ATOM 2620 N N . HIS B 1 37 ? 16.266 -16.766 1.737 1 96.38 37 HIS B N 1
ATOM 2621 C CA . HIS B 1 37 ? 17.484 -16.5 2.506 1 96.38 37 HIS B CA 1
ATOM 2622 C C . HIS B 1 37 ? 17.203 -15.531 3.652 1 96.38 37 HIS B C 1
ATOM 2624 O O . HIS B 1 37 ? 18.109 -15.211 4.422 1 96.38 37 HIS B O 1
ATOM 2630 N N . ARG B 1 38 ? 16.047 -15.023 3.689 1 90.06 38 ARG B N 1
ATOM 2631 C CA . ARG B 1 38 ? 15.547 -14.219 4.797 1 90.06 38 ARG B CA 1
ATOM 2632 C C . ARG B 1 38 ? 16.359 -12.938 4.961 1 90.06 38 ARG B C 1
ATOM 2634 O O . ARG B 1 38 ? 16.531 -12.172 4.008 1 90.06 38 ARG B O 1
ATOM 2641 N N . THR B 1 39 ? 16.969 -12.711 6.133 1 84.81 39 THR B N 1
ATOM 2642 C CA . THR B 1 39 ? 17.656 -11.461 6.422 1 84.81 39 THR B CA 1
ATOM 2643 C C . THR B 1 39 ? 18.766 -11.211 5.418 1 84.81 39 THR B C 1
ATOM 2645 O O . THR B 1 39 ? 19.078 -10.055 5.102 1 84.81 39 THR B O 1
ATOM 2648 N N . ASP B 1 40 ? 19.234 -12.227 4.824 1 90.19 40 ASP B N 1
ATOM 2649 C CA . ASP B 1 40 ? 20.359 -12.094 3.9 1 90.19 40 ASP B CA 1
ATOM 2650 C C . ASP B 1 40 ? 19.875 -11.883 2.469 1 90.19 40 ASP B C 1
ATOM 2652 O O . ASP B 1 40 ? 20.672 -11.641 1.563 1 90.19 40 ASP B O 1
ATOM 2656 N N . SER B 1 41 ? 18.578 -11.906 2.305 1 92.75 41 SER B N 1
ATOM 2657 C CA . SER B 1 41 ? 18.031 -11.867 0.953 1 92.75 41 SER B CA 1
ATOM 2658 C C . SER B 1 41 ? 18.109 -10.461 0.365 1 92.75 41 SER B C 1
ATOM 2660 O O . SER B 1 41 ? 18.078 -10.289 -0.856 1 92.75 41 SER B O 1
ATOM 2662 N N . GLY B 1 42 ? 18.156 -9.438 1.275 1 94.25 42 GLY B N 1
ATOM 2663 C CA . GLY B 1 42 ? 18.062 -8.055 0.819 1 94.25 42 GLY B CA 1
ATOM 2664 C C . GLY B 1 42 ? 16.672 -7.68 0.355 1 94.25 42 GLY B C 1
ATOM 2665 O O . GLY B 1 42 ? 16.469 -6.621 -0.249 1 94.25 42 GLY B O 1
ATOM 2666 N N . VAL B 1 43 ? 15.758 -8.594 0.556 1 96.44 43 VAL B N 1
ATOM 2667 C CA . VAL B 1 43 ? 14.367 -8.328 0.204 1 96.44 43 VAL B CA 1
ATOM 2668 C C . VAL B 1 43 ? 13.617 -7.82 1.429 1 96.44 43 VAL B C 1
ATOM 2670 O O . VAL B 1 43 ? 13.617 -8.461 2.48 1 96.44 43 VAL B O 1
ATOM 2673 N N . ASN B 1 44 ? 13.109 -6.613 1.362 1 96.75 44 ASN B N 1
ATOM 2674 C CA . ASN B 1 44 ? 12.188 -6.059 2.346 1 96.75 44 ASN B CA 1
ATOM 2675 C C . ASN B 1 44 ? 10.758 -6.027 1.815 1 96.75 44 ASN B C 1
ATOM 2677 O O . ASN B 1 44 ? 10.43 -5.211 0.952 1 96.75 44 ASN B O 1
ATOM 2681 N N . GLN B 1 45 ? 9.984 -6.895 2.256 1 96.62 45 GLN B N 1
ATOM 2682 C CA . GLN B 1 45 ? 8.594 -7.047 1.836 1 96.62 45 GLN B CA 1
ATOM 2683 C C . GLN B 1 45 ? 7.715 -7.484 3.002 1 96.62 45 GLN B C 1
ATOM 2685 O O . GLN B 1 45 ? 7.777 -8.633 3.438 1 96.62 45 GLN B O 1
ATOM 2690 N N . PRO B 1 46 ? 6.938 -6.582 3.535 1 96.12 46 PRO B N 1
ATOM 2691 C CA . PRO B 1 46 ? 5.992 -7.004 4.574 1 96.12 46 PRO B CA 1
ATOM 2692 C C . PRO B 1 46 ? 4.848 -7.848 4.02 1 96.12 46 PRO B C 1
ATOM 2694 O O . PRO B 1 46 ? 4.641 -7.898 2.805 1 96.12 46 PRO B O 1
ATOM 2697 N N . VAL B 1 47 ? 4.191 -8.625 4.953 1 95.31 47 VAL B N 1
ATOM 2698 C CA . VAL B 1 47 ? 2.895 -9.172 4.566 1 95.31 47 VAL B CA 1
ATOM 2699 C C . VAL B 1 47 ? 1.981 -8.047 4.082 1 95.31 47 VAL B C 1
ATOM 2701 O O . VAL B 1 47 ? 2.01 -6.938 4.625 1 95.31 47 VAL B O 1
ATOM 2704 N N . ARG B 1 48 ? 1.221 -8.297 3.1 1 95.38 48 ARG B N 1
ATOM 2705 C CA . ARG B 1 48 ? 0.4 -7.27 2.467 1 95.38 48 ARG B CA 1
ATOM 2706 C C . ARG B 1 48 ? -0.531 -6.609 3.48 1 95.38 48 ARG B C 1
ATOM 2708 O O . ARG B 1 48 ? -0.973 -7.254 4.434 1 95.38 48 ARG B O 1
ATOM 2715 N N . SER B 1 49 ? -0.737 -5.289 3.324 1 96.19 49 SER B N 1
ATOM 2716 C CA . SER B 1 49 ? -1.778 -4.562 4.043 1 96.19 49 SER B CA 1
ATOM 2717 C C . SER B 1 49 ? -3.129 -4.699 3.348 1 96.19 49 SER B C 1
ATOM 2719 O O . SER B 1 49 ? -3.217 -4.578 2.125 1 96.19 49 SER B O 1
ATOM 2721 N N . VAL B 1 50 ? -4.188 -4.973 4.141 1 95.94 50 VAL B N 1
ATOM 2722 C CA . VAL B 1 50 ? -5.5 -5.219 3.557 1 95.94 50 VAL B CA 1
ATOM 2723 C C . VAL B 1 50 ? -6.535 -4.305 4.207 1 95.94 50 VAL B C 1
ATOM 2725 O O . VAL B 1 50 ? -6.562 -4.16 5.43 1 95.94 50 VAL B O 1
ATOM 2728 N N . VAL B 1 51 ? -7.242 -3.676 3.4 1 97.38 51 VAL B N 1
ATOM 2729 C CA . VAL B 1 51 ? -8.398 -2.889 3.822 1 97.38 51 VAL B CA 1
ATOM 2730 C C . VAL B 1 51 ? -9.68 -3.551 3.328 1 97.38 51 VAL B C 1
ATOM 2732 O O . VAL B 1 51 ? -9.922 -3.633 2.121 1 97.38 51 VAL B O 1
ATOM 2735 N N . ILE B 1 52 ? -10.516 -3.971 4.242 1 95.56 52 ILE B N 1
ATOM 2736 C CA . ILE B 1 52 ? -11.758 -4.637 3.889 1 95.56 52 ILE B CA 1
ATOM 2737 C C . ILE B 1 52 ? -12.812 -3.592 3.525 1 95.56 52 ILE B C 1
ATOM 2739 O O . ILE B 1 52 ? -12.852 -2.508 4.109 1 95.56 52 ILE B O 1
ATOM 2743 N N . VAL B 1 53 ? -13.586 -3.869 2.582 1 96.25 53 VAL B N 1
ATOM 2744 C CA . VAL B 1 53 ? -14.758 -3.1 2.17 1 96.25 53 VAL B CA 1
ATOM 2745 C C . VAL B 1 53 ? -16.031 -3.914 2.42 1 96.25 53 VAL B C 1
ATOM 2747 O O . VAL B 1 53 ? -16.484 -4.648 1.54 1 96.25 53 VAL B O 1
ATOM 2750 N N . PRO B 1 54 ? -16.609 -3.836 3.555 1 90.88 54 PRO B N 1
ATOM 2751 C CA . PRO B 1 54 ? -17.594 -4.789 4.051 1 90.88 54 PRO B CA 1
ATOM 2752 C C . PRO B 1 54 ? -18.797 -4.941 3.111 1 90.88 54 PRO B C 1
ATOM 2754 O O . PRO B 1 54 ? -19.188 -6.062 2.795 1 90.88 54 PRO B O 1
ATOM 2757 N N . ASN B 1 55 ? -19.469 -3.928 2.57 1 87.69 55 ASN B N 1
ATOM 2758 C CA . ASN B 1 55 ? -20.703 -4.02 1.797 1 87.69 55 ASN B CA 1
ATOM 2759 C C . ASN B 1 55 ? -20.5 -4.805 0.504 1 87.69 55 ASN B C 1
ATOM 2761 O O . ASN B 1 55 ? -21.438 -5.41 -0.013 1 87.69 55 ASN B O 1
ATOM 2765 N N . SER B 1 56 ? -19.359 -4.902 0.045 1 89.38 56 SER B N 1
ATOM 2766 C CA . SER B 1 56 ? -19.062 -5.559 -1.228 1 89.38 56 SER B CA 1
ATOM 2767 C C . SER B 1 56 ? -18.312 -6.867 -1.018 1 89.38 56 SER B C 1
ATOM 2769 O O . SER B 1 56 ? -18 -7.566 -1.98 1 89.38 56 SER B O 1
ATOM 2771 N N . ASP B 1 57 ? -18 -7.238 0.193 1 88.5 57 ASP B N 1
ATOM 2772 C CA . ASP B 1 57 ? -17.094 -8.344 0.5 1 88.5 57 ASP B CA 1
ATOM 2773 C C . ASP B 1 57 ? -15.766 -8.18 -0.223 1 88.5 57 ASP B C 1
ATOM 2775 O O . ASP B 1 57 ? -15.141 -9.172 -0.625 1 88.5 57 ASP B O 1
ATOM 2779 N N . GLY B 1 58 ? -15.508 -6.965 -0.492 1 93.88 58 GLY B N 1
ATOM 2780 C CA . GLY B 1 58 ? -14.289 -6.66 -1.224 1 93.88 58 GLY B CA 1
ATOM 2781 C C . GLY B 1 58 ? -13.148 -6.223 -0.325 1 93.88 58 GLY B C 1
ATOM 2782 O O . GLY B 1 58 ? -13.32 -6.082 0.887 1 93.88 58 GLY B O 1
ATOM 2783 N N . PHE B 1 59 ? -11.992 -6.133 -0.949 1 96.5 59 PHE B N 1
ATOM 2784 C CA . PHE B 1 59 ? -10.875 -5.578 -0.197 1 96.5 59 PHE B CA 1
ATOM 2785 C C . PHE B 1 59 ? -9.859 -4.926 -1.133 1 96.5 59 PHE B C 1
ATOM 2787 O O . PHE B 1 59 ? -9.922 -5.113 -2.35 1 96.5 59 PHE B O 1
ATOM 2794 N N . LEU B 1 60 ? -9.102 -4.109 -0.567 1 98.19 60 LEU B N 1
ATOM 2795 C CA . LEU B 1 60 ? -7.941 -3.484 -1.191 1 98.19 60 LEU B CA 1
ATOM 2796 C C . LEU B 1 60 ? -6.652 -3.951 -0.529 1 98.19 60 LEU B C 1
ATOM 2798 O O . LEU B 1 60 ? -6.535 -3.938 0.698 1 98.19 60 LEU B O 1
ATOM 2802 N N . GLY B 1 61 ? -5.746 -4.438 -1.359 1 97.88 61 GLY B N 1
ATOM 2803 C CA . GLY B 1 61 ? -4.457 -4.871 -0.849 1 97.88 61 GLY B CA 1
ATOM 2804 C C . GLY B 1 61 ? -3.299 -4.043 -1.369 1 97.88 61 GLY B C 1
ATOM 2805 O O . GLY B 1 61 ? -3.299 -3.625 -2.529 1 97.88 61 GLY B O 1
ATOM 2806 N N . CYS B 1 62 ? -2.338 -3.729 -0.515 1 98.5 62 CYS B N 1
ATOM 2807 C CA . CYS B 1 62 ? -1.084 -3.07 -0.87 1 98.5 62 CYS B CA 1
ATOM 2808 C C . CYS B 1 62 ? 0.107 -3.979 -0.587 1 98.5 62 CYS B C 1
ATOM 2810 O O . CYS B 1 62 ? 0.252 -4.492 0.523 1 98.5 62 CYS B O 1
ATOM 2812 N N . MET B 1 63 ? 0.894 -4.129 -1.561 1 98.56 63 MET B N 1
ATOM 2813 C CA . MET B 1 63 ? 2.018 -5.059 -1.489 1 98.56 63 MET B CA 1
ATOM 2814 C C . MET B 1 63 ? 3.316 -4.375 -1.903 1 98.56 63 MET B C 1
ATOM 2816 O O . MET B 1 63 ? 3.781 -4.543 -3.031 1 98.56 63 MET B O 1
ATOM 2820 N N . PRO B 1 64 ? 3.969 -3.654 -1.002 1 98.81 64 PRO B N 1
ATOM 2821 C CA . PRO B 1 64 ? 5.242 -3.008 -1.329 1 98.81 64 PRO B CA 1
ATOM 2822 C C . PRO B 1 64 ? 6.438 -3.947 -1.181 1 98.81 64 PRO B C 1
ATOM 2824 O O . PRO B 1 64 ? 6.367 -4.922 -0.427 1 98.81 64 PRO B O 1
ATOM 2827 N N . VAL B 1 65 ? 7.543 -3.6 -1.906 1 98.75 65 VAL B N 1
ATOM 2828 C CA . VAL B 1 65 ? 8.742 -4.426 -1.796 1 98.75 65 VAL B CA 1
ATOM 2829 C C . VAL B 1 65 ? 9.961 -3.635 -2.264 1 98.75 65 VAL B C 1
ATOM 2831 O O . VAL B 1 65 ? 9.867 -2.82 -3.184 1 98.75 65 VAL B O 1
ATOM 2834 N N . TYR B 1 66 ? 11.062 -3.82 -1.61 1 98.56 66 TYR B N 1
ATOM 2835 C CA . TYR B 1 66 ? 12.398 -3.465 -2.061 1 98.56 66 TYR B CA 1
ATOM 2836 C C . TYR B 1 66 ? 13.289 -4.699 -2.15 1 98.56 66 TYR B C 1
ATOM 2838 O O . TYR B 1 66 ? 13.297 -5.535 -1.244 1 98.56 66 TYR B O 1
ATOM 2846 N N . SER B 1 67 ? 13.906 -4.875 -3.248 1 97.62 67 SER B N 1
ATOM 2847 C CA . SER B 1 67 ? 14.906 -5.926 -3.41 1 97.62 67 SER B CA 1
ATOM 2848 C C . SER B 1 67 ? 16.266 -5.348 -3.812 1 97.62 67 SER B C 1
ATOM 2850 O O . SER B 1 67 ? 16.406 -4.789 -4.898 1 97.62 67 SER B O 1
ATOM 2852 N N . ARG B 1 68 ? 17.203 -5.516 -2.961 1 95.94 68 ARG B N 1
ATOM 2853 C CA . ARG B 1 68 ? 18.562 -5.047 -3.246 1 95.94 68 ARG B CA 1
ATOM 2854 C C . ARG B 1 68 ? 19.156 -5.789 -4.438 1 95.94 68 ARG B C 1
ATOM 2856 O O . ARG B 1 68 ? 19.703 -5.164 -5.355 1 95.94 68 ARG B O 1
ATOM 2863 N N . GLU B 1 69 ? 19 -7.098 -4.434 1 94.44 69 GLU B N 1
ATOM 2864 C CA . GLU B 1 69 ? 19.578 -7.945 -5.473 1 94.44 69 GLU B CA 1
ATOM 2865 C C . GLU B 1 69 ? 19.016 -7.605 -6.848 1 94.44 69 GLU B C 1
ATOM 2867 O O . GLU B 1 69 ? 19.75 -7.59 -7.84 1 94.44 69 GLU B O 1
ATOM 2872 N N . ASP B 1 70 ? 17.766 -7.32 -6.883 1 95.38 70 ASP B N 1
ATOM 2873 C CA . ASP B 1 70 ? 17.125 -7.051 -8.164 1 95.38 70 ASP B CA 1
ATOM 2874 C C . ASP B 1 70 ? 17.125 -5.555 -8.477 1 95.38 70 ASP B C 1
ATOM 2876 O O . ASP B 1 70 ? 16.812 -5.152 -9.602 1 95.38 70 ASP B O 1
ATOM 2880 N N . ASP B 1 71 ? 17.438 -4.746 -7.508 1 95.12 71 ASP B N 1
ATOM 2881 C CA . ASP B 1 71 ? 17.406 -3.291 -7.633 1 95.12 71 ASP B CA 1
ATOM 2882 C C . ASP B 1 71 ? 16.031 -2.803 -8.078 1 95.12 71 ASP B C 1
ATOM 2884 O O . ASP B 1 71 ? 15.914 -2.111 -9.094 1 95.12 71 ASP B O 1
ATOM 2888 N N . VAL B 1 72 ? 15.07 -3.176 -7.312 1 97.44 72 VAL B N 1
ATOM 2889 C CA . VAL B 1 72 ? 13.703 -2.799 -7.668 1 97.44 72 VAL B CA 1
ATOM 2890 C C . VAL B 1 72 ? 12.961 -2.312 -6.426 1 97.44 72 VAL B C 1
ATOM 2892 O O . VAL B 1 72 ? 13.133 -2.861 -5.336 1 97.44 72 VAL B O 1
ATOM 2895 N N . LEU B 1 73 ? 12.336 -1.219 -6.48 1 98.56 73 LEU B N 1
ATOM 2896 C CA . LEU B 1 73 ? 11.367 -0.666 -5.535 1 98.56 73 LEU B CA 1
ATOM 2897 C C . LEU B 1 73 ? 9.992 -0.526 -6.18 1 98.56 73 LEU B C 1
ATOM 2899 O O . LEU B 1 73 ? 9.844 0.177 -7.18 1 98.56 73 LEU B O 1
ATOM 2903 N N . ALA B 1 74 ? 9.008 -1.301 -5.641 1 98.88 74 ALA B N 1
ATOM 2904 C CA . ALA B 1 74 ? 7.703 -1.32 -6.289 1 98.88 74 ALA B CA 1
ATOM 2905 C C . ALA B 1 74 ? 6.598 -1.648 -5.289 1 98.88 74 ALA B C 1
ATOM 2907 O O . ALA B 1 74 ? 6.879 -2.074 -4.164 1 98.88 74 ALA B O 1
ATOM 2908 N N . THR B 1 75 ? 5.418 -1.393 -5.652 1 98.88 75 THR B N 1
ATOM 2909 C CA . THR B 1 75 ? 4.258 -1.857 -4.898 1 98.88 75 THR B CA 1
ATOM 2910 C C . THR B 1 75 ? 3.121 -2.24 -5.844 1 98.88 75 THR B C 1
ATOM 2912 O O . THR B 1 75 ? 2.875 -1.555 -6.836 1 98.88 75 THR B O 1
ATOM 2915 N N . LYS B 1 76 ? 2.551 -3.309 -5.574 1 98.81 76 LYS B N 1
ATOM 2916 C CA . LYS B 1 76 ? 1.293 -3.654 -6.23 1 98.81 76 LYS B CA 1
ATOM 2917 C C . LYS B 1 76 ? 0.097 -3.205 -5.395 1 98.81 76 LYS B C 1
ATOM 2919 O O . LYS B 1 76 ? 0.099 -3.35 -4.172 1 98.81 76 LYS B O 1
ATOM 2924 N N . ILE B 1 77 ? -0.817 -2.59 -6.055 1 98.75 77 ILE B N 1
ATOM 2925 C CA . ILE B 1 77 ? -2.137 -2.314 -5.496 1 98.75 77 ILE B CA 1
ATOM 2926 C C . ILE B 1 77 ? -3.178 -3.207 -6.164 1 98.75 77 ILE B C 1
ATOM 2928 O O . ILE B 1 77 ? -3.316 -3.197 -7.391 1 98.75 77 ILE B O 1
ATOM 2932 N N . VAL B 1 78 ? -3.898 -3.963 -5.328 1 98 78 VAL B N 1
ATOM 2933 C CA . VAL B 1 78 ? -4.836 -4.922 -5.902 1 98 78 VAL B CA 1
ATOM 2934 C C . VAL B 1 78 ? -6.168 -4.855 -5.16 1 98 78 VAL B C 1
ATOM 2936 O O . VAL B 1 78 ? -6.195 -4.695 -3.936 1 98 78 VAL B O 1
ATOM 2939 N N . SER B 1 79 ? -7.195 -4.824 -5.883 1 97.31 79 SER B N 1
ATOM 2940 C CA . SER B 1 79 ? -8.531 -4.953 -5.305 1 97.31 79 SER B CA 1
ATOM 2941 C C . SER B 1 79 ? -9.18 -6.273 -5.703 1 97.31 79 SER B C 1
ATOM 2943 O O . SER B 1 79 ? -8.898 -6.809 -6.781 1 97.31 79 SER B O 1
ATOM 2945 N N . PHE B 1 80 ? -9.938 -6.828 -4.871 1 95.06 80 PHE B N 1
ATOM 2946 C CA . PHE B 1 80 ? -10.695 -8.055 -5.113 1 95.06 80 PHE B CA 1
ATOM 2947 C C . PHE B 1 80 ? -12.141 -7.895 -4.66 1 95.06 80 PHE B C 1
ATOM 2949 O O . PHE B 1 80 ? -12.406 -7.676 -3.479 1 95.06 80 PHE B O 1
ATOM 2956 N N . PHE B 1 81 ? -13.016 -7.949 -5.566 1 94.69 81 PHE B N 1
ATOM 2957 C CA . PHE B 1 81 ? -14.453 -7.828 -5.348 1 94.69 81 PHE B CA 1
ATOM 2958 C C . PHE B 1 81 ? -15.188 -9.016 -5.945 1 94.69 81 PHE B C 1
ATOM 2960 O O . PHE B 1 81 ? -15.656 -8.953 -7.09 1 94.69 81 PHE B O 1
ATOM 2967 N N . PRO B 1 82 ? -15.43 -10.055 -5.113 1 89.5 82 PRO B N 1
ATOM 2968 C CA . PRO B 1 82 ? -15.922 -11.336 -5.621 1 89.5 82 PRO B CA 1
ATOM 2969 C C . PRO B 1 82 ? -17.359 -11.25 -6.141 1 89.5 82 PRO B C 1
ATOM 2971 O O . PRO B 1 82 ? -17.797 -12.133 -6.887 1 89.5 82 PRO B O 1
ATOM 2974 N N . ARG B 1 83 ? -18.125 -10.203 -5.855 1 90.94 83 ARG B N 1
ATOM 2975 C CA . ARG B 1 83 ? -19.531 -10.109 -6.234 1 90.94 83 ARG B CA 1
ATOM 2976 C C . ARG B 1 83 ? -19.688 -9.344 -7.547 1 90.94 83 ARG B C 1
ATOM 2978 O O . ARG B 1 83 ? -20.797 -9.227 -8.07 1 90.94 83 ARG B O 1
ATOM 2985 N N . ASN B 1 84 ? -18.516 -8.883 -8.008 1 93.12 84 ASN B N 1
ATOM 2986 C CA . ASN B 1 84 ? -18.594 -8.203 -9.289 1 93.12 84 ASN B CA 1
ATOM 2987 C C . ASN B 1 84 ? -19.172 -9.109 -10.375 1 93.12 84 ASN B C 1
ATOM 2989 O O . ASN B 1 84 ? -18.859 -10.297 -10.43 1 93.12 84 ASN B O 1
ATOM 2993 N N . LYS B 1 85 ? -20.094 -8.617 -11.266 1 87.19 85 LYS B N 1
ATOM 2994 C CA . LYS B 1 85 ? -20.672 -9.391 -12.352 1 87.19 85 LYS B CA 1
ATOM 2995 C C . LYS B 1 85 ? -20.359 -8.758 -13.703 1 87.19 85 LYS B C 1
ATOM 2997 O O . LYS B 1 85 ? -20.062 -9.469 -14.672 1 87.19 85 LYS B O 1
ATOM 3002 N N . ASP B 1 86 ? -20.266 -7.469 -13.812 1 91.38 86 ASP B N 1
ATOM 3003 C CA . ASP B 1 86 ? -20.141 -6.746 -15.07 1 91.38 86 ASP B CA 1
ATOM 3004 C C . ASP B 1 86 ? -18.703 -6.328 -15.328 1 91.38 86 ASP B C 1
ATOM 3006 O O . ASP B 1 86 ? -18.359 -5.91 -16.438 1 91.38 86 ASP B O 1
ATOM 3010 N N . VAL B 1 87 ? -17.922 -6.34 -14.281 1 92.19 87 VAL B N 1
ATOM 3011 C CA . VAL B 1 87 ? -16.5 -6.047 -14.367 1 92.19 87 VAL B CA 1
ATOM 3012 C C . VAL B 1 87 ? -15.695 -7.16 -13.695 1 92.19 87 VAL B C 1
ATOM 3014 O O . VAL B 1 87 ? -16.234 -7.93 -12.898 1 92.19 87 VAL B O 1
ATOM 3017 N N . PRO B 1 88 ? -14.445 -7.293 -14.047 1 90.31 88 PRO B N 1
ATOM 3018 C CA . PRO B 1 88 ? -13.641 -8.328 -13.391 1 90.31 88 PRO B CA 1
ATOM 3019 C C . PRO B 1 88 ? -13.633 -8.203 -11.875 1 90.31 88 PRO B C 1
ATOM 3021 O O . PRO B 1 88 ? -13.844 -7.113 -11.336 1 90.31 88 PRO B O 1
ATOM 3024 N N . THR B 1 89 ? -13.375 -9.297 -11.219 1 91.75 89 THR B N 1
ATOM 3025 C CA . THR B 1 89 ? -13.367 -9.32 -9.758 1 91.75 89 THR B CA 1
ATOM 3026 C C . THR B 1 89 ? -12.039 -8.805 -9.219 1 91.75 89 THR B C 1
ATOM 3028 O O . THR B 1 89 ? -11.945 -8.422 -8.047 1 91.75 89 THR B O 1
ATOM 3031 N N . HIS B 1 90 ? -11.008 -8.891 -10.047 1 93.44 90 HIS B N 1
ATOM 3032 C CA . HIS B 1 90 ? -9.672 -8.461 -9.641 1 93.44 90 HIS B CA 1
ATOM 3033 C C . HIS B 1 90 ? -9.188 -7.289 -10.492 1 93.44 90 HIS B C 1
ATOM 3035 O O . HIS B 1 90 ? -9.367 -7.285 -11.711 1 93.44 90 HIS B O 1
ATOM 3041 N N . HIS B 1 91 ? -8.695 -6.305 -9.891 1 96 91 HIS B N 1
ATOM 3042 C CA . HIS B 1 91 ? -7.977 -5.223 -10.539 1 96 91 HIS B CA 1
ATOM 3043 C C . HIS B 1 91 ? -6.648 -4.945 -9.844 1 96 91 HIS B C 1
ATOM 3045 O O . HIS B 1 91 ? -6.555 -5.027 -8.617 1 96 91 HIS B O 1
ATOM 3051 N N . ALA B 1 92 ? -5.66 -4.691 -10.648 1 97.5 92 ALA B N 1
ATOM 3052 C CA . ALA B 1 92 ? -4.359 -4.43 -10.039 1 97.5 92 ALA B CA 1
ATOM 3053 C C . ALA B 1 92 ? -3.545 -3.449 -10.875 1 97.5 92 ALA B C 1
ATOM 3055 O O . ALA B 1 92 ? -3.699 -3.393 -12.102 1 97.5 92 ALA B O 1
ATOM 3056 N N . VAL B 1 93 ? -2.725 -2.682 -10.219 1 98.5 93 VAL B N 1
ATOM 3057 C CA . VAL B 1 93 ? -1.658 -1.904 -10.836 1 98.5 93 VAL B CA 1
ATOM 3058 C C . VAL B 1 93 ? -0.35 -2.125 -10.078 1 98.5 93 VAL B C 1
ATOM 3060 O O . VAL B 1 93 ? -0.361 -2.494 -8.906 1 98.5 93 VAL B O 1
ATOM 3063 N N . VAL B 1 94 ? 0.731 -1.971 -10.773 1 98.75 94 VAL B N 1
ATOM 3064 C CA . VAL B 1 94 ? 2.053 -2.031 -10.156 1 98.75 94 VAL B CA 1
ATOM 3065 C C . VAL B 1 94 ? 2.787 -0.711 -10.375 1 98.75 94 VAL B C 1
ATOM 3067 O O . VAL B 1 94 ? 3.031 -0.313 -11.523 1 98.75 94 VAL B O 1
ATOM 3070 N N . LEU B 1 95 ? 3.078 -0.052 -9.328 1 98.81 95 LEU B N 1
ATOM 3071 C CA . LEU B 1 95 ? 3.881 1.165 -9.383 1 98.81 95 LEU B CA 1
ATOM 3072 C C . LEU B 1 95 ? 5.352 0.858 -9.117 1 98.81 95 LEU B C 1
ATOM 3074 O O . LEU B 1 95 ? 5.691 0.244 -8.109 1 98.81 95 LEU B O 1
ATOM 3078 N N . VAL B 1 96 ? 6.172 1.247 -10.086 1 98.81 96 VAL B N 1
ATOM 3079 C CA . VAL B 1 96 ? 7.613 1.065 -9.953 1 98.81 96 VAL B CA 1
ATOM 3080 C C . VAL B 1 96 ? 8.281 2.414 -9.695 1 98.81 96 VAL B C 1
ATOM 3082 O O . VAL B 1 96 ? 7.969 3.404 -10.359 1 98.81 96 VAL B O 1
ATOM 3085 N N . LEU B 1 97 ? 9.172 2.439 -8.727 1 98.5 97 LEU B N 1
ATOM 3086 C CA . LEU B 1 97 ? 9.914 3.641 -8.367 1 98.5 97 LEU B CA 1
ATOM 3087 C C . LEU B 1 97 ? 11.414 3.426 -8.547 1 98.5 97 LEU B C 1
ATOM 3089 O O . LEU B 1 97 ? 11.883 2.287 -8.562 1 98.5 97 LEU B O 1
ATOM 3093 N N . CYS B 1 98 ? 12.125 4.52 -8.711 1 96.88 98 CYS B N 1
ATOM 3094 C CA . CYS B 1 98 ? 13.578 4.457 -8.672 1 96.88 98 CYS B CA 1
ATOM 3095 C C . CYS B 1 98 ? 14.078 4.098 -7.277 1 96.88 98 CYS B C 1
ATOM 3097 O O . CYS B 1 98 ? 13.82 4.824 -6.316 1 96.88 98 CYS B O 1
ATOM 3099 N N . ALA B 1 99 ? 14.797 3.004 -7.133 1 95.94 99 ALA B N 1
ATOM 3100 C CA . ALA B 1 99 ? 15.242 2.518 -5.824 1 95.94 99 ALA B CA 1
ATOM 3101 C C . ALA B 1 99 ? 16.266 3.469 -5.203 1 95.94 99 ALA B C 1
ATOM 3103 O O . ALA B 1 99 ? 16.469 3.449 -3.99 1 95.94 99 ALA B O 1
ATOM 3104 N N . GLN B 1 100 ? 16.844 4.332 -5.977 1 95.19 100 GLN B N 1
ATOM 3105 C CA . GLN B 1 100 ? 17.891 5.234 -5.492 1 95.19 100 GLN B CA 1
ATOM 3106 C C . GLN B 1 100 ? 17.297 6.547 -4.992 1 95.19 100 GLN B C 1
ATOM 3108 O O . GLN B 1 100 ? 17.828 7.172 -4.078 1 95.19 100 GLN B O 1
ATOM 3113 N N . THR B 1 101 ? 16.141 6.941 -5.598 1 95.94 101 THR B N 1
ATOM 3114 C CA . THR B 1 101 ? 15.672 8.289 -5.309 1 95.94 101 THR B CA 1
ATOM 3115 C C . THR B 1 101 ? 14.219 8.266 -4.84 1 95.94 101 THR B C 1
ATOM 3117 O O . THR B 1 101 ? 13.711 9.258 -4.312 1 95.94 101 THR B O 1
ATOM 3120 N N . GLY B 1 102 ? 13.539 7.164 -5.086 1 97 102 GLY B N 1
ATOM 3121 C CA . GLY B 1 102 ? 12.133 7.062 -4.703 1 97 102 GLY B CA 1
ATOM 3122 C C . GLY B 1 102 ? 11.195 7.699 -5.707 1 97 102 GLY B C 1
ATOM 3123 O O . GLY B 1 102 ? 9.977 7.715 -5.504 1 97 102 GLY B O 1
ATOM 3124 N N . VAL B 1 103 ? 11.727 8.227 -6.855 1 97.06 103 VAL B N 1
ATOM 3125 C CA . VAL B 1 103 ? 10.898 8.867 -7.871 1 97.06 103 VAL B CA 1
ATOM 3126 C C . VAL B 1 103 ? 10.055 7.812 -8.594 1 97.06 103 VAL B C 1
ATOM 3128 O O . VAL B 1 103 ? 10.586 6.805 -9.07 1 97.06 103 VAL B O 1
ATOM 3131 N N . PRO B 1 104 ? 8.719 7.98 -8.648 1 97.88 104 PRO B N 1
ATOM 3132 C CA . PRO B 1 104 ? 7.914 7.059 -9.453 1 97.88 104 PRO B CA 1
ATOM 3133 C C . PRO B 1 104 ? 8.32 7.055 -10.922 1 97.88 104 PRO B C 1
ATOM 3135 O O . PRO B 1 104 ? 8.484 8.117 -11.531 1 97.88 104 PRO B O 1
ATOM 3138 N N . ARG B 1 105 ? 8.438 5.871 -11.492 1 97.19 105 ARG B N 1
ATOM 3139 C CA . ARG B 1 105 ? 8.961 5.758 -12.852 1 97.19 105 ARG B CA 1
ATOM 3140 C C . ARG B 1 105 ? 7.902 5.242 -13.812 1 97.19 105 ARG B C 1
ATOM 3142 O O . ARG B 1 105 ? 7.84 5.668 -14.969 1 97.19 105 ARG B O 1
ATOM 3149 N N . ALA B 1 106 ? 7.145 4.32 -13.352 1 98.06 106 ALA B N 1
ATOM 3150 C CA . ALA B 1 106 ? 6.223 3.658 -14.266 1 98.06 106 ALA B CA 1
ATOM 3151 C C . ALA B 1 106 ? 5.023 3.08 -13.516 1 98.06 106 ALA B C 1
ATOM 3153 O O . ALA B 1 106 ? 5.137 2.699 -12.352 1 98.06 106 ALA B O 1
ATOM 3154 N N . LEU B 1 107 ? 3.928 3.129 -14.148 1 98.25 107 LEU B N 1
ATOM 3155 C CA . LEU B 1 107 ? 2.717 2.434 -13.727 1 98.25 107 LEU B CA 1
ATOM 3156 C C . LEU B 1 107 ? 2.309 1.379 -14.75 1 98.25 107 LEU B C 1
ATOM 3158 O O . LEU B 1 107 ? 2.041 1.702 -15.906 1 98.25 107 LEU B O 1
ATOM 3162 N N . LEU B 1 108 ? 2.293 0.136 -14.289 1 98.25 108 LEU B N 1
ATOM 3163 C CA . LEU B 1 108 ? 2.004 -0.976 -15.188 1 98.25 108 LEU B CA 1
ATOM 3164 C C . LEU B 1 108 ? 0.641 -1.585 -14.875 1 98.25 108 LEU B C 1
ATOM 3166 O O . LEU B 1 108 ? 0.212 -1.602 -13.719 1 98.25 108 LEU B O 1
ATOM 3170 N N . ASP B 1 109 ? 0.021 -2.135 -15.93 1 97.44 109 ASP B N 1
ATOM 3171 C CA . ASP B 1 109 ? -1.143 -2.986 -15.703 1 97.44 109 ASP B CA 1
ATOM 3172 C C . ASP B 1 109 ? -0.786 -4.176 -14.812 1 97.44 109 ASP B C 1
ATOM 3174 O O . ASP B 1 109 ? 0.124 -4.945 -15.133 1 97.44 109 ASP B O 1
ATOM 3178 N N . GLY B 1 110 ? -1.49 -4.273 -13.719 1 97.5 110 GLY B N 1
ATOM 3179 C CA . GLY B 1 110 ? -1.161 -5.32 -12.766 1 97.5 110 GLY B CA 1
ATOM 3180 C C . GLY B 1 110 ? -1.935 -6.605 -12.992 1 97.5 110 GLY B C 1
ATOM 3181 O O . GLY B 1 110 ? -1.592 -7.652 -12.438 1 97.5 110 GLY B O 1
ATOM 3182 N N . ASP B 1 111 ? -2.998 -6.512 -13.828 1 96.38 111 ASP B N 1
ATOM 3183 C CA . ASP B 1 111 ? -3.82 -7.695 -14.047 1 96.38 111 ASP B CA 1
ATOM 3184 C C . ASP B 1 111 ? -3.045 -8.773 -14.797 1 96.38 111 ASP B C 1
ATOM 3186 O O . ASP B 1 111 ? -3.006 -9.93 -14.375 1 96.38 111 ASP B O 1
ATOM 3190 N N . VAL B 1 112 ? -2.449 -8.367 -15.883 1 96.38 112 VAL B N 1
ATOM 3191 C CA . VAL B 1 112 ? -1.676 -9.305 -16.688 1 96.38 112 VAL B CA 1
ATOM 3192 C C . VAL B 1 112 ? -0.459 -9.789 -15.906 1 96.38 112 VAL B C 1
ATOM 3194 O O . VAL B 1 112 ? -0.13 -10.977 -15.922 1 96.38 112 VAL B O 1
ATOM 3197 N N . ILE B 1 113 ? 0.173 -8.898 -15.211 1 97.88 113 ILE B N 1
ATOM 3198 C CA . ILE B 1 113 ? 1.334 -9.25 -14.398 1 97.88 113 ILE B CA 1
ATOM 3199 C C . ILE B 1 113 ? 0.936 -10.281 -13.344 1 97.88 113 ILE B C 1
ATOM 3201 O O . ILE B 1 113 ? 1.61 -11.297 -13.18 1 97.88 113 ILE B O 1
ATOM 3205 N N . THR B 1 114 ? -0.166 -10.016 -12.672 1 97.44 114 THR B N 1
ATOM 3206 C CA . THR B 1 114 ? -0.625 -10.93 -11.625 1 97.44 114 THR B CA 1
ATOM 3207 C C . THR B 1 114 ? -0.922 -12.305 -12.203 1 97.44 114 THR B C 1
ATOM 3209 O O . THR B 1 114 ? -0.488 -13.32 -11.648 1 97.44 114 THR B O 1
ATOM 3212 N N . ALA B 1 115 ? -1.647 -12.305 -13.281 1 97 115 ALA B N 1
ATOM 3213 C CA . ALA B 1 115 ? -2.033 -13.57 -13.898 1 97 115 ALA B CA 1
ATOM 3214 C C . ALA B 1 115 ? -0.803 -14.391 -14.281 1 97 115 ALA B C 1
ATOM 3216 O O . ALA B 1 115 ? -0.711 -15.57 -13.953 1 97 115 ALA B O 1
ATOM 3217 N N . ARG B 1 116 ? 0.143 -13.773 -14.867 1 98.38 116 ARG B N 1
ATOM 3218 C CA . ARG B 1 116 ? 1.277 -14.508 -15.422 1 98.38 116 ARG B CA 1
ATOM 3219 C C . ARG B 1 116 ? 2.273 -14.883 -14.336 1 98.38 116 ARG B C 1
ATOM 3221 O O . ARG B 1 116 ? 2.775 -16.016 -14.305 1 98.38 116 ARG B O 1
ATOM 3228 N N . ARG B 1 117 ? 2.582 -13.922 -13.438 1 98.75 117 ARG B N 1
ATOM 3229 C CA . ARG B 1 117 ? 3.576 -14.266 -12.422 1 98.75 117 ARG B CA 1
ATOM 3230 C C . ARG B 1 117 ? 3.039 -15.312 -11.461 1 98.75 117 ARG B C 1
ATOM 3232 O O . ARG B 1 117 ? 3.799 -16.141 -10.953 1 98.75 117 ARG B O 1
ATOM 3239 N N . THR B 1 118 ? 1.695 -15.312 -11.18 1 98.56 118 THR B N 1
ATOM 3240 C CA . THR B 1 118 ? 1.088 -16.344 -10.336 1 98.56 118 THR B CA 1
ATOM 3241 C C . THR B 1 118 ? 1.236 -17.719 -10.961 1 98.56 118 THR B C 1
ATOM 3243 O O . THR B 1 118 ? 1.638 -18.672 -10.289 1 98.56 118 THR B O 1
ATOM 3246 N N . ALA B 1 119 ? 0.932 -17.797 -12.227 1 98.81 119 ALA B N 1
ATOM 3247 C CA . ALA B 1 119 ? 1.072 -19.062 -12.945 1 98.81 119 ALA B CA 1
ATOM 3248 C C . ALA B 1 119 ? 2.533 -19.484 -13.016 1 98.81 119 ALA B C 1
ATOM 3250 O O . ALA B 1 119 ? 2.848 -20.672 -12.828 1 98.81 119 ALA B O 1
ATOM 3251 N N . ALA B 1 120 ? 3.404 -18.531 -13.305 1 98.88 120 ALA B N 1
ATOM 3252 C CA . ALA B 1 120 ? 4.836 -18.828 -13.344 1 98.88 120 ALA B CA 1
ATOM 3253 C C . ALA B 1 120 ? 5.324 -19.391 -12.016 1 98.88 120 ALA B C 1
ATOM 3255 O O . ALA B 1 120 ? 6.172 -20.281 -11.977 1 98.88 120 ALA B O 1
ATOM 3256 N N . THR B 1 121 ? 4.824 -18.859 -10.938 1 98.88 121 THR B N 1
ATOM 3257 C CA . THR B 1 121 ? 5.188 -19.344 -9.609 1 98.88 121 THR B CA 1
ATOM 3258 C C . THR B 1 121 ? 4.77 -20.797 -9.43 1 98.88 121 THR B C 1
ATOM 3260 O O . THR B 1 121 ? 5.531 -21.594 -8.891 1 98.88 121 THR B O 1
ATOM 3263 N N . SER B 1 122 ? 3.584 -21.109 -9.852 1 98.94 122 SER B N 1
ATOM 3264 C CA . SER B 1 122 ? 3.119 -22.484 -9.797 1 98.94 122 SER B CA 1
ATOM 3265 C C . SER B 1 122 ? 3.992 -23.406 -10.648 1 98.94 122 SER B C 1
ATOM 3267 O O . SER B 1 122 ? 4.223 -24.562 -10.289 1 98.94 122 SER B O 1
ATOM 3269 N N . VAL B 1 123 ? 4.449 -22.906 -11.797 1 98.94 123 VAL B N 1
ATOM 3270 C CA . VAL B 1 123 ? 5.348 -23.672 -12.648 1 98.94 123 VAL B CA 1
ATOM 3271 C C . VAL B 1 123 ? 6.637 -23.984 -11.891 1 98.94 123 VAL B C 1
ATOM 3273 O O . VAL B 1 123 ? 7.117 -25.125 -11.898 1 98.94 123 VAL B O 1
ATOM 3276 N N . VAL B 1 124 ? 7.211 -22.969 -11.25 1 98.94 124 VAL B N 1
ATOM 3277 C CA . VAL B 1 124 ? 8.43 -23.156 -10.477 1 98.94 124 VAL B CA 1
ATOM 3278 C C . VAL B 1 124 ? 8.219 -24.234 -9.414 1 98.94 124 VAL B C 1
ATOM 3280 O O . VAL B 1 124 ? 9.031 -25.141 -9.273 1 98.94 124 VAL B O 1
ATOM 3283 N N . ALA B 1 125 ? 7.113 -24.094 -8.68 1 98.94 125 ALA B N 1
ATOM 3284 C CA . ALA B 1 125 ? 6.816 -25.094 -7.652 1 98.94 125 ALA B CA 1
ATOM 3285 C C . ALA B 1 125 ? 6.695 -26.484 -8.258 1 98.94 125 ALA B C 1
ATOM 3287 O O . ALA B 1 125 ? 7.242 -27.453 -7.727 1 98.94 125 ALA B O 1
ATOM 3288 N N . THR B 1 126 ? 5.996 -26.625 -9.359 1 98.94 126 THR B N 1
ATOM 3289 C CA . THR B 1 126 ? 5.773 -27.906 -10.023 1 98.94 126 THR B CA 1
ATOM 3290 C C . THR B 1 126 ? 7.098 -28.516 -10.477 1 98.94 126 THR B C 1
ATOM 3292 O O . THR B 1 126 ? 7.324 -29.703 -10.312 1 98.94 126 THR B O 1
ATOM 3295 N N . LYS B 1 127 ? 7.984 -27.719 -11.047 1 98.75 127 LYS B N 1
ATOM 3296 C CA . LYS B 1 127 ? 9.297 -28.172 -11.492 1 98.75 127 LYS B CA 1
ATOM 3297 C C . LYS B 1 127 ? 10.055 -28.859 -10.359 1 98.75 127 LYS B C 1
ATOM 3299 O O . LYS B 1 127 ? 10.766 -29.844 -10.586 1 98.75 127 LYS B O 1
ATOM 3304 N N . HIS B 1 128 ? 9.875 -28.391 -9.172 1 98.81 128 HIS B N 1
ATOM 3305 C CA . HIS B 1 128 ? 10.688 -28.859 -8.055 1 98.81 128 HIS B CA 1
ATOM 3306 C C . HIS B 1 128 ? 9.953 -29.922 -7.246 1 98.81 128 HIS B C 1
ATOM 3308 O O . HIS B 1 128 ? 10.578 -30.688 -6.496 1 98.81 128 HIS B O 1
ATOM 3314 N N . LEU B 1 129 ? 8.602 -30 -7.434 1 98.88 129 LEU B N 1
ATOM 3315 C CA . LEU B 1 129 ? 7.875 -30.781 -6.445 1 98.88 129 LEU B CA 1
ATOM 3316 C C . LEU B 1 129 ? 7.109 -31.922 -7.113 1 98.88 129 LEU B C 1
ATOM 3318 O O . LEU B 1 129 ? 6.641 -32.844 -6.441 1 98.88 129 LEU B O 1
ATOM 3322 N N . VAL B 1 130 ? 6.914 -31.828 -8.414 1 98.69 130 VAL B N 1
ATOM 3323 C CA . VAL B 1 130 ? 6.113 -32.844 -9.078 1 98.69 130 VAL B CA 1
ATOM 3324 C C . VAL B 1 130 ? 6.84 -34.188 -9.039 1 98.69 130 VAL B C 1
ATOM 3326 O O . VAL B 1 130 ? 8.07 -34.25 -9.07 1 98.69 130 VAL B O 1
ATOM 3329 N N . ASN B 1 131 ? 6.07 -35.25 -8.953 1 98.12 131 ASN B N 1
ATOM 3330 C CA . ASN B 1 131 ? 6.586 -36.625 -8.969 1 98.12 131 ASN B CA 1
ATOM 3331 C C . ASN B 1 131 ? 6.805 -37.125 -10.398 1 98.12 131 ASN B C 1
ATOM 3333 O O . ASN B 1 131 ? 5.844 -37.438 -11.102 1 98.12 131 ASN B O 1
ATOM 3337 N N . GLY B 1 132 ? 8.055 -37.188 -10.891 1 97 132 GLY B N 1
ATOM 3338 C CA . GLY B 1 132 ? 8.344 -37.656 -12.234 1 97 132 GLY B CA 1
ATOM 3339 C C . GLY B 1 132 ? 7.84 -36.75 -13.32 1 97 132 GLY B C 1
ATOM 3340 O O . GLY B 1 132 ? 7.891 -35.5 -13.172 1 97 132 GLY B O 1
ATOM 3341 N N . GLU B 1 133 ? 7.477 -37.312 -14.469 1 97.69 133 GLU B N 1
ATOM 3342 C CA . GLU B 1 133 ? 6.938 -36.531 -15.594 1 97.69 133 GLU B CA 1
ATOM 3343 C C . GLU B 1 133 ? 5.41 -36.531 -15.57 1 97.69 133 GLU B C 1
ATOM 3345 O O . GLU B 1 133 ? 4.773 -37.531 -15.852 1 97.69 133 GLU B O 1
ATOM 3350 N N . PRO B 1 134 ? 4.895 -35.406 -15.336 1 98.5 134 PRO B N 1
ATOM 3351 C CA . PRO B 1 134 ? 3.434 -35.375 -15.25 1 98.5 134 PRO B CA 1
ATOM 3352 C C . PRO B 1 134 ? 2.758 -35.531 -16.609 1 98.5 134 PRO B C 1
ATOM 3354 O O . PRO B 1 134 ? 3.238 -34.969 -17.609 1 98.5 134 PRO B O 1
ATOM 3357 N N . LYS B 1 135 ? 1.611 -36.25 -16.656 1 98.38 135 LYS B N 1
ATOM 3358 C CA . LYS B 1 135 ? 0.895 -36.469 -17.906 1 98.38 135 LYS B CA 1
ATOM 3359 C C . LYS B 1 135 ? -0.521 -35.906 -17.859 1 98.38 135 LYS B C 1
ATOM 3361 O O . LYS B 1 135 ? -1.115 -35.625 -18.891 1 98.38 135 LYS B O 1
ATOM 3366 N N . ILE B 1 136 ? -1.061 -35.844 -16.688 1 98.81 136 ILE B N 1
ATOM 3367 C CA . ILE B 1 136 ? -2.449 -35.406 -16.547 1 98.81 136 ILE B CA 1
ATOM 3368 C C . ILE B 1 136 ? -2.523 -34.188 -15.641 1 98.81 136 ILE B C 1
ATOM 3370 O O . ILE B 1 136 ? -2.041 -34.219 -14.5 1 98.81 136 ILE B O 1
ATOM 3374 N N . LEU B 1 137 ? -3.096 -33.125 -16.156 1 98.88 137 LEU B N 1
ATOM 3375 C CA . LEU B 1 137 ? -3.303 -31.875 -15.445 1 98.88 137 LEU B CA 1
ATOM 3376 C C . LEU B 1 137 ? -4.781 -31.656 -15.141 1 98.88 137 LEU B C 1
ATOM 3378 O O . LEU B 1 137 ? -5.625 -31.781 -16.031 1 98.88 137 LEU B O 1
ATOM 3382 N N . ALA B 1 138 ? -5.094 -31.406 -13.891 1 98.94 138 ALA B N 1
ATOM 3383 C CA . ALA B 1 138 ? -6.438 -30.969 -13.516 1 98.94 138 ALA B CA 1
ATOM 3384 C C . ALA B 1 138 ? -6.434 -29.531 -13.039 1 98.94 138 ALA B C 1
ATOM 3386 O O . ALA B 1 138 ? -5.586 -29.125 -12.234 1 98.94 138 ALA B O 1
ATOM 3387 N N . ILE B 1 139 ? -7.309 -28.719 -13.562 1 98.88 139 ILE B N 1
ATOM 3388 C CA . ILE B 1 139 ? -7.488 -27.328 -13.117 1 98.88 139 ILE B CA 1
ATOM 3389 C C . ILE B 1 139 ? -8.906 -27.141 -12.586 1 98.88 139 ILE B C 1
ATOM 3391 O O . ILE B 1 139 ? -9.883 -27.359 -13.312 1 98.88 139 ILE B O 1
ATOM 3395 N N . LEU B 1 140 ? -8.992 -26.844 -11.352 1 98.81 140 LEU B N 1
ATOM 3396 C CA . LEU B 1 140 ? -10.266 -26.484 -10.734 1 98.81 140 LEU B CA 1
ATOM 3397 C C . LEU B 1 140 ? -10.469 -24.969 -10.758 1 98.81 140 LEU B C 1
ATOM 3399 O O . LEU B 1 140 ? -9.906 -24.25 -9.922 1 98.81 140 LEU B O 1
ATOM 3403 N N . GLY B 1 141 ? -11.305 -24.5 -11.586 1 97.81 141 GLY B N 1
ATOM 3404 C CA . GLY B 1 141 ? -11.492 -23.109 -11.977 1 97.81 141 GLY B CA 1
ATOM 3405 C C . GLY B 1 141 ? -11.391 -22.891 -13.469 1 97.81 141 GLY B C 1
ATOM 3406 O O . GLY B 1 141 ? -10.773 -23.688 -14.18 1 97.81 141 GLY B O 1
ATOM 3407 N N . SER B 1 142 ? -12.016 -21.844 -13.93 1 97.06 142 SER B N 1
ATOM 3408 C CA . SER B 1 142 ? -11.992 -21.609 -15.367 1 97.06 142 SER B CA 1
ATOM 3409 C C . SER B 1 142 ? -11.797 -20.125 -15.68 1 97.06 142 SER B C 1
ATOM 3411 O O . SER B 1 142 ? -12.062 -19.672 -16.797 1 97.06 142 SER B O 1
ATOM 3413 N N . GLY B 1 143 ? -11.391 -19.297 -14.703 1 93.88 143 GLY B N 1
ATOM 3414 C CA . GLY B 1 143 ? -11.195 -17.875 -14.891 1 93.88 143 GLY B CA 1
ATOM 3415 C C . GLY B 1 143 ? -9.812 -17.531 -15.43 1 93.88 143 GLY B C 1
ATOM 3416 O O . GLY B 1 143 ? -9.195 -18.344 -16.109 1 93.88 143 GLY B O 1
ATOM 3417 N N . VAL B 1 144 ? -9.375 -16.344 -15.148 1 93.94 144 VAL B N 1
ATOM 3418 C CA . VAL B 1 144 ? -8.125 -15.789 -15.672 1 93.94 144 VAL B CA 1
ATOM 3419 C C . VAL B 1 144 ? -6.949 -16.656 -15.219 1 93.94 144 VAL B C 1
ATOM 3421 O O . VAL B 1 144 ? -6.086 -17 -16.031 1 93.94 144 VAL B O 1
ATOM 3424 N N . GLN B 1 145 ? -6.938 -17.031 -14 1 96.75 145 GLN B N 1
ATOM 3425 C CA . GLN B 1 145 ? -5.824 -17.812 -13.461 1 96.75 145 GLN B CA 1
ATOM 3426 C C . GLN B 1 145 ? -5.812 -19.219 -14.031 1 96.75 145 GLN B C 1
ATOM 3428 O O . GLN B 1 145 ? -4.75 -19.797 -14.258 1 96.75 145 GLN B O 1
ATOM 3433 N N . ALA B 1 146 ? -6.969 -19.781 -14.25 1 98.12 146 ALA B N 1
ATOM 3434 C CA . ALA B 1 146 ? -7.027 -21.094 -14.883 1 98.12 146 ALA B CA 1
ATOM 3435 C C . ALA B 1 146 ? -6.348 -21.078 -16.25 1 98.12 146 ALA B C 1
ATOM 3437 O O . ALA B 1 146 ? -5.535 -21.953 -16.562 1 98.12 146 ALA B O 1
ATOM 3438 N N . ARG B 1 147 ? -6.648 -20.094 -17.062 1 97.38 147 ARG B N 1
ATOM 3439 C CA . ARG B 1 147 ? -6.078 -19.953 -18.391 1 97.38 147 ARG B CA 1
ATOM 3440 C C . ARG B 1 147 ? -4.57 -19.734 -18.328 1 97.38 147 ARG B C 1
ATOM 3442 O O . ARG B 1 147 ? -3.811 -20.391 -19.047 1 97.38 147 ARG B O 1
ATOM 3449 N N . SER B 1 148 ? -4.148 -18.812 -17.453 1 97.75 148 SER B N 1
ATOM 3450 C CA . SER B 1 148 ? -2.727 -18.516 -17.328 1 97.75 148 SER B CA 1
ATOM 3451 C C . SER B 1 148 ? -1.942 -19.719 -16.844 1 97.75 148 SER B C 1
ATOM 3453 O O . SER B 1 148 ? -0.82 -19.969 -17.297 1 97.75 148 SER B O 1
ATOM 3455 N N . HIS B 1 149 ? -2.529 -20.453 -15.938 1 98.69 149 HIS B N 1
ATOM 3456 C CA . HIS B 1 149 ? -1.853 -21.641 -15.422 1 98.69 149 HIS B CA 1
ATOM 3457 C C . HIS B 1 149 ? -1.731 -22.719 -16.5 1 98.69 149 HIS B C 1
ATOM 3459 O O . HIS B 1 149 ? -0.688 -23.359 -16.625 1 98.69 149 HIS B O 1
ATOM 3465 N N . TYR B 1 150 ? -2.791 -22.875 -17.297 1 98.44 150 TYR B N 1
ATOM 3466 C CA . TYR B 1 150 ? -2.693 -23.828 -18.406 1 98.44 150 TYR B CA 1
ATOM 3467 C C . TYR B 1 150 ? -1.548 -23.469 -19.344 1 98.44 150 TYR B C 1
ATOM 3469 O O . TYR B 1 150 ? -0.704 -24.312 -19.656 1 98.44 150 TYR B O 1
ATOM 3477 N N . ILE B 1 151 ? -1.51 -22.234 -19.703 1 98.06 151 ILE B N 1
ATOM 3478 C CA . ILE B 1 151 ? -0.518 -21.781 -20.672 1 98.06 151 ILE B CA 1
ATOM 3479 C C . ILE B 1 151 ? 0.883 -21.938 -20.078 1 98.06 151 ILE B C 1
ATOM 3481 O O . ILE B 1 151 ? 1.774 -22.5 -20.719 1 98.06 151 ILE B O 1
ATOM 3485 N N . ALA B 1 152 ? 1.089 -21.5 -18.875 1 98.69 152 ALA B N 1
ATOM 3486 C CA . ALA B 1 152 ? 2.406 -21.5 -18.25 1 98.69 152 ALA B CA 1
ATOM 3487 C C . ALA B 1 152 ? 2.92 -22.906 -18.031 1 98.69 152 ALA B C 1
ATOM 3489 O O . ALA B 1 152 ? 4.074 -23.219 -18.344 1 98.69 152 ALA B O 1
ATOM 3490 N N . LEU B 1 153 ? 2.066 -23.797 -17.5 1 98.75 153 LEU B N 1
ATOM 3491 C CA . LEU B 1 153 ? 2.477 -25.172 -17.234 1 98.75 153 LEU B CA 1
ATOM 3492 C C . LEU B 1 153 ? 2.768 -25.891 -18.547 1 98.75 153 LEU B C 1
ATOM 3494 O O . LEU B 1 153 ? 3.703 -26.703 -18.625 1 98.75 153 LEU B O 1
ATOM 3498 N N . SER B 1 154 ? 2.025 -25.578 -19.578 1 97.62 154 SER B N 1
ATOM 3499 C CA . SER B 1 154 ? 2.178 -26.25 -20.859 1 97.62 154 SER B CA 1
ATOM 3500 C C . SER B 1 154 ? 3.439 -25.781 -21.578 1 97.62 154 SER B C 1
ATOM 3502 O O . SER B 1 154 ? 3.885 -26.422 -22.531 1 97.62 154 SER B O 1
ATOM 3504 N N . GLU B 1 155 ? 3.975 -24.672 -21.141 1 96.25 155 GLU B N 1
ATOM 3505 C CA . GLU B 1 155 ? 5.25 -24.219 -21.672 1 96.25 155 GLU B CA 1
ATOM 3506 C C . GLU B 1 155 ? 6.391 -25.125 -21.234 1 96.25 155 GLU B C 1
ATOM 3508 O O . GLU B 1 155 ? 7.422 -25.203 -21.906 1 96.25 155 GLU B O 1
ATOM 3513 N N . VAL B 1 156 ? 6.227 -25.766 -20.188 1 97.88 156 VAL B N 1
ATOM 3514 C CA . VAL B 1 156 ? 7.336 -26.484 -19.562 1 97.88 156 VAL B CA 1
ATOM 3515 C C . VAL B 1 156 ? 7.051 -27.984 -19.578 1 97.88 156 VAL B C 1
ATOM 3517 O O . VAL B 1 156 ? 7.969 -28.797 -19.703 1 97.88 156 VAL B O 1
ATOM 3520 N N . PHE B 1 157 ? 5.781 -28.344 -19.438 1 98.25 157 PHE B N 1
ATOM 3521 C CA . PHE B 1 157 ? 5.398 -29.75 -19.359 1 98.25 157 PHE B CA 1
ATOM 3522 C C . PHE B 1 157 ? 4.496 -30.141 -20.516 1 98.25 157 PHE B C 1
ATOM 3524 O O . PHE B 1 157 ? 3.795 -29.297 -21.078 1 98.25 157 PHE B O 1
ATOM 3531 N N . HIS B 1 158 ? 4.547 -31.406 -20.844 1 97.38 158 HIS B N 1
ATOM 3532 C CA . HIS B 1 158 ? 3.656 -31.969 -21.844 1 97.38 158 HIS B CA 1
ATOM 3533 C C . HIS B 1 158 ? 2.574 -32.844 -21.219 1 97.38 158 HIS B C 1
ATOM 3535 O O . HIS B 1 158 ? 2.863 -33.906 -20.719 1 97.38 158 HIS B O 1
ATOM 3541 N N . PHE B 1 159 ? 1.378 -32.375 -21.328 1 98.06 159 PHE B N 1
ATOM 3542 C CA . PHE B 1 159 ? 0.26 -33.094 -20.75 1 98.06 159 PHE B CA 1
ATOM 3543 C C . PHE B 1 159 ? -0.51 -33.844 -21.812 1 98.06 159 PHE B C 1
ATOM 3545 O O . PHE B 1 159 ? -0.877 -33.281 -22.844 1 98.06 159 PHE B O 1
ATOM 3552 N N . LYS B 1 160 ? -0.767 -35.062 -21.594 1 97.94 160 LYS B N 1
ATOM 3553 C CA . LYS B 1 160 ? -1.577 -35.875 -22.5 1 97.94 160 LYS B CA 1
ATOM 3554 C C . LYS B 1 160 ? -3.062 -35.562 -22.328 1 97.94 160 LYS B C 1
ATOM 3556 O O . LYS B 1 160 ? -3.846 -35.719 -23.266 1 97.94 160 LYS B O 1
ATOM 3561 N N . GLN B 1 161 ? -3.389 -35.219 -21.125 1 98.38 161 GLN B N 1
ATOM 3562 C CA . GLN B 1 161 ? -4.781 -34.906 -20.797 1 98.38 161 GLN B CA 1
ATOM 3563 C C . GLN B 1 161 ? -4.891 -33.75 -19.812 1 98.38 161 GLN B C 1
ATOM 3565 O O . GLN B 1 161 ? -4.102 -33.656 -18.875 1 98.38 161 GLN B O 1
ATOM 3570 N N . ILE B 1 162 ? -5.875 -32.938 -20.094 1 98.75 162 ILE B N 1
ATOM 3571 C CA . ILE B 1 162 ? -6.203 -31.812 -19.219 1 98.75 162 ILE B CA 1
ATOM 3572 C C . ILE B 1 162 ? -7.672 -31.891 -18.812 1 98.75 162 ILE B C 1
ATOM 3574 O O . ILE B 1 162 ? -8.555 -32.031 -19.656 1 98.75 162 ILE B O 1
ATOM 3578 N N . CYS B 1 163 ? -7.953 -31.844 -17.516 1 98.88 163 CYS B N 1
ATOM 3579 C CA . CYS B 1 163 ? -9.305 -31.875 -16.984 1 98.88 163 CYS B CA 1
ATOM 3580 C C . CYS B 1 163 ? -9.664 -30.547 -16.328 1 98.88 163 CYS B C 1
ATOM 3582 O O . CYS B 1 163 ? -8.93 -30.062 -15.445 1 98.88 163 CYS B O 1
ATOM 3584 N N . ILE B 1 164 ? -10.781 -29.953 -16.75 1 98.81 164 ILE B N 1
ATOM 3585 C CA . ILE B 1 164 ? -11.227 -28.672 -16.188 1 98.81 164 ILE B CA 1
ATOM 3586 C C . ILE B 1 164 ? -12.523 -28.875 -15.414 1 98.81 164 ILE B C 1
ATOM 3588 O O . ILE B 1 164 ? -13.438 -29.562 -15.883 1 98.81 164 ILE B O 1
ATOM 3592 N N . TRP B 1 165 ? -12.578 -28.297 -14.266 1 98.75 165 TRP B N 1
ATOM 3593 C CA . TRP B 1 165 ? -13.82 -28.219 -13.508 1 98.75 165 TRP B CA 1
ATOM 3594 C C . TRP B 1 165 ? -14.102 -26.781 -13.086 1 98.75 165 TRP B C 1
ATOM 3596 O O . TRP B 1 165 ? -13.18 -26.016 -12.797 1 98.75 165 TRP B O 1
ATOM 3606 N N . ASN B 1 166 ? -15.297 -26.438 -13.039 1 97.75 166 ASN B N 1
ATOM 3607 C CA . ASN B 1 166 ? -15.789 -25.188 -12.477 1 97.75 166 ASN B CA 1
ATOM 3608 C C . ASN B 1 166 ? -17.156 -25.359 -11.828 1 97.75 166 ASN B C 1
ATOM 3610 O O . ASN B 1 166 ? -17.938 -26.234 -12.234 1 97.75 166 ASN B O 1
ATOM 3614 N N . HIS B 1 167 ? -17.469 -24.531 -10.797 1 95.25 167 HIS B N 1
ATOM 3615 C CA . HIS B 1 167 ? -18.766 -24.625 -10.141 1 95.25 167 HIS B CA 1
ATOM 3616 C C . HIS B 1 167 ? -19.891 -24.25 -11.094 1 95.25 167 HIS B C 1
ATOM 3618 O O . HIS B 1 167 ? -21.031 -24.719 -10.938 1 95.25 167 HIS B O 1
ATOM 3624 N N . ARG B 1 168 ? -19.609 -23.359 -12.039 1 92.75 168 ARG B N 1
ATOM 3625 C CA . ARG B 1 168 ? -20.5 -23.125 -13.164 1 92.75 168 ARG B CA 1
ATOM 3626 C C . ARG B 1 168 ? -20.047 -23.906 -14.391 1 92.75 168 ARG B C 1
ATOM 3628 O O . ARG B 1 168 ? -19.094 -23.516 -15.07 1 92.75 168 ARG B O 1
ATOM 3635 N N . PRO B 1 169 ? -20.672 -24.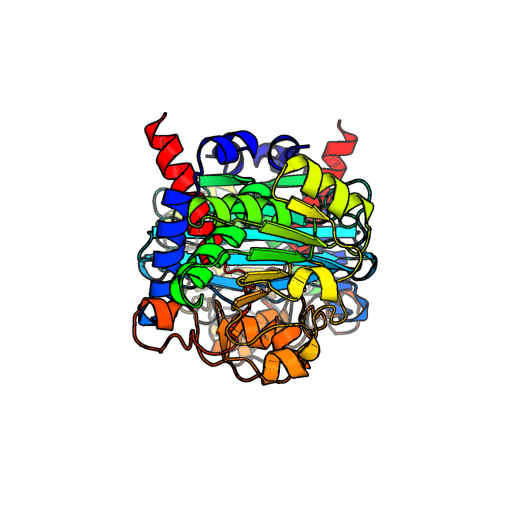906 -14.766 1 96.31 169 PRO B N 1
ATOM 3636 C CA . PRO B 1 169 ? -20.203 -25.812 -15.812 1 96.31 169 PRO B CA 1
ATOM 3637 C C . PRO B 1 169 ? -19.891 -25.094 -17.125 1 96.31 169 PRO B C 1
ATOM 3639 O O . PRO B 1 169 ? -18.984 -25.516 -17.859 1 96.31 169 PRO B O 1
ATOM 3642 N N . GLU B 1 170 ? -20.578 -24.094 -17.422 1 96.94 170 GLU B N 1
ATOM 3643 C CA . GLU B 1 170 ? -20.375 -23.344 -18.656 1 96.94 170 GLU B CA 1
ATOM 3644 C C . GLU B 1 170 ? -18.938 -22.828 -18.75 1 96.94 170 GLU B C 1
ATOM 3646 O O . GLU B 1 170 ? -18.359 -22.797 -19.844 1 96.94 170 GLU B O 1
ATOM 3651 N N . GLY B 1 171 ? -18.422 -22.438 -17.641 1 96.56 171 GLY B N 1
ATOM 3652 C CA . GLY B 1 171 ? -17.047 -21.969 -17.625 1 96.56 171 GLY B CA 1
ATOM 3653 C C . GLY B 1 171 ? -16.047 -23.062 -17.953 1 96.56 171 GLY B C 1
ATOM 3654 O O . GLY B 1 171 ? -15.094 -22.828 -18.719 1 96.56 171 GLY B O 1
ATOM 3655 N N . ALA B 1 172 ? -16.281 -24.203 -17.391 1 98.06 172 ALA B N 1
ATOM 3656 C CA . ALA B 1 172 ? -15.398 -25.328 -17.656 1 98.06 172 ALA B CA 1
ATOM 3657 C C . ALA B 1 172 ? -15.438 -25.719 -19.141 1 98.06 172 ALA B C 1
ATOM 3659 O O . ALA B 1 172 ? -14.398 -25.969 -19.75 1 98.06 172 ALA B O 1
ATOM 3660 N N . HIS B 1 173 ? -16.625 -25.734 -19.703 1 98.19 173 HIS B N 1
ATOM 3661 C CA . HIS B 1 173 ? -16.797 -26.094 -21.109 1 98.19 173 HIS B CA 1
ATOM 3662 C C . HIS B 1 173 ? -16.125 -25.078 -22.016 1 98.19 173 HIS B C 1
ATOM 3664 O O . HIS B 1 173 ? -15.461 -25.453 -23 1 98.19 173 HIS B O 1
ATOM 3670 N N . LYS B 1 174 ? -16.344 -23.844 -21.719 1 97.94 174 LYS B N 1
ATOM 3671 C CA . LYS B 1 174 ? -15.734 -22.781 -22.516 1 97.94 174 LYS B CA 1
ATOM 3672 C C . LYS B 1 174 ? -14.211 -22.906 -22.531 1 97.94 174 LYS B C 1
ATOM 3674 O O . LYS B 1 174 ? -13.586 -22.828 -23.594 1 97.94 174 LYS B O 1
ATOM 3679 N N . LEU B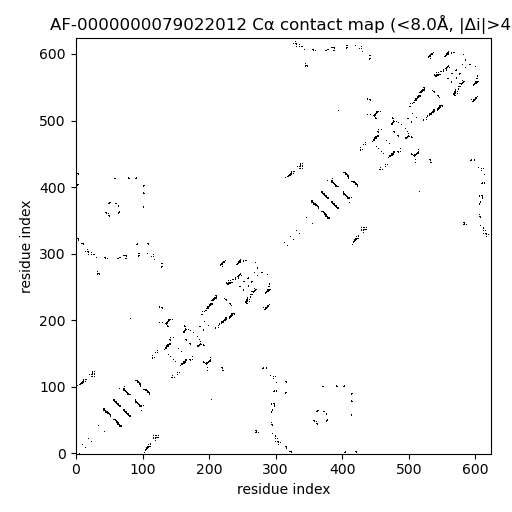 1 175 ? -13.625 -23.047 -21.359 1 98 175 LEU B N 1
ATOM 3680 C CA . LEU B 1 175 ? -12.172 -23.156 -21.281 1 98 175 LEU B CA 1
ATOM 3681 C C . LEU B 1 175 ? -11.68 -24.422 -21.969 1 98 175 LEU B C 1
ATOM 3683 O O . LEU B 1 175 ? -10.656 -24.406 -22.641 1 98 175 LEU B O 1
ATOM 3687 N N . ALA B 1 176 ? -12.367 -25.516 -21.766 1 98.44 176 ALA B N 1
ATOM 3688 C CA . ALA B 1 176 ? -11.984 -26.75 -22.422 1 98.44 176 ALA B CA 1
ATOM 3689 C C . ALA B 1 176 ? -11.977 -26.594 -23.938 1 98.44 176 ALA B C 1
ATOM 3691 O O . ALA B 1 176 ? -11.07 -27.078 -24.625 1 98.44 176 ALA B O 1
ATOM 3692 N N . ASP B 1 177 ? -12.938 -25.906 -24.469 1 97.81 177 ASP B N 1
ATOM 3693 C CA . ASP B 1 177 ? -13.031 -25.641 -25.906 1 97.81 177 ASP B CA 1
ATOM 3694 C C . ASP B 1 177 ? -11.875 -24.781 -26.391 1 97.81 177 ASP B C 1
ATOM 3696 O O . ASP B 1 177 ? -11.344 -24.984 -27.484 1 97.81 177 ASP B O 1
ATOM 3700 N N . GLU B 1 178 ? -11.547 -23.781 -25.578 1 97.56 178 GLU B N 1
ATOM 3701 C CA . GLU B 1 178 ? -10.43 -22.891 -25.906 1 97.56 178 GLU B CA 1
ATOM 3702 C C . GLU B 1 178 ? -9.117 -23.672 -25.969 1 97.56 178 GLU B C 1
ATOM 3704 O O . GLU B 1 178 ? -8.266 -23.391 -26.812 1 97.56 178 GLU B O 1
ATOM 3709 N N . ILE B 1 179 ? -8.953 -24.594 -25.078 1 97.12 179 ILE B N 1
ATOM 3710 C CA . ILE B 1 179 ? -7.711 -25.359 -24.984 1 97.12 179 ILE B CA 1
ATOM 3711 C C . ILE B 1 179 ? -7.641 -26.359 -26.125 1 97.12 179 ILE B C 1
ATOM 3713 O O . ILE B 1 179 ? -6.613 -26.484 -26.797 1 97.12 179 ILE B O 1
ATOM 3717 N N . GLY B 1 180 ? -8.766 -27.188 -26.312 1 94.94 180 GLY B N 1
ATOM 3718 C CA . GLY B 1 180 ? -8.82 -28.031 -27.484 1 94.94 180 GLY B CA 1
ATOM 3719 C C . GLY B 1 180 ? -8.812 -29.516 -27.156 1 94.94 180 GLY B C 1
ATOM 3720 O O . GLY B 1 180 ? -9.328 -29.922 -26.109 1 94.94 180 GLY B O 1
ATOM 3721 N N . ASN B 1 181 ? -8.273 -30.406 -28 1 89.19 181 ASN B N 1
ATOM 3722 C CA . ASN B 1 181 ? -8.57 -31.828 -28.125 1 89.19 181 ASN B CA 1
ATOM 3723 C C . ASN B 1 181 ? -8.164 -32.594 -26.875 1 89.19 181 ASN B C 1
ATOM 3725 O O . ASN B 1 181 ? -8.781 -33.625 -26.547 1 89.19 181 ASN B O 1
ATOM 3729 N N . ASN B 1 182 ? -7.176 -32.25 -26.219 1 95.38 182 ASN B N 1
ATOM 3730 C CA . ASN B 1 182 ? -6.77 -33.062 -25.078 1 95.38 182 ASN B CA 1
ATOM 3731 C C . ASN B 1 182 ? -7.305 -32.5 -23.766 1 95.38 182 ASN B C 1
ATOM 3733 O O . ASN B 1 182 ? -6.781 -32.812 -22.688 1 95.38 182 ASN B O 1
ATOM 3737 N N . CYS B 1 183 ? -8.352 -31.719 -23.891 1 98.19 183 CYS B N 1
ATOM 3738 C CA . CYS B 1 183 ? -8.93 -31.125 -22.703 1 98.19 183 CYS B CA 1
ATOM 3739 C C . CYS B 1 183 ? -10.398 -31.5 -22.547 1 98.19 183 CYS B C 1
ATOM 3741 O O . CYS B 1 183 ? -11.148 -31.5 -23.531 1 98.19 183 CYS B O 1
ATOM 3743 N N . VAL B 1 184 ? -10.828 -31.875 -21.391 1 97.94 184 VAL B N 1
ATOM 3744 C CA . VAL B 1 184 ? -12.219 -32.25 -21.141 1 97.94 184 VAL B CA 1
ATOM 3745 C C . VAL B 1 184 ? -12.766 -31.453 -19.969 1 97.94 184 VAL B C 1
ATOM 3747 O O . VAL B 1 184 ? -12.047 -31.188 -19 1 97.94 184 VAL B O 1
ATOM 3750 N N . ALA B 1 185 ? -13.992 -31.078 -20.078 1 98.5 185 ALA B N 1
ATOM 3751 C CA . ALA B 1 185 ? -14.727 -30.484 -18.953 1 98.5 185 ALA B CA 1
ATOM 3752 C C . ALA B 1 185 ? -15.383 -31.562 -18.094 1 98.5 185 ALA B C 1
ATOM 3754 O O . ALA B 1 185 ? -16.047 -32.469 -18.625 1 98.5 185 ALA B O 1
ATOM 3755 N N . CYS B 1 186 ? -15.117 -31.5 -16.844 1 98.31 186 CYS B N 1
ATOM 3756 C CA . CYS B 1 186 ? -15.672 -32.469 -15.922 1 98.31 186 CYS B CA 1
ATOM 3757 C C . CYS B 1 186 ? -16.797 -31.875 -15.094 1 98.31 186 CYS B C 1
ATOM 3759 O O . CYS B 1 186 ? -16.734 -30.703 -14.727 1 98.31 186 CYS B O 1
ATOM 3761 N N . SER B 1 187 ? -17.734 -32.625 -14.672 1 97 187 SER B N 1
ATOM 3762 C CA . SER B 1 187 ? -18.891 -32.156 -13.922 1 97 187 SER B CA 1
ATOM 3763 C C . SER B 1 187 ? -18.625 -32.219 -12.414 1 97 187 SER B C 1
ATOM 3765 O O . SER B 1 187 ? -19.266 -31.5 -11.641 1 97 187 SER B O 1
ATOM 3767 N N . LYS B 1 188 ? -17.812 -33.094 -12.102 1 97.88 188 LYS B N 1
ATOM 3768 C CA . LYS B 1 188 ? -17.484 -33.25 -10.688 1 97.88 188 LYS B CA 1
ATOM 3769 C C . LYS B 1 188 ? -15.984 -33.062 -10.453 1 97.88 188 LYS B C 1
ATOM 3771 O O . LYS B 1 188 ? -15.164 -33.438 -11.305 1 97.88 188 LYS B O 1
ATOM 3776 N N . VAL B 1 189 ? -15.695 -32.562 -9.234 1 98.75 189 VAL B N 1
ATOM 3777 C CA . VAL B 1 189 ? -14.305 -32.375 -8.859 1 98.75 189 VAL B CA 1
ATOM 3778 C C . VAL B 1 189 ? -13.594 -33.719 -8.805 1 98.75 189 VAL B C 1
ATOM 3780 O O . VAL B 1 189 ? -12.477 -33.875 -9.312 1 98.75 189 VAL B O 1
ATOM 3783 N N . SER B 1 190 ? -14.266 -34.719 -8.227 1 98.69 190 SER B N 1
ATOM 3784 C CA . SER B 1 190 ? -13.68 -36.062 -8.055 1 98.69 190 SER B CA 1
ATOM 3785 C C . SER B 1 190 ? -13.281 -36.656 -9.398 1 98.69 190 SER B C 1
ATOM 3787 O O . SER B 1 190 ? -12.25 -37.31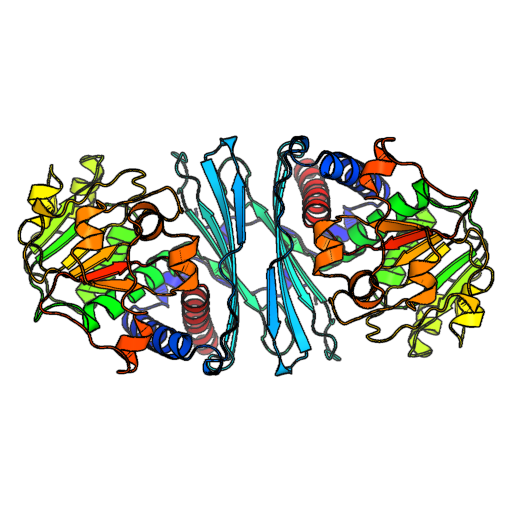2 -9.508 1 98.69 190 SER B O 1
ATOM 3789 N N . GLU B 1 191 ? -14.039 -36.438 -10.43 1 98.25 191 GLU B N 1
ATOM 3790 C CA . GLU B 1 191 ? -13.75 -36.906 -11.773 1 98.25 191 GLU B CA 1
ATOM 3791 C C . GLU B 1 191 ? -12.555 -36.188 -12.375 1 98.25 191 GLU B C 1
ATOM 3793 O O . GLU B 1 191 ? -11.734 -36.812 -13.055 1 98.25 191 GLU B O 1
ATOM 3798 N N . ALA B 1 192 ? -12.469 -34.906 -12.156 1 98.75 192 ALA B N 1
ATOM 3799 C CA . ALA B 1 192 ? -11.414 -34.094 -12.734 1 98.75 192 ALA B CA 1
ATOM 3800 C C . ALA B 1 192 ? -10.047 -34.469 -12.172 1 98.75 192 ALA B C 1
ATOM 3802 O O . ALA B 1 192 ? -9.047 -34.438 -12.883 1 98.75 192 ALA B O 1
ATOM 3803 N N . VAL B 1 193 ? -10.039 -34.906 -10.875 1 98.81 193 VAL B N 1
ATOM 3804 C CA . VAL B 1 193 ? -8.742 -34.969 -10.203 1 98.81 193 VAL B CA 1
ATOM 3805 C C . VAL B 1 193 ? -8.312 -36.406 -10.023 1 98.81 193 VAL B C 1
ATOM 3807 O O . VAL B 1 193 ? -7.18 -36.688 -9.602 1 98.81 193 VAL B O 1
ATOM 3810 N N . GLU B 1 194 ? -9.125 -37.375 -10.258 1 97.38 194 GLU B N 1
ATOM 3811 C CA . GLU B 1 194 ? -8.938 -38.781 -9.906 1 97.38 194 GLU B CA 1
ATOM 3812 C C . GLU B 1 194 ? -7.578 -39.281 -10.375 1 97.38 194 GLU B C 1
ATOM 3814 O O . GLU B 1 194 ? -6.859 -39.938 -9.617 1 97.38 194 GLU B O 1
ATOM 3819 N N . ASP B 1 195 ? -7.082 -39.031 -11.609 1 97.62 195 ASP B N 1
ATOM 3820 C CA . ASP B 1 195 ? -5.84 -39.562 -12.164 1 97.62 195 ASP B CA 1
ATOM 3821 C C . ASP B 1 195 ? -4.82 -38.438 -12.383 1 97.62 195 ASP B C 1
ATOM 3823 O O . ASP B 1 195 ? -3.816 -38.625 -13.07 1 97.62 195 ASP B O 1
ATOM 3827 N N . ALA B 1 196 ? -5.07 -37.312 -11.812 1 98.88 196 ALA B N 1
ATOM 3828 C CA . ALA B 1 196 ? -4.246 -36.125 -12.078 1 98.88 196 ALA B CA 1
ATOM 3829 C C . ALA B 1 196 ? -2.863 -36.281 -11.445 1 98.88 196 ALA B C 1
ATOM 3831 O O . ALA B 1 196 ? -2.736 -36.75 -10.32 1 98.88 196 ALA B O 1
ATOM 3832 N N . ASP B 1 197 ? -1.814 -35.906 -12.211 1 98.88 197 ASP B N 1
ATOM 3833 C CA . ASP B 1 197 ? -0.455 -35.812 -11.688 1 98.88 197 ASP B CA 1
ATOM 3834 C C . ASP B 1 197 ? -0.214 -34.469 -11.031 1 98.88 197 ASP B C 1
ATOM 3836 O O . ASP B 1 197 ? 0.568 -34.344 -10.086 1 98.88 197 ASP B O 1
ATOM 3840 N N . VAL B 1 198 ? -0.807 -33.469 -11.609 1 98.94 198 VAL B N 1
ATOM 3841 C CA . VAL B 1 198 ? -0.758 -32.094 -11.109 1 98.94 198 VAL B CA 1
ATOM 3842 C C . VAL B 1 198 ? -2.172 -31.531 -11.023 1 98.94 198 VAL B C 1
ATOM 3844 O O . VAL B 1 198 ? -2.969 -31.672 -11.953 1 98.94 198 VAL B O 1
ATOM 3847 N N . ILE B 1 199 ? -2.506 -30.938 -9.891 1 98.94 199 ILE B N 1
ATOM 3848 C CA . ILE B 1 199 ? -3.789 -30.281 -9.68 1 98.94 199 ILE B CA 1
ATOM 3849 C C . ILE B 1 199 ? -3.564 -28.797 -9.383 1 98.94 199 ILE B C 1
ATOM 3851 O O . ILE B 1 199 ? -2.676 -28.438 -8.602 1 98.94 199 ILE B O 1
ATOM 3855 N N . VAL B 1 200 ? -4.312 -27.953 -10.047 1 98.94 200 VAL B N 1
ATOM 3856 C CA . VAL B 1 200 ? -4.316 -26.516 -9.773 1 98.94 200 VAL B CA 1
ATOM 3857 C C . VAL B 1 200 ? -5.699 -26.094 -9.281 1 98.94 200 VAL B C 1
ATOM 3859 O O . VAL B 1 200 ? -6.707 -26.359 -9.945 1 98.94 200 VAL B O 1
ATOM 3862 N N . THR B 1 201 ? -5.746 -25.484 -8.117 1 98.75 201 THR B N 1
ATOM 3863 C CA . THR B 1 201 ? -6.996 -24.906 -7.629 1 98.75 201 THR B CA 1
ATOM 3864 C C . THR B 1 201 ? -6.953 -23.375 -7.688 1 98.75 201 THR B C 1
ATOM 3866 O O . THR B 1 201 ? -6.152 -22.75 -6.992 1 98.75 201 THR B O 1
ATOM 3869 N N . VAL B 1 202 ? -7.797 -22.797 -8.469 1 97.38 202 VAL B N 1
ATOM 3870 C CA . VAL B 1 202 ? -7.812 -21.359 -8.695 1 97.38 202 VAL B CA 1
ATOM 3871 C C . VAL B 1 202 ? -9.25 -20.844 -8.617 1 97.38 202 VAL B C 1
ATOM 3873 O O . VAL B 1 202 ? -9.711 -20.141 -9.523 1 97.38 202 VAL B O 1
ATOM 3876 N N . THR B 1 203 ? -9.883 -21.125 -7.566 1 94.81 203 THR B N 1
ATOM 3877 C CA . THR B 1 203 ? -11.266 -20.719 -7.348 1 94.81 203 THR B CA 1
ATOM 3878 C C . THR B 1 203 ? -11.367 -19.734 -6.176 1 94.81 203 THR B C 1
ATOM 3880 O O . THR B 1 203 ? -10.391 -19.531 -5.449 1 94.81 203 THR B O 1
ATOM 3883 N N . SER B 1 204 ? -12.523 -19.125 -6.008 1 89.94 204 SER B N 1
ATOM 3884 C CA . SER B 1 204 ? -12.805 -18.266 -4.863 1 89.94 204 SER B CA 1
ATOM 3885 C C . SER B 1 204 ? -13.633 -19 -3.812 1 89.94 204 SER B C 1
ATOM 3887 O O . SER B 1 204 ? -14.453 -18.391 -3.123 1 89.94 204 SER B O 1
ATOM 3889 N N . ALA B 1 205 ? -13.422 -20.328 -3.818 1 93.06 205 ALA B N 1
ATOM 3890 C CA . ALA B 1 205 ? -14.203 -21.125 -2.879 1 93.06 205 ALA B CA 1
ATOM 3891 C C . ALA B 1 205 ? -13.945 -20.688 -1.438 1 93.06 205 ALA B C 1
ATOM 3893 O O . ALA B 1 205 ? -12.797 -20.422 -1.062 1 93.06 205 ALA B O 1
ATOM 3894 N N . LYS B 1 206 ? -15.016 -20.609 -0.617 1 92.38 206 LYS B N 1
ATOM 3895 C CA . LYS B 1 206 ? -14.914 -20.297 0.809 1 92.38 206 LYS B CA 1
ATOM 3896 C C . LYS B 1 206 ? -14.828 -21.578 1.634 1 92.38 206 LYS B C 1
ATOM 3898 O O . LYS B 1 206 ? -14.258 -21.578 2.729 1 92.38 206 LYS B O 1
ATOM 3903 N N . ASP B 1 207 ? -15.445 -22.594 0.943 1 96.38 207 ASP B N 1
ATOM 3904 C CA . ASP B 1 207 ? -15.406 -23.922 1.543 1 96.38 207 ASP B CA 1
ATOM 3905 C C . ASP B 1 207 ? -14.656 -24.906 0.651 1 96.38 207 ASP B C 1
ATOM 3907 O O . ASP B 1 207 ? -14.68 -24.797 -0.575 1 96.38 207 ASP B O 1
ATOM 3911 N N . PRO B 1 208 ? -14.125 -25.922 1.292 1 98.06 208 PRO B N 1
ATOM 3912 C CA . PRO B 1 208 ? -13.266 -26.844 0.548 1 98.06 208 PRO B CA 1
ATOM 3913 C C . PRO B 1 208 ? -13.984 -27.516 -0.624 1 98.06 208 PRO B C 1
ATOM 3915 O O . PRO B 1 208 ? -15.133 -27.938 -0.485 1 98.06 208 PRO B O 1
ATOM 3918 N N . ILE B 1 209 ? -13.266 -27.594 -1.704 1 98.38 209 ILE B N 1
ATOM 3919 C CA . ILE B 1 209 ? -13.836 -28.25 -2.873 1 98.38 209 ILE B CA 1
ATOM 3920 C C . ILE B 1 209 ? -13.023 -29.5 -3.203 1 98.38 209 ILE B C 1
ATOM 3922 O O . ILE B 1 209 ? -13.484 -30.359 -3.949 1 98.38 209 ILE B O 1
ATOM 3926 N N . LEU B 1 210 ? -11.797 -29.609 -2.748 1 98.81 210 LEU B N 1
ATOM 3927 C CA . LEU B 1 210 ? -10.922 -30.734 -3.029 1 98.81 210 LEU B CA 1
ATOM 3928 C C . LEU B 1 210 ? -10.719 -31.594 -1.781 1 98.81 210 LEU B C 1
ATOM 3930 O O . LEU B 1 210 ? -10.352 -31.062 -0.726 1 98.81 210 LEU B O 1
ATOM 3934 N N . LYS B 1 211 ? -10.906 -32.875 -1.932 1 98.5 211 LYS B N 1
ATOM 3935 C CA . LYS B 1 211 ? -10.875 -33.781 -0.791 1 98.5 211 LYS B CA 1
ATOM 3936 C C . LYS B 1 211 ? -9.719 -34.781 -0.913 1 98.5 211 LYS B C 1
ATOM 3938 O O . LYS B 1 211 ? -9.352 -35.156 -2.02 1 98.5 211 LYS B O 1
ATOM 3943 N N . ALA B 1 212 ? -9.305 -35.219 0.228 1 98.19 212 ALA B N 1
ATOM 3944 C CA . ALA B 1 212 ? -8.188 -36.156 0.308 1 98.19 212 ALA B CA 1
ATOM 3945 C C . ALA B 1 212 ? -8.523 -37.438 -0.41 1 98.19 212 ALA B C 1
ATOM 3947 O O . ALA B 1 212 ? -7.664 -38.031 -1.083 1 98.19 212 ALA B O 1
ATOM 3948 N N . ALA B 1 213 ? -9.734 -37.844 -0.334 1 98 213 ALA B N 1
ATOM 3949 C CA . ALA B 1 213 ? -10.164 -39.156 -0.844 1 98 213 ALA B CA 1
ATOM 3950 C C . ALA B 1 213 ? -10.125 -39.188 -2.369 1 98 213 ALA B C 1
ATOM 3952 O O . ALA B 1 213 ? -10.172 -40.25 -2.977 1 98 213 ALA B O 1
ATOM 3953 N N . TRP B 1 214 ? -9.992 -38.031 -2.943 1 98.69 214 TRP B N 1
ATOM 3954 C CA . TRP B 1 214 ? -10.164 -37.969 -4.391 1 98.69 214 TRP B CA 1
ATOM 3955 C C . TRP B 1 214 ? -8.812 -37.969 -5.098 1 98.69 214 TRP B C 1
ATOM 3957 O O . TRP B 1 214 ? -8.734 -38.156 -6.316 1 98.69 214 TRP B O 1
ATOM 3967 N N . VAL B 1 215 ? -7.719 -37.75 -4.375 1 98.44 215 VAL B N 1
ATOM 3968 C CA . VAL B 1 215 ? -6.438 -37.531 -5.043 1 98.44 215 VAL B CA 1
ATOM 3969 C C . VAL B 1 215 ? -5.578 -38.781 -4.922 1 98.44 215 VAL B C 1
ATOM 3971 O O . VAL B 1 215 ? -5.66 -39.5 -3.926 1 98.44 215 VAL B O 1
ATOM 3974 N N . LYS B 1 216 ? -4.766 -39.094 -5.879 1 97.88 216 LYS B N 1
ATOM 3975 C CA . LYS B 1 216 ? -3.914 -40.281 -5.855 1 97.88 216 LYS B CA 1
ATOM 3976 C C . LYS B 1 216 ? -2.602 -40 -5.129 1 97.88 216 LYS B C 1
ATOM 3978 O O . LYS B 1 216 ? -2.197 -38.844 -4.992 1 97.88 216 LYS B O 1
ATOM 3983 N N . PRO B 1 217 ? -1.914 -41 -4.68 1 97.44 217 PRO B N 1
ATOM 3984 C CA . PRO B 1 217 ? -0.594 -40.812 -4.074 1 97.44 217 PRO B CA 1
ATOM 3985 C C . PRO B 1 217 ? 0.4 -40.156 -5.027 1 97.44 217 PRO B C 1
ATOM 3987 O O . PRO B 1 217 ? 0.397 -40.438 -6.227 1 97.44 217 PRO B O 1
ATOM 3990 N N . GLY B 1 218 ? 1.189 -39.281 -4.52 1 98.12 218 GLY B N 1
ATOM 3991 C CA . GLY B 1 218 ? 2.264 -38.688 -5.297 1 98.12 218 GLY B CA 1
ATOM 3992 C C . GLY B 1 218 ? 1.82 -37.469 -6.098 1 98.12 218 GLY B C 1
ATOM 3993 O O . GLY B 1 218 ? 2.635 -36.844 -6.766 1 98.12 218 GLY B O 1
ATOM 3994 N N . VAL B 1 219 ? 0.549 -37.094 -5.988 1 98.81 219 VAL B N 1
ATOM 3995 C CA . VAL B 1 219 ? 0.037 -35.938 -6.73 1 98.81 219 VAL B CA 1
ATOM 3996 C C . VAL B 1 219 ? 0.659 -34.656 -6.191 1 98.81 219 VAL B C 1
ATOM 3998 O O . VAL B 1 219 ? 0.942 -34.562 -4.996 1 98.81 219 VAL B O 1
ATOM 4001 N N . HIS B 1 220 ? 0.934 -33.719 -7.074 1 98.94 220 HIS B N 1
ATOM 4002 C CA . HIS B 1 220 ? 1.318 -32.375 -6.68 1 98.94 220 HIS B CA 1
ATOM 4003 C C . HIS B 1 220 ? 0.163 -31.391 -6.867 1 98.94 220 HIS B C 1
ATOM 4005 O O . HIS B 1 220 ? -0.459 -31.359 -7.934 1 98.94 220 HIS B O 1
ATOM 4011 N N . ILE B 1 221 ? -0.085 -30.578 -5.844 1 98.94 221 ILE B N 1
ATOM 4012 C CA . ILE B 1 221 ? -1.211 -29.656 -5.863 1 98.94 221 ILE B CA 1
ATOM 4013 C C . ILE B 1 221 ? -0.702 -28.219 -5.73 1 98.94 221 ILE B C 1
ATOM 4015 O O . ILE B 1 221 ? -0.014 -27.891 -4.766 1 98.94 221 ILE B O 1
ATOM 4019 N N . ASN B 1 222 ? -0.97 -27.406 -6.719 1 98.94 222 ASN B N 1
ATOM 4020 C CA . ASN B 1 222 ? -0.84 -25.969 -6.594 1 98.94 222 ASN B CA 1
ATOM 4021 C C . ASN B 1 222 ? -2.143 -25.328 -6.125 1 98.94 222 ASN B C 1
ATOM 4023 O O . ASN B 1 222 ? -3.084 -25.172 -6.906 1 98.94 222 ASN B O 1
ATOM 4027 N N . ALA B 1 223 ? -2.16 -24.922 -4.902 1 98.75 223 ALA B N 1
ATOM 4028 C CA . ALA B 1 223 ? -3.324 -24.25 -4.332 1 98.75 223 ALA B CA 1
ATOM 4029 C C . ALA B 1 223 ? -3.162 -22.734 -4.379 1 98.75 223 ALA B C 1
ATOM 4031 O O . ALA B 1 223 ? -2.361 -22.156 -3.631 1 98.75 223 ALA B O 1
ATOM 4032 N N . VAL B 1 224 ? -3.936 -22.094 -5.195 1 97.81 224 VAL B N 1
ATOM 4033 C CA . VAL B 1 224 ? -3.713 -20.688 -5.512 1 97.81 224 VAL B CA 1
ATOM 4034 C C . VAL B 1 224 ? -4.914 -19.859 -5.062 1 97.81 224 VAL B C 1
ATOM 4036 O O . VAL B 1 224 ? -4.754 -18.734 -4.582 1 97.81 224 VAL B O 1
ATOM 4039 N N . GLY B 1 225 ? -6.02 -20.453 -5.195 1 93.94 225 GLY B N 1
ATOM 4040 C CA . GLY B 1 225 ? -7.234 -19.703 -4.883 1 93.94 225 GLY B CA 1
ATOM 4041 C C . GLY B 1 225 ? -7.465 -19.547 -3.395 1 93.94 225 GLY B C 1
ATOM 4042 O O . GLY B 1 225 ? -6.52 -19.594 -2.604 1 93.94 225 GLY B O 1
ATOM 4043 N N . ALA B 1 226 ? -8.68 -19.078 -2.957 1 85.88 226 ALA B N 1
ATOM 4044 C CA . ALA B 1 226 ? -9.031 -18.812 -1.563 1 85.88 226 ALA B CA 1
ATOM 4045 C C . ALA B 1 226 ? -7.992 -17.922 -0.896 1 85.88 226 ALA B C 1
ATOM 4047 O O . ALA B 1 226 ? -7.301 -18.344 0.029 1 85.88 226 ALA B O 1
ATOM 4048 N N . CYS B 1 227 ? -8.016 -16.672 -1.087 1 82.56 227 CYS B N 1
ATOM 4049 C CA . CYS B 1 227 ? -6.914 -15.773 -0.765 1 82.56 227 CYS B CA 1
ATOM 4050 C C . CYS B 1 227 ? -7.156 -15.07 0.563 1 82.56 227 CYS B C 1
ATOM 4052 O O . CYS B 1 227 ? -6.551 -14.031 0.841 1 82.56 227 CYS B O 1
ATOM 4054 N N . ARG B 1 228 ? -8.102 -15.508 1.308 1 91 228 ARG B N 1
ATOM 4055 C CA . ARG B 1 228 ? -8.391 -14.906 2.605 1 91 228 ARG B CA 1
ATOM 4056 C C . ARG B 1 228 ? -8.188 -15.914 3.732 1 91 228 ARG B C 1
ATOM 4058 O O . ARG B 1 228 ? -8.25 -17.125 3.51 1 91 228 ARG B O 1
ATOM 4065 N N . PRO B 1 229 ? -8 -15.438 4.895 1 94.38 229 PRO B N 1
ATOM 4066 C CA . PRO B 1 229 ? -7.703 -16.328 6.016 1 94.38 229 PRO B CA 1
ATOM 4067 C C . PRO B 1 229 ? -8.875 -17.234 6.371 1 94.38 229 PRO B C 1
ATOM 4069 O O . PRO B 1 229 ? -8.688 -18.266 7.039 1 94.38 229 PRO B O 1
ATOM 4072 N N . ASP B 1 230 ? -10.094 -16.875 5.859 1 94.5 230 ASP B N 1
ATOM 4073 C CA . ASP B 1 230 ? -11.273 -17.656 6.223 1 94.5 230 ASP B CA 1
ATOM 4074 C C . ASP B 1 230 ? -11.82 -18.406 5.016 1 94.5 230 ASP B C 1
ATOM 4076 O O . ASP B 1 230 ? -12.938 -18.922 5.055 1 94.5 230 ASP B O 1
ATOM 4080 N N . TRP B 1 231 ? -11.078 -18.375 3.947 1 94.75 231 TRP B N 1
ATOM 4081 C CA . TRP B 1 231 ? -11.453 -19.109 2.748 1 94.75 231 TRP B CA 1
ATOM 4082 C C . TRP B 1 231 ? -10.547 -20.328 2.559 1 94.75 231 TRP B C 1
ATOM 4084 O O . TRP B 1 231 ? -9.367 -20.297 2.932 1 94.75 231 TRP B O 1
ATOM 4094 N N . SER B 1 232 ? -11.094 -21.406 2.037 1 97.12 232 SER B N 1
ATOM 4095 C CA . SER B 1 232 ? -10.273 -22.578 1.77 1 97.12 232 SER B CA 1
ATOM 4096 C C . SER B 1 232 ? -10.773 -23.328 0.542 1 97.12 232 SER B C 1
ATOM 4098 O O . SER B 1 232 ? -11.977 -23.484 0.346 1 97.12 232 SER B O 1
ATOM 4100 N N . GLU B 1 233 ? -9.852 -23.75 -0.239 1 98.12 233 GLU B N 1
ATOM 4101 C CA . GLU B 1 233 ? -10.164 -24.625 -1.373 1 98.12 233 GLU B CA 1
ATOM 4102 C C . GLU B 1 233 ? -9.969 -26.094 -1.015 1 98.12 233 GLU B C 1
ATOM 4104 O O . GLU B 1 233 ? -10.586 -26.969 -1.613 1 98.12 233 GLU B O 1
ATOM 4109 N N . LEU B 1 234 ? -9.156 -26.375 -0.023 1 98.69 234 LEU B N 1
ATOM 4110 C CA . LEU B 1 234 ? -8.734 -27.734 0.3 1 98.69 234 LEU B CA 1
ATOM 4111 C C . LEU B 1 234 ? -9.328 -28.188 1.629 1 98.69 234 LEU B C 1
ATOM 4113 O O . LEU B 1 234 ? -9.336 -27.438 2.6 1 98.69 234 LEU B O 1
ATOM 4117 N N . GLU B 1 235 ? -9.758 -29.406 1.672 1 98.25 235 GLU B N 1
ATOM 4118 C CA . GLU B 1 235 ? -10.203 -30 2.932 1 98.25 235 GLU B CA 1
ATOM 4119 C C . GLU B 1 235 ? -9.047 -30.125 3.918 1 98.25 235 GLU B C 1
ATOM 4121 O O . GLU B 1 235 ? -7.934 -30.5 3.535 1 98.25 235 GLU B O 1
ATOM 4126 N N . PRO B 1 236 ? -9.352 -29.875 5.199 1 98.38 236 PRO B N 1
ATOM 4127 C CA . PRO B 1 236 ? -8.289 -29.953 6.203 1 98.38 236 PRO B CA 1
ATOM 4128 C C . PRO B 1 236 ? -7.582 -31.312 6.195 1 98.38 236 PRO B C 1
ATOM 4130 O O . PRO B 1 236 ? -6.363 -31.375 6.363 1 98.38 236 PRO B O 1
ATOM 4133 N N . GLU B 1 237 ? -8.281 -32.344 5.992 1 98.44 237 GLU B N 1
ATOM 4134 C CA . GLU B 1 237 ? -7.695 -33.688 5.953 1 98.44 237 GLU B CA 1
ATOM 4135 C C . GLU B 1 237 ? -6.652 -33.812 4.844 1 98.44 237 GLU B C 1
ATOM 4137 O O . GLU B 1 237 ? -5.609 -34.438 5.023 1 98.44 237 GLU B O 1
ATOM 4142 N N . LEU B 1 238 ? -6.941 -33.219 3.754 1 98.75 238 LEU B N 1
ATOM 4143 C CA . LEU B 1 238 ? -6.008 -33.25 2.635 1 98.75 238 LEU B CA 1
ATOM 4144 C C . LEU B 1 238 ? -4.742 -32.469 2.973 1 98.75 238 LEU B C 1
ATOM 4146 O O . LEU B 1 238 ? -3.629 -32.938 2.762 1 98.75 238 LEU B O 1
ATOM 4150 N N . VAL B 1 239 ? -4.895 -31.281 3.498 1 98.81 239 VAL B N 1
ATOM 4151 C CA . VAL B 1 239 ? -3.771 -30.422 3.838 1 98.81 239 VAL B CA 1
ATOM 4152 C C . VAL B 1 239 ? -2.881 -31.109 4.871 1 98.81 239 VAL B C 1
ATOM 4154 O O . VAL B 1 239 ? -1.654 -31.109 4.742 1 98.81 239 VAL B O 1
ATOM 4157 N N . ASN B 1 240 ? -3.506 -31.734 5.82 1 98.56 240 ASN B N 1
ATOM 4158 C CA . ASN B 1 240 ? -2.762 -32.312 6.926 1 98.56 240 ASN B CA 1
ATOM 4159 C C . ASN B 1 240 ? -2.125 -33.656 6.527 1 98.56 240 ASN B C 1
ATOM 4161 O O . ASN B 1 240 ? -1.221 -34.156 7.207 1 98.56 240 ASN B O 1
ATOM 4165 N N . SER B 1 241 ? -2.588 -34.25 5.438 1 98.31 241 SER B N 1
ATOM 4166 C CA . SER B 1 241 ? -2.012 -35.531 4.984 1 98.31 241 SER B CA 1
ATOM 4167 C C . SER B 1 241 ? -0.925 -35.281 3.939 1 98.31 241 SER B C 1
ATOM 4169 O O . SER B 1 241 ? -0.259 -36.219 3.508 1 98.31 241 SER B O 1
ATOM 4171 N N . ALA B 1 242 ? -0.686 -34.062 3.52 1 98.75 242 ALA B N 1
ATOM 4172 C CA . ALA B 1 242 ? 0.275 -33.688 2.48 1 98.75 242 ALA B CA 1
ATOM 4173 C C . ALA B 1 242 ? 1.495 -33 3.08 1 98.75 242 ALA B C 1
ATOM 4175 O O . ALA B 1 242 ? 1.497 -32.656 4.262 1 98.75 242 ALA B O 1
ATOM 4176 N N . VAL B 1 243 ? 2.586 -32.938 2.326 1 98.88 243 VAL B N 1
ATOM 4177 C CA . VAL B 1 243 ? 3.703 -32.062 2.648 1 98.88 243 VAL B CA 1
ATOM 4178 C C . VAL B 1 243 ? 3.439 -30.656 2.08 1 98.88 243 VAL B C 1
ATOM 4180 O O . VAL B 1 243 ? 3.32 -30.484 0.865 1 98.88 243 VAL B O 1
ATOM 4183 N N . VAL B 1 244 ? 3.377 -29.672 2.961 1 98.94 244 VAL B N 1
ATOM 4184 C CA . VAL B 1 244 ? 2.916 -28.344 2.564 1 98.94 244 VAL B CA 1
ATOM 4185 C C . VAL B 1 244 ? 4.113 -27.422 2.365 1 98.94 244 VAL B C 1
ATOM 4187 O O . VAL B 1 244 ? 4.91 -27.219 3.285 1 98.94 244 VAL B O 1
ATOM 4190 N N . TYR B 1 245 ? 4.238 -26.953 1.197 1 98.94 245 TYR B N 1
ATOM 4191 C CA . TYR B 1 245 ? 5.188 -25.906 0.83 1 98.94 245 TYR B CA 1
ATOM 4192 C C . TYR B 1 245 ? 4.469 -24.594 0.573 1 98.94 245 TYR B C 1
ATOM 4194 O O . TYR B 1 245 ? 3.32 -24.578 0.121 1 98.94 245 TYR B O 1
ATOM 4202 N N . VAL B 1 246 ? 5.172 -23.469 0.832 1 98.75 246 VAL B N 1
ATOM 4203 C CA . VAL B 1 246 ? 4.562 -22.156 0.658 1 98.75 246 VAL B CA 1
ATOM 4204 C C . VAL B 1 246 ? 5.559 -21.203 -0.012 1 98.75 246 VAL B C 1
ATOM 4206 O O . VAL B 1 246 ? 6.742 -21.516 -0.123 1 98.75 246 VAL B O 1
ATOM 4209 N N . ASP B 1 247 ? 5.016 -20.094 -0.524 1 98.19 247 ASP B N 1
ATOM 4210 C CA . ASP B 1 247 ? 5.914 -19.062 -1.032 1 98.19 247 ASP B CA 1
ATOM 4211 C C . ASP B 1 247 ? 6.539 -18.266 0.111 1 98.19 247 ASP B C 1
ATOM 4213 O O . ASP B 1 247 ? 7.711 -17.891 0.047 1 98.19 247 ASP B O 1
ATOM 4217 N N . SER B 1 248 ? 5.75 -17.969 1.093 1 97.5 248 SER B N 1
ATOM 4218 C CA . SER B 1 248 ? 6.203 -17.266 2.291 1 97.5 248 SER B CA 1
ATOM 4219 C C . SER B 1 248 ? 5.527 -17.828 3.541 1 97.5 248 SER B C 1
ATOM 4221 O O . SER B 1 248 ? 4.297 -17.875 3.615 1 97.5 248 SER B O 1
ATOM 4223 N N . ARG B 1 249 ? 6.328 -18.188 4.555 1 97.38 249 ARG B N 1
ATOM 4224 C CA . ARG B 1 249 ? 5.793 -18.75 5.793 1 97.38 249 ARG B CA 1
ATOM 4225 C C . ARG B 1 249 ? 4.926 -17.719 6.52 1 97.38 249 ARG B C 1
ATOM 4227 O O . ARG B 1 249 ? 3.812 -18.031 6.949 1 97.38 249 ARG B O 1
ATOM 4234 N N . GLU B 1 250 ? 5.402 -16.5 6.633 1 96.31 250 GLU B N 1
ATOM 4235 C CA . GLU B 1 250 ? 4.664 -15.453 7.32 1 96.31 250 GLU B CA 1
ATOM 4236 C C . GLU B 1 250 ? 3.338 -15.164 6.621 1 96.31 250 GLU B C 1
ATOM 4238 O O . GLU B 1 250 ? 2.305 -15.008 7.277 1 96.31 250 GLU B O 1
ATOM 4243 N N . GLY B 1 251 ? 3.416 -15.094 5.305 1 96.44 251 GLY B N 1
ATOM 4244 C CA . GLY B 1 251 ? 2.197 -14.867 4.543 1 96.44 251 GLY B CA 1
ATOM 4245 C C . GLY B 1 251 ? 1.168 -15.969 4.73 1 96.44 251 GLY B C 1
ATOM 4246 O O . GLY B 1 251 ? -0.015 -15.695 4.938 1 96.44 251 GLY B O 1
ATOM 4247 N N . ALA B 1 252 ? 1.625 -17.156 4.645 1 97.44 252 ALA B N 1
ATOM 4248 C CA . ALA B 1 252 ? 0.727 -18.312 4.75 1 97.44 252 ALA B CA 1
ATOM 4249 C C . ALA B 1 252 ? 0.053 -18.344 6.117 1 97.44 252 ALA B C 1
ATOM 4251 O O . ALA B 1 252 ? -1.151 -18.594 6.219 1 97.44 252 ALA B O 1
ATOM 4252 N N . LEU B 1 253 ? 0.79 -18.109 7.164 1 97.31 253 LEU B N 1
ATOM 4253 C CA . LEU B 1 253 ? 0.28 -18.203 8.531 1 97.31 253 LEU B CA 1
ATOM 4254 C C . LEU B 1 253 ? -0.716 -17.078 8.812 1 97.31 253 LEU B C 1
ATOM 4256 O O . LEU B 1 253 ? -1.634 -17.25 9.617 1 97.31 253 LEU B O 1
ATOM 4260 N N . LYS B 1 254 ? -0.582 -16.062 8.094 1 95.94 254 LYS B N 1
ATOM 4261 C CA . LYS B 1 254 ? -1.419 -14.898 8.367 1 95.94 254 LYS B CA 1
ATOM 4262 C C . LYS B 1 254 ? -2.631 -14.867 7.438 1 95.94 254 LYS B C 1
ATOM 4264 O O . LYS B 1 254 ? -3.705 -14.398 7.828 1 95.94 254 LYS B O 1
ATOM 4269 N N . GLU B 1 255 ? -2.467 -15.445 6.223 1 95.5 255 GLU B N 1
ATOM 4270 C CA . GLU B 1 255 ? -3.445 -15.055 5.211 1 95.5 255 GLU B CA 1
ATOM 4271 C C . GLU B 1 255 ? -4.102 -16.281 4.578 1 95.5 255 GLU B C 1
ATOM 4273 O O . GLU B 1 255 ? -5.129 -16.156 3.908 1 95.5 255 GLU B O 1
ATOM 4278 N N . SER B 1 256 ? -3.574 -17.406 4.719 1 96.62 256 SER B N 1
ATOM 4279 C CA . SER B 1 256 ? -4.074 -18.562 3.975 1 96.62 256 SER B CA 1
ATOM 4280 C C . SER B 1 256 ? -5.109 -19.344 4.789 1 96.62 256 SER B C 1
ATOM 4282 O O . SER B 1 256 ? -4.754 -20.078 5.703 1 96.62 256 SER B O 1
ATOM 4284 N N . GLY B 1 257 ? -6.324 -19.25 4.383 1 97.31 257 GLY B N 1
ATOM 4285 C CA . GLY B 1 257 ? -7.352 -20.047 5.039 1 97.31 257 GLY B CA 1
ATOM 4286 C C . GLY B 1 257 ? -7.098 -21.531 4.973 1 97.31 257 GLY B C 1
ATOM 4287 O O . GLY B 1 257 ? -7.41 -22.266 5.91 1 97.31 257 GLY B O 1
ATOM 4288 N N . ASP B 1 258 ? -6.488 -22.047 3.896 1 98.06 258 ASP B N 1
ATOM 4289 C CA . ASP B 1 258 ? -6.164 -23.453 3.754 1 98.06 258 ASP B CA 1
ATOM 4290 C C . ASP B 1 258 ? -5.203 -23.922 4.848 1 98.06 258 ASP B C 1
ATOM 4292 O O . ASP B 1 258 ? -5.262 -25.062 5.293 1 98.06 258 ASP B O 1
ATOM 4296 N N . ILE B 1 259 ? -4.34 -23.016 5.27 1 98.19 259 ILE B N 1
ATOM 4297 C CA . ILE B 1 259 ? -3.328 -23.344 6.273 1 98.19 259 ILE B CA 1
ATOM 4298 C C . ILE B 1 259 ? -3.887 -23.094 7.672 1 98.19 259 ILE B C 1
ATOM 4300 O O . ILE B 1 259 ? -3.773 -23.938 8.555 1 98.19 259 ILE B O 1
ATOM 4304 N N . ILE B 1 260 ? -4.539 -21.938 7.848 1 98.12 260 ILE B N 1
ATOM 4305 C CA . ILE B 1 260 ? -5.004 -21.484 9.156 1 98.12 260 ILE B CA 1
ATOM 4306 C C . ILE B 1 260 ? -6.117 -22.406 9.656 1 98.12 260 ILE B C 1
ATOM 4308 O O . ILE B 1 260 ? -6.047 -22.922 10.773 1 98.12 260 ILE B O 1
ATOM 4312 N N . LEU B 1 261 ? -7.102 -22.641 8.82 1 97.5 261 LEU B N 1
ATOM 4313 C CA . LEU B 1 261 ? -8.273 -23.406 9.227 1 97.5 261 LEU B CA 1
ATOM 4314 C C . LEU B 1 261 ? -7.914 -24.875 9.43 1 97.5 261 LEU B C 1
ATOM 4316 O O . LEU B 1 261 ? -8.508 -25.547 10.281 1 97.5 261 LEU B O 1
ATOM 4320 N N . ALA B 1 262 ? -6.965 -25.344 8.68 1 98 262 ALA B N 1
ATOM 4321 C CA . ALA B 1 262 ? -6.527 -26.734 8.812 1 98 262 ALA B CA 1
ATOM 4322 C C . ALA B 1 262 ? -5.508 -26.891 9.938 1 98 262 ALA B C 1
ATOM 4324 O O . ALA B 1 262 ? -5.16 -28 10.32 1 98 262 ALA B O 1
ATOM 4325 N N . LYS B 1 263 ? -5.031 -25.719 10.523 1 97.75 263 LYS B N 1
ATOM 4326 C CA . LYS B 1 263 ? -3.92 -25.734 11.469 1 97.75 263 LYS B CA 1
ATOM 4327 C C . LYS B 1 263 ? -2.752 -26.562 10.93 1 97.75 263 LYS B C 1
ATOM 4329 O O . LYS B 1 263 ? -2.211 -27.422 11.633 1 97.75 263 LYS B O 1
ATOM 4334 N N . ALA B 1 264 ? -2.502 -26.312 9.734 1 98.06 264 ALA B N 1
ATOM 4335 C CA . ALA B 1 264 ? -1.535 -27.141 9.008 1 98.06 264 ALA B CA 1
ATOM 4336 C C . ALA B 1 264 ? -0.106 -26.781 9.414 1 98.06 264 ALA B C 1
ATOM 4338 O O . ALA B 1 264 ? 0.196 -25.641 9.727 1 98.06 264 ALA B O 1
ATOM 4339 N N . GLU B 1 265 ? 0.743 -27.812 9.383 1 98.25 265 GLU B N 1
ATOM 4340 C CA . GLU B 1 265 ? 2.18 -27.578 9.508 1 98.25 265 GLU B CA 1
ATOM 4341 C C . GLU B 1 265 ? 2.807 -27.266 8.148 1 98.25 265 GLU B C 1
ATOM 4343 O O . GLU B 1 265 ? 2.566 -27.969 7.168 1 98.25 265 GLU B O 1
ATOM 4348 N N . ILE B 1 266 ? 3.562 -26.219 8.125 1 98.69 266 ILE B N 1
ATOM 4349 C CA . ILE B 1 266 ? 4.293 -25.844 6.918 1 98.69 266 ILE B CA 1
ATOM 4350 C C . ILE B 1 266 ? 5.668 -26.516 6.922 1 98.69 266 ILE B C 1
ATOM 4352 O O . ILE B 1 266 ? 6.473 -26.281 7.824 1 98.69 266 ILE B O 1
ATOM 4356 N N . TYR B 1 267 ? 5.887 -27.281 5.91 1 98.81 267 TYR B N 1
ATOM 4357 C CA . TYR B 1 267 ? 7.156 -28 5.832 1 98.81 267 TYR B CA 1
ATOM 4358 C C . TYR B 1 267 ? 8.281 -27.062 5.418 1 98.81 267 TYR B C 1
ATOM 4360 O O . TYR B 1 267 ? 9.328 -27.016 6.074 1 98.81 267 TYR B O 1
ATOM 4368 N N . ALA B 1 268 ? 8.039 -26.297 4.332 1 98.75 268 ALA B N 1
ATOM 4369 C CA . ALA B 1 268 ? 9.102 -25.422 3.834 1 98.75 268 ALA B CA 1
ATOM 4370 C C . ALA B 1 268 ? 8.531 -24.328 2.949 1 98.75 268 ALA B C 1
ATOM 4372 O O . ALA B 1 268 ? 7.422 -24.438 2.43 1 98.75 268 ALA B O 1
ATOM 4373 N N . GLU B 1 269 ? 9.273 -23.234 2.834 1 98.69 269 GLU B N 1
ATOM 4374 C CA . GLU B 1 269 ? 9.102 -22.359 1.682 1 98.69 269 GLU B CA 1
ATOM 4375 C C . GLU B 1 269 ? 9.664 -23 0.415 1 98.69 269 GLU B C 1
ATOM 4377 O O . GLU B 1 269 ? 10.68 -23.703 0.463 1 98.69 269 GLU B O 1
ATOM 4382 N N . ILE B 1 270 ? 9.07 -22.734 -0.677 1 98.88 270 ILE B N 1
ATOM 4383 C CA . ILE B 1 270 ? 9.523 -23.312 -1.938 1 98.88 270 ILE B CA 1
ATOM 4384 C C . ILE B 1 270 ? 10.945 -22.844 -2.232 1 98.88 270 ILE B C 1
ATOM 4386 O O . ILE B 1 270 ? 11.742 -23.578 -2.82 1 98.88 270 ILE B O 1
ATOM 4390 N N . GLY B 1 271 ? 11.273 -21.594 -1.773 1 98.81 271 GLY B N 1
ATOM 4391 C CA . GLY B 1 271 ? 12.633 -21.094 -1.946 1 98.81 271 GLY B CA 1
ATOM 4392 C C . GLY B 1 271 ? 13.672 -21.953 -1.258 1 98.81 271 GLY B C 1
ATOM 4393 O O . GLY B 1 271 ? 14.812 -22.047 -1.728 1 98.81 271 GLY B O 1
ATOM 4394 N N . GLU B 1 272 ? 13.32 -22.531 -0.15 1 98.75 272 GLU B N 1
ATOM 4395 C CA . GLU B 1 272 ? 14.234 -23.438 0.549 1 98.75 272 GLU B CA 1
ATOM 4396 C C . GLU B 1 272 ? 14.5 -24.703 -0.272 1 98.75 272 GLU B C 1
ATOM 4398 O O . GLU B 1 272 ? 15.609 -25.234 -0.243 1 98.75 272 GLU B O 1
ATOM 4403 N N . VAL B 1 273 ? 13.523 -25.188 -0.978 1 98.88 273 VAL B N 1
ATOM 4404 C CA . VAL B 1 273 ? 13.688 -26.344 -1.854 1 98.88 273 VAL B CA 1
ATOM 4405 C C . VAL B 1 273 ? 14.586 -25.969 -3.035 1 98.88 273 VAL B C 1
ATOM 4407 O O . VAL B 1 273 ? 15.492 -26.719 -3.395 1 98.88 273 VAL B O 1
ATOM 4410 N N . ILE B 1 274 ? 14.352 -24.797 -3.607 1 98.81 274 ILE B N 1
ATOM 4411 C CA . ILE B 1 274 ? 15.148 -24.312 -4.727 1 98.81 274 ILE B CA 1
ATOM 4412 C C . ILE B 1 274 ? 16.609 -24.188 -4.309 1 98.81 274 ILE B C 1
ATOM 4414 O O . ILE B 1 274 ? 17.516 -24.547 -5.07 1 98.81 274 ILE B O 1
ATOM 4418 N N . ASN B 1 275 ? 16.812 -23.75 -3.084 1 98.31 275 ASN B N 1
ATOM 4419 C CA . ASN B 1 275 ? 18.156 -23.531 -2.551 1 98.31 275 ASN B CA 1
ATOM 4420 C C . ASN B 1 275 ? 18.812 -24.828 -2.104 1 98.31 275 ASN B C 1
ATOM 4422 O O . ASN B 1 275 ? 20 -24.844 -1.768 1 98.31 275 ASN B O 1
ATOM 4426 N N . GLY B 1 276 ? 18.094 -25.891 -1.978 1 98.31 276 GLY B N 1
ATOM 4427 C CA . GLY B 1 276 ? 18.625 -27.172 -1.56 1 98.31 276 GLY B CA 1
ATOM 4428 C C . GLY B 1 276 ? 18.703 -27.328 -0.052 1 98.31 276 GLY B C 1
ATOM 4429 O O . GLY B 1 276 ? 19.328 -28.266 0.45 1 98.31 276 GLY B O 1
ATOM 4430 N N . THR B 1 277 ? 18.094 -26.422 0.664 1 97.81 277 THR B N 1
ATOM 4431 C CA . THR B 1 277 ? 18.172 -26.469 2.119 1 97.81 277 THR B CA 1
ATOM 4432 C C . THR B 1 277 ? 17.031 -27.312 2.695 1 97.81 277 THR B C 1
ATOM 4434 O O . THR B 1 277 ? 17.078 -27.703 3.859 1 97.81 277 THR B O 1
ATOM 4437 N N . CYS B 1 278 ? 15.992 -27.594 1.937 1 98.25 278 CYS B N 1
ATOM 4438 C CA . CYS B 1 278 ? 14.914 -28.5 2.299 1 98.25 278 CYS B CA 1
ATOM 4439 C C . CYS B 1 278 ? 14.641 -29.5 1.178 1 98.25 278 CYS B C 1
ATOM 4441 O O . CYS B 1 278 ? 14.805 -29.172 0.001 1 98.25 278 CYS B O 1
ATOM 4443 N N . GLU B 1 279 ? 14.234 -30.609 1.548 1 98.5 279 GLU B N 1
ATOM 4444 C CA . GLU B 1 279 ? 13.977 -31.688 0.59 1 98.5 279 GLU B CA 1
ATOM 4445 C C . GLU B 1 279 ? 12.641 -31.5 -0.111 1 98.5 279 GLU B C 1
ATOM 4447 O O . GLU B 1 279 ? 11.68 -31 0.492 1 98.5 279 GLU B O 1
ATOM 4452 N N . ALA B 1 280 ? 12.617 -31.828 -1.34 1 98.69 280 ALA B N 1
ATOM 4453 C CA . ALA B 1 280 ? 11.352 -32 -2.057 1 98.69 280 ALA B CA 1
ATOM 4454 C C . ALA B 1 280 ? 10.82 -33.438 -1.876 1 98.69 280 ALA B C 1
ATOM 4456 O O . ALA B 1 280 ? 11.367 -34.375 -2.432 1 98.69 280 ALA B O 1
ATOM 4457 N N . LYS B 1 281 ? 9.75 -33.562 -1.206 1 98.69 281 LYS B N 1
ATOM 4458 C CA . LYS B 1 281 ? 9.203 -34.875 -0.939 1 98.69 281 LYS B CA 1
ATOM 4459 C C . LYS B 1 281 ? 8.227 -35.312 -2.029 1 98.69 281 LYS B C 1
ATOM 4461 O O . LYS B 1 281 ? 7.066 -35.625 -1.746 1 98.69 281 LYS B O 1
ATOM 4466 N N . ARG B 1 282 ? 8.75 -35.5 -3.16 1 98.31 282 ARG B N 1
ATOM 4467 C CA . ARG B 1 282 ? 7.988 -35.656 -4.398 1 98.31 282 ARG B CA 1
ATOM 4468 C C . ARG B 1 282 ? 7.168 -36.938 -4.395 1 98.31 282 ARG B C 1
ATOM 4470 O O . ARG B 1 282 ? 6.199 -37.062 -5.148 1 98.31 282 ARG B O 1
ATOM 4477 N N . GLU B 1 283 ? 7.555 -37.906 -3.672 1 98.19 283 GLU B N 1
ATOM 4478 C CA . GLU B 1 283 ? 6.863 -39.219 -3.662 1 98.19 283 GLU B CA 1
ATOM 4479 C C . GLU B 1 283 ? 5.586 -39.125 -2.834 1 98.19 283 GLU B C 1
ATOM 4481 O O . GLU B 1 283 ? 4.738 -40.031 -2.916 1 98.19 283 GLU B O 1
ATOM 4486 N N . GLN B 1 284 ? 5.445 -38.125 -2.033 1 98.62 284 GLN B N 1
ATOM 4487 C CA . GLN B 1 284 ? 4.242 -37.875 -1.24 1 98.62 284 GLN B CA 1
ATOM 4488 C C . GLN B 1 284 ? 3.301 -36.906 -1.938 1 98.62 284 GLN B C 1
ATOM 4490 O O . GLN B 1 284 ? 3.646 -36.344 -2.977 1 98.62 284 GLN B O 1
ATOM 4495 N N . ILE B 1 285 ? 2.107 -36.812 -1.337 1 98.75 285 ILE B N 1
ATOM 4496 C CA . ILE B 1 285 ? 1.251 -35.719 -1.786 1 98.75 285 ILE B CA 1
ATOM 4497 C C . ILE B 1 285 ? 1.86 -34.375 -1.373 1 98.75 285 ILE B C 1
ATOM 4499 O O . ILE B 1 285 ? 2.17 -34.156 -0.198 1 98.75 285 ILE B O 1
ATOM 4503 N N . THR B 1 286 ? 2.113 -33.531 -2.336 1 98.94 286 THR B N 1
ATOM 4504 C CA . THR B 1 286 ? 2.672 -32.219 -2.035 1 98.94 286 THR B CA 1
ATOM 4505 C C . THR B 1 286 ? 1.667 -31.125 -2.361 1 98.94 286 THR B C 1
ATOM 4507 O O . THR B 1 286 ? 0.933 -31.219 -3.348 1 98.94 286 THR B O 1
ATOM 4510 N N . ILE B 1 287 ? 1.609 -30.141 -1.494 1 98.94 287 ILE B N 1
ATOM 4511 C CA . ILE B 1 287 ? 0.821 -28.938 -1.714 1 98.94 287 ILE B CA 1
ATOM 4512 C C . ILE B 1 287 ? 1.739 -27.719 -1.724 1 98.94 287 ILE B C 1
ATOM 4514 O O . ILE B 1 287 ? 2.547 -27.531 -0.811 1 98.94 287 ILE B O 1
ATOM 4518 N N . PHE B 1 288 ? 1.7 -27.016 -2.768 1 98.88 288 PHE B N 1
ATOM 4519 C CA . PHE B 1 288 ? 2.256 -25.672 -2.779 1 98.88 288 PHE B CA 1
ATOM 4520 C C . PHE B 1 288 ? 1.153 -24.625 -2.639 1 98.88 288 PHE B C 1
ATOM 4522 O O . PHE B 1 288 ? 0.372 -24.406 -3.568 1 98.88 288 PHE B O 1
ATOM 4529 N N . LYS B 1 289 ? 1.069 -24.031 -1.474 1 98.69 289 LYS B N 1
ATOM 4530 C CA . LYS B 1 289 ? 0.122 -22.938 -1.261 1 98.69 289 LYS B CA 1
ATOM 4531 C C . LYS B 1 289 ? 0.709 -21.594 -1.709 1 98.69 289 LYS B C 1
ATOM 4533 O O . LYS B 1 289 ? 1.611 -21.062 -1.062 1 98.69 289 LYS B O 1
ATOM 4538 N N . SER B 1 290 ? 0.154 -21.172 -2.779 1 97.81 290 SER B N 1
ATOM 4539 C CA . SER B 1 290 ? 0.603 -19.922 -3.391 1 97.81 290 SER B CA 1
ATOM 4540 C C . SER B 1 290 ? -0.283 -18.75 -2.977 1 97.81 290 SER B C 1
ATOM 4542 O O . SER B 1 290 ? -1.461 -18.703 -3.338 1 97.81 290 SER B O 1
ATOM 4544 N N . LEU B 1 291 ? 0.234 -17.844 -2.221 1 95.5 291 LEU B N 1
ATOM 4545 C CA . LEU B 1 291 ? -0.528 -16.672 -1.835 1 95.5 291 LEU B CA 1
ATOM 4546 C C . LEU B 1 291 ? -0.172 -15.477 -2.721 1 95.5 291 LEU B C 1
ATOM 4548 O O . LEU B 1 291 ? -0.997 -14.586 -2.93 1 95.5 291 LEU B O 1
ATOM 4552 N N . GLY B 1 292 ? 1.011 -15.523 -3.205 1 96.81 292 GLY B N 1
ATOM 4553 C CA . GLY B 1 292 ? 1.519 -14.391 -3.963 1 96.81 292 GLY B CA 1
ATOM 4554 C C . GLY B 1 292 ? 2.32 -13.422 -3.119 1 96.81 292 GLY B C 1
ATOM 4555 O O . GLY B 1 292 ? 1.886 -13.031 -2.033 1 96.81 292 GLY B O 1
ATOM 4556 N N . MET B 1 293 ? 3.494 -13.086 -3.605 1 97.62 293 MET B N 1
ATOM 4557 C CA . MET B 1 293 ? 4.398 -12.172 -2.916 1 97.62 293 MET B CA 1
ATOM 4558 C C . MET B 1 293 ? 4.676 -10.938 -3.768 1 97.62 293 MET B C 1
ATOM 4560 O O . MET B 1 293 ? 4.75 -11.031 -4.992 1 97.62 293 MET B O 1
ATOM 4564 N N . ALA B 1 294 ? 4.938 -9.852 -3.104 1 98.5 294 ALA B N 1
ATOM 4565 C CA . ALA B 1 294 ? 5.195 -8.586 -3.787 1 98.5 294 ALA B CA 1
ATOM 4566 C C . ALA B 1 294 ? 6.406 -8.703 -4.711 1 98.5 294 ALA B C 1
ATOM 4568 O O . ALA B 1 294 ? 6.434 -8.102 -5.785 1 98.5 294 ALA B O 1
ATOM 4569 N N . ILE B 1 295 ? 7.395 -9.461 -4.324 1 98.62 295 ILE B N 1
ATOM 4570 C CA . ILE B 1 295 ? 8.633 -9.562 -5.082 1 98.62 295 ILE B CA 1
ATOM 4571 C C . ILE B 1 295 ? 8.359 -10.211 -6.438 1 98.62 295 ILE B C 1
ATOM 4573 O O . ILE B 1 295 ? 9.031 -9.906 -7.426 1 98.62 295 ILE B O 1
ATOM 4577 N N . GLU B 1 296 ? 7.355 -11.07 -6.52 1 98.75 296 GLU B N 1
ATOM 4578 C CA . GLU B 1 296 ? 6.977 -11.688 -7.785 1 98.75 296 GLU B CA 1
ATOM 4579 C C . GLU B 1 296 ? 6.465 -10.648 -8.781 1 98.75 296 GLU B C 1
ATOM 4581 O O . GLU B 1 296 ? 6.82 -10.688 -9.961 1 98.75 296 GLU B O 1
ATOM 4586 N N . ASP B 1 297 ? 5.676 -9.742 -8.328 1 98.81 297 ASP B N 1
ATOM 4587 C CA . ASP B 1 297 ? 5.176 -8.656 -9.172 1 98.81 297 ASP B CA 1
ATOM 4588 C C . ASP B 1 297 ? 6.305 -7.711 -9.578 1 98.81 297 ASP B C 1
ATOM 4590 O O . ASP B 1 297 ? 6.363 -7.266 -10.727 1 98.81 297 ASP B O 1
ATOM 4594 N N . ALA B 1 298 ? 7.16 -7.426 -8.641 1 98.81 298 ALA B N 1
ATOM 4595 C CA . ALA B 1 298 ? 8.234 -6.461 -8.875 1 98.81 298 ALA B CA 1
ATOM 4596 C C . ALA B 1 298 ? 9.195 -6.961 -9.953 1 98.81 298 ALA B C 1
ATOM 4598 O O . ALA B 1 298 ? 9.57 -6.207 -10.852 1 98.81 298 ALA B O 1
ATOM 4599 N N . VAL B 1 299 ? 9.57 -8.219 -9.875 1 98.56 299 VAL B N 1
ATOM 4600 C CA . VAL B 1 299 ? 10.531 -8.727 -10.852 1 98.56 299 VAL B CA 1
ATOM 4601 C C . VAL B 1 299 ? 9.859 -8.867 -12.211 1 98.56 299 VAL B C 1
ATOM 4603 O O . VAL B 1 299 ? 10.5 -8.672 -13.25 1 98.56 299 VAL B O 1
ATOM 4606 N N . ALA B 1 300 ? 8.578 -9.219 -12.234 1 98.81 300 ALA B N 1
ATOM 4607 C CA . ALA B 1 300 ? 7.84 -9.234 -13.492 1 98.81 300 ALA B CA 1
ATOM 4608 C C . ALA B 1 300 ? 7.793 -7.848 -14.117 1 98.81 300 ALA B C 1
ATOM 4610 O O . ALA B 1 300 ? 8.055 -7.691 -15.312 1 98.81 300 ALA B O 1
ATOM 4611 N N . ALA B 1 301 ? 7.5 -6.848 -13.328 1 98.69 301 ALA B N 1
ATOM 4612 C CA . ALA B 1 301 ? 7.457 -5.469 -13.805 1 98.69 301 ALA B CA 1
ATOM 4613 C C . ALA B 1 301 ? 8.82 -5.027 -14.328 1 98.69 301 ALA B C 1
ATOM 4615 O O . ALA B 1 301 ? 8.914 -4.371 -15.367 1 98.69 301 ALA B O 1
ATOM 4616 N N . LYS B 1 302 ? 9.828 -5.375 -13.617 1 98.19 302 LYS B N 1
ATOM 4617 C CA . LYS B 1 302 ? 11.18 -5.031 -14.023 1 98.19 302 LYS B CA 1
ATOM 4618 C C . LYS B 1 302 ? 11.516 -5.637 -15.391 1 98.19 302 LYS B C 1
ATOM 4620 O O . LYS B 1 302 ? 12.102 -4.977 -16.25 1 98.19 302 LYS B O 1
ATOM 4625 N N . LEU B 1 303 ? 11.188 -6.918 -15.57 1 98.06 303 LEU B N 1
ATOM 4626 C CA . LEU B 1 303 ? 11.43 -7.59 -16.844 1 98.06 303 LEU B CA 1
ATOM 4627 C C . LEU B 1 303 ? 10.766 -6.832 -18 1 98.06 303 LEU B C 1
ATOM 4629 O O . LEU B 1 303 ? 11.375 -6.641 -19.047 1 98.06 303 LEU B O 1
ATOM 4633 N N . VAL B 1 304 ? 9.547 -6.422 -17.781 1 98.12 304 VAL B N 1
ATOM 4634 C CA . VAL B 1 304 ? 8.805 -5.688 -18.797 1 98.12 304 VAL B CA 1
ATOM 4635 C C . VAL B 1 304 ? 9.508 -4.367 -19.094 1 98.12 304 VAL B C 1
ATOM 4637 O O . VAL B 1 304 ? 9.742 -4.031 -20.266 1 98.12 304 VAL B O 1
ATOM 4640 N N . LEU B 1 305 ? 9.875 -3.604 -18.062 1 97.75 305 LEU B N 1
ATOM 4641 C CA . LEU B 1 305 ? 10.477 -2.285 -18.234 1 97.75 305 LEU B CA 1
ATOM 4642 C C . LEU B 1 305 ? 11.859 -2.395 -18.875 1 97.75 305 LEU B C 1
ATOM 4644 O O . LEU B 1 305 ? 12.234 -1.554 -19.703 1 97.75 305 LEU B O 1
ATOM 4648 N N . ASP B 1 306 ? 12.602 -3.422 -18.5 1 96.56 306 ASP B N 1
ATOM 4649 C CA . ASP B 1 306 ? 13.914 -3.643 -19.094 1 96.56 306 ASP B CA 1
ATOM 4650 C C . ASP B 1 306 ? 13.797 -3.898 -20.594 1 96.56 306 ASP B C 1
ATOM 4652 O O . ASP B 1 306 ? 14.609 -3.41 -21.391 1 96.56 306 ASP B O 1
ATOM 4656 N N . LYS B 1 307 ? 12.836 -4.629 -21 1 95.06 307 LYS B N 1
ATOM 4657 C CA . LYS B 1 307 ? 12.648 -4.969 -22.406 1 95.06 307 LYS B CA 1
ATOM 4658 C C . LYS B 1 307 ? 12.109 -3.779 -23.203 1 95.06 307 LYS B C 1
ATOM 4660 O O . LYS B 1 307 ? 12.406 -3.629 -24.391 1 95.06 307 LYS B O 1
ATOM 4665 N N . LEU B 1 308 ? 11.281 -2.961 -22.609 1 92.88 308 LEU B N 1
ATOM 4666 C CA . LEU B 1 308 ? 10.781 -1.758 -23.266 1 92.88 308 LEU B CA 1
ATOM 4667 C C . LEU B 1 308 ? 11.906 -0.759 -23.5 1 92.88 308 LEU B C 1
ATOM 4669 O O . LEU B 1 308 ? 11.922 -0.067 -24.516 1 92.88 308 LEU B O 1
ATOM 4673 N N . THR B 1 309 ? 12.758 -0.537 -22.531 1 82.44 309 THR B N 1
ATOM 4674 C CA . THR B 1 309 ? 13.875 0.394 -22.672 1 82.44 309 THR B CA 1
ATOM 4675 C C . THR B 1 309 ? 14.812 -0.043 -23.781 1 82.44 309 THR B C 1
ATOM 4677 O O . THR B 1 309 ? 15.367 0.795 -24.5 1 82.44 309 THR B O 1
ATOM 4680 N N . VAL B 1 310 ? 14.922 -1.261 -23.969 1 69.5 310 VAL B N 1
ATOM 4681 C CA . VAL B 1 310 ? 15.781 -1.779 -25.031 1 69.5 310 VAL B CA 1
ATOM 4682 C C . VAL B 1 310 ? 15.133 -1.52 -26.391 1 69.5 310 VAL B C 1
ATOM 4684 O O . VAL B 1 310 ? 15.828 -1.246 -27.375 1 69.5 310 VAL B O 1
ATOM 4687 N N . ASN B 1 311 ? 13.883 -1.508 -26.328 1 63.28 311 ASN B N 1
ATOM 4688 C CA . ASN B 1 311 ? 13.172 -1.312 -27.578 1 63.28 311 ASN B CA 1
ATOM 4689 C C . ASN B 1 311 ? 12.992 0.17 -27.906 1 63.28 311 ASN B C 1
ATOM 4691 O O . ASN B 1 311 ? 12.594 0.529 -29.016 1 63.28 311 ASN B O 1
ATOM 4695 N N . ASP B 1 312 ? 13.07 1.084 -26.938 1 60.41 312 ASP B N 1
ATOM 4696 C CA . ASP B 1 312 ? 13.039 2.521 -27.188 1 60.41 312 ASP B CA 1
ATOM 4697 C C . ASP B 1 312 ? 14.391 3.029 -27.672 1 60.41 312 ASP B C 1
ATOM 4699 O O . ASP B 1 312 ? 15.43 2.654 -27.109 1 60.41 312 ASP B O 1
#

Radius of gyration: 26.73 Å; Cα contacts (8 Å, |Δi|>4): 1588; chains: 2; bounding box: 42×83×58 Å

Nearest PDB structures (foldseek):
  4bva-assembly1_A  TM=9.801E-01  e=1.197E-43  Mus musculus
  4bv8-assembly1_A-2  TM=9.730E-01  e=1.906E-43  Mus musculus
  4bv9-assembly1_A  TM=9.796E-01  e=6.853E-43  Mus musculus
  2i99-assembly1_B  TM=9.762E-01  e=1.681E-41  Homo sapiens
  4bv8-assembly2_B-3  TM=9.708E-01  e=1.412E-41  Mus musculus

Organism: Lymnaea stagnalis (NCBI:txid6523)

Secondary structure (DSSP, 8-state):
--HHHHPEEE-HHHHHHH--HHHHHHHHHHHHHHHTTGGGGTEE-PPPEEEEEGGGTEEEEEEEEEETTTTEEEEEEEEE-TT-SSS-SEEEEEEEE-TTT--EEEEEEHHHHHHHHHHHHHHHHHHHHS-SS--EEEEE--SHHHHHHHHHHHHH---SEEEEE-SSHHHHHHHHHHH-TTEEE-SSHHHHHTT-SEEEE----SS--B-GGGSPTT-EEEE----STT--SB-HHHHHHSEEEES-HHHHHHH-HHHHTTTPPP-EEHHHHHTTSS---TTS-EEEE----HHHHHHHHHHHHHHHHHH-/--HHHHPEEE-HHHHHHH--HHHHHHHHHHHHHHHTTGGGG-EE-PPPEEEEEGGGTEEEEEEEEEETTTTEEEEEEEEE-TT-SSS-SEEEEEEEE-TTT--EEEEEEHHHHHHHHHHHHHHHHHHHHS-SS--EEEEE--SHHHHHHHHHHHHH---SEEEEE-SSHHHHHHHHHHH-TTEEE-SSHHHHHTT-SEEEE----SS--B-GGGS-TT-EEEE----STT--SB-HHHHHHSEEEES-HHHHHHH-HHHHTTTPPP-EEHHHHHTTSS---TTS-EEEE----HHHHHHHHHHHHHHHHHH-

InterPro domains:
  IPR003462 Ornithine cyclodeaminase/mu-crystallin [PF02423] (12-308)
  IPR003462 Ornithine cyclodeaminase/mu-crystallin [PIRSF001439] (8-310)
  IPR003462 Ornithine cyclodeaminase/mu-crystallin [PTHR13812] (9-309)
  IPR023401 Ornithine cyclodeaminase, N-terminal [G3DSA:3.30.1780.10] (24-304)
  IPR036291 NAD(P)-binding domain superfamily [SSF51735] (4-308)

Foldseek 3Di:
DPLVVQAAEAELVLLVVQQDLVVLLVLLLVLLLLVQVPPRSQKDWDQWDWDADPVQRKIKTKTWMDGPVLQWTKIKIKMARPPDDPDDRIFMKMWTARSVPRRTHYIYGVPNLVLQLLLSNVLLLCVLAFAPAWAEEEEEDQDSNSLNNVVSNVVPHHHQAYEYEYPPQVSQVVSQVVVDDRYDYDDAPLVRAQPGREYEYADQALDARAELVRHDFLHEYEYEYNFALRRAHHDLVNQQQAAEEESDPVNCCHGPVNCPVSVHDHQYHSSCSSNVNHHRPRRGYYYYYYNDHRSSSRSSVVSSVVRVVVVD/DPLVVQAAEAELVLLVVQQDLVVLLVLLLVLLLLVQVPPRSQKDWDQWDWDADPVQRKIKIKTWMAGPVLQWTKIKIKMARPPDDPDDRIFMKMWTARSVPRRTHYIYGVPNLVLQLLLSNVLSLCVLAFAPAWAEEEEEDQDSNSLNNVVNNVVPHHHQAYEYEYPPQVSQVVNQVVVDDRYDYDDAPLVRAQPGREYEYADQALDARAELVSHDFLHEYEYEYNFALRRAHHDLVNQQQAAEEESDPVNCCHGPVNCPVSVHDHQYHSSCSSNVNHHRPRRGYYYYYYNDHRSSSRSSVVSSVVRVVVVD

pLDDT: mean 96.33, std 5.07, range [52.62, 98.94]

Solvent-accessible surface area (backbone atoms only — not comparable to full-atom values): 30767 Å² total; per-residue (Å²): 133,52,66,56,77,64,37,43,76,41,40,46,68,61,46,65,74,61,59,49,62,70,65,45,31,53,51,40,46,52,50,40,29,38,51,61,52,42,91,76,30,46,55,36,60,67,74,64,48,75,33,66,38,75,97,44,67,20,36,40,36,43,23,44,26,30,30,59,82,75,64,43,25,29,31,37,42,35,20,41,14,78,72,48,81,91,51,69,36,64,37,35,36,31,42,35,30,39,69,80,52,38,46,67,46,32,41,33,35,20,52,57,47,48,33,48,47,54,20,28,45,46,37,47,50,42,75,64,34,38,46,78,81,54,40,26,39,16,32,40,23,47,51,68,52,34,54,32,32,50,54,43,39,54,72,76,42,68,62,69,33,35,22,22,19,33,98,53,57,68,41,10,44,50,47,20,61,72,75,31,92,51,34,41,56,34,92,40,61,57,71,27,32,43,79,26,32,34,37,36,37,45,38,81,37,55,54,55,69,44,53,51,90,38,52,45,88,22,20,21,32,37,40,45,34,17,82,35,48,79,15,12,44,48,28,44,68,31,52,63,70,30,50,27,28,24,72,42,66,70,46,37,69,67,31,27,8,44,36,50,75,41,66,43,71,75,71,42,37,49,14,31,39,73,67,64,78,39,83,61,63,20,77,37,36,30,33,37,44,43,80,79,57,40,63,48,53,42,53,51,51,47,53,42,53,55,53,49,57,70,70,99,133,54,67,54,78,64,37,45,74,40,40,46,68,60,44,64,75,62,58,49,62,71,66,44,31,54,51,41,47,51,49,41,31,38,50,61,51,42,91,76,30,46,53,36,59,67,70,65,50,75,34,66,38,75,96,44,68,21,35,39,36,42,24,44,26,31,27,61,82,74,63,42,25,30,32,36,40,36,19,42,15,79,73,47,80,90,50,68,34,63,38,35,35,32,42,34,29,38,69,80,51,39,47,65,46,32,40,34,35,20,50,58,47,49,34,47,46,53,19,26,46,48,37,48,50,43,76,64,35,39,47,78,81,54,40,27,38,16,31,39,23,46,50,68,51,33,53,33,32,52,54,42,40,53,73,80,42,67,60,71,34,34,24,22,18,32,98,53,57,67,43,8,44,53,46,21,61,72,74,32,92,50,35,41,56,33,92,40,61,56,72,27,33,43,78,27,34,33,36,35,37,44,38,82,36,55,55,54,71,46,53,50,89,36,52,45,88,21,23,21,32,37,41,47,33,17,82,36,47,80,14,13,44,46,27,44,68,31,52,64,70,30,51,29,27,22,72,41,66,71,47,37,69,66,32,26,8,45,36,50,74,40,66,42,72,72,73,42,36,50,14,31,39,72,66,65,78,38,83,63,62,21,78,38,34,29,33,38,43,43,80,80,57,41,62,48,53,40,54,49,50,47,53,40,53,55,53,50,56,68,71,98

=== Feature glossary ===
Annotated list of the representations used here:

Nearest PDB structures. The Foldseek neighbor list gives the closest experimentally determined structures in the PDB, ranked by structural alignment. TM-score near 1 means near-identical fold; near 0.3 means only rough topology match. This is how one finds what a novel AlphaFold prediction most resembles in the solved-structure universe.

Foldseek 3Di. Foldseek's 3Di representation compresses backbone geometry into a per-residue letter drawn from a learned twenty-state alphabet. It captures the tertiary interaction pattern around each residue — which residues are packed against it in space, regardless of where they are in sequence.

Radius of gyration, Cα contacts, bounding box. Radius of gyration (Rg) is the root-mean-square distance of Cα atoms from their centroid — a single number for overall size and compactness. A globular domain of N residues has Rg ≈ 2.2·N^0.38 Å; an extended or disordered chain has a much larger Rg. The Cα contact count is the number of residue pairs whose Cα atoms are within 8 Å and are more than four positions apart in sequence — a standard proxy for tertiary packing density. The bounding box is the smallest axis-aligned box enclosing all Cα atoms.

InterPro / GO / CATH / organism. The annotation block draws on four external resources. InterPro: which protein families and domains the sequence belongs to. GO: standardized terms for what the protein does, what process it participates in, and where in the cell it acts. CATH: which structural fold it has in the CATH hierarchy. Organism: the species of origin.

mmCIF coordinates. The mmCIF block holds the 3D Cartesian coordinates of each backbone atom (N, Cα, C, O) in ångströms. mmCIF is the PDB's canonical archive format — a tagged-loop text representation of the atomic model.

pLDDT. pLDDT is the predicted lDDT-Cα score: AlphaFold's confidence that the local environment of each residue (all inter-atomic distances within 15 Å) is correctly placed. It is a per-residue number between 0 and 100, with higher meaning more reliable.

Backbone torsions (φ/ψ). φ (phi) and ψ (psi) are the two rotatable backbone dihedrals per residue: φ is the C(i-1)–N–Cα–C torsion, ψ is the N–Cα–C–N(i+1) torsion, both in degrees on (−180°, 180°]. α-helical residues cluster near (−60°, −45°); β-strand residues near (−120°, +130°). A Ramachandran plot is simply a scatter of (φ, ψ) for every residue.

B-factor. For experimental (PDB) structures, the B-factor (temperature factor) quantifies the positional spread of each atom in the crystal — a combination of thermal vibration and static disorder — in units of Å². High B-factors mark flexible loops or poorly resolved regions; low B-factors mark the rigid, well-ordered core.

Secondary structure (3-state, P-SEA). SS3 is a coarse helix/strand/coil call (letters a/b/c) made by the P-SEA algorithm from inter-Cα distances and dihedrals. It is less detailed than DSSP but needs only Cα positions.

Predicted aligned error. Predicted aligned error is AlphaFold's pairwise confidence. Unlike pLDDT (per-residue), PAE is per-residue-pair and captures whether two parts of the structure are correctly placed relative to each other. Units are ångströms of expected positional error.

Solvent-accessible surface area. Solvent-accessible surface area (SASA) is the area in Å² traced out by the centre of a 1.4 Å probe sphere (a water molecule) rolled over the protein's van der Waals surface (Shrake–Rupley / Lee–Richards construction). Buried residues have near-zero SASA; fully exposed residues can exceed 200 Å². The total SASA scales roughly with the number of surface residues.

Secondary structure (8-state, DSSP). The SS8 string is DSSP's per-residue secondary-structure call. α-helix (H) means an i→i+4 H-bond ladder; β-strand (E) means the residue participates in a β-sheet; 3₁₀ (G) and π (I) are tighter and wider helices; T/S are turns/bends; '-' is loop.

Rendered structure images. Structure images are PyMOL renders from six orthogonal camera directions. Cartoon representation draws helices as coils and strands as arrows; sticks shows the backbone as bonds; surface shows the solvent-excluded envelope. Rainbow coloring maps sequence position to hue (blue→red, N→C); chain coloring assigns a distinct color per polypeptide.

Sequence. The amino-acid sequence is the protein's primary structure: the linear order of residues from the N-terminus to the C-terminus, written in one-letter code. Everything else here — the 3D coordinates, the secondary structure, the domain annotations — is ultimately a consequence of this string.

Contact-map, Ramachandran, and PAE plots. Three diagnostic plots accompany the record. The Cα contact map visualizes the tertiary structure as a 2D adjacency matrix (8 Å cutoff, sequence-local contacts suppressed). The Ramachandran plot shows the distribution of backbone (φ, ψ) torsions, with points in the α and β basins reflecting secondary structure content. The PAE plot shows AlphaFold's inter-residue confidence as a color matrix.